Protein AF-0000000070056736 (afdb_homodimer)

Foldseek 3Di:
DPPPLDQDDDFPPLVVLLVVLVVQVVLQAQAFPDKDFSDRDPAAQPPDAQQRRSCLLNPAALVFEEEEDPVGDDDSVVVNSCVRHVHHYDHAQCPGQEYEEEQPDDLVRQVSHFQADPVGNSSAHEYEYEYQDFADAFWKWKDDGNYPGIDITGGNHHPSVVCCQAVVPPAPPTGYKYWYDYHRMIHTDGSRIHMHTD/DPPPLDQDDDFPPLVVLLVVLVVQVVLQAQAFPDKDFSDRDPAAQPPDFQQRRSCLLNPAALVFEEEEDPVGDDDSVVVNSCVRHVHHYDHAQCPGQEYEEEQPDDLVRQVSHFQADPVGNNSAHEYEYEYQFFADAFWKWKDDGNYPGIDITGGNHHPSVVCCQAVVPPAPPTGYKYWYDYHRMIHTDGSRIHMHTD

Structure (mmCIF, N/CA/C/O backbone):
data_AF-0000000070056736-model_v1
#
loop_
_entity.id
_entity.type
_entity.pdbx_description
1 polymer 'Phosphonate C-P lyase system protein PhnH'
#
loop_
_atom_site.group_PDB
_atom_site.id
_atom_site.type_symbol
_atom_site.label_atom_id
_atom_site.label_alt_id
_atom_site.label_comp_id
_atom_site.label_asym_id
_atom_site.label_entity_id
_atom_site.label_seq_id
_atom_site.pdbx_PDB_ins_code
_atom_site.Cartn_x
_atom_site.Cartn_y
_atom_site.Cartn_z
_atom_site.occupancy
_atom_site.B_iso_or_equiv
_atom_site.auth_seq_id
_atom_site.auth_comp_id
_atom_site.auth_asym_id
_atom_site.auth_atom_id
_atom_site.pdbx_PDB_model_num
ATOM 1 N N . MET A 1 1 ? -28.375 25.766 19.359 1 31.08 1 MET A N 1
ATOM 2 C CA . MET A 1 1 ? -28.766 24.891 18.266 1 31.08 1 MET A CA 1
ATOM 3 C C . MET A 1 1 ? -27.641 23.891 17.953 1 31.08 1 MET A C 1
ATOM 5 O O . MET A 1 1 ? -26.547 24.297 17.578 1 31.08 1 MET A O 1
ATOM 9 N N . THR A 1 2 ? -27.453 22.891 18.656 1 39.06 2 THR A N 1
ATOM 10 C CA . THR A 1 2 ? -26.391 21.906 18.5 1 39.06 2 THR A CA 1
ATOM 11 C C . THR A 1 2 ? -26.203 21.547 17.016 1 39.06 2 THR A C 1
ATOM 13 O O . THR A 1 2 ? -27.141 21.078 16.375 1 39.06 2 THR A O 1
ATOM 16 N N . ARG A 1 3 ? -25.562 22.375 16.312 1 41.62 3 ARG A N 1
ATOM 17 C CA . ARG A 1 3 ? -25.391 22.188 14.875 1 41.62 3 ARG A CA 1
ATOM 18 C C . ARG A 1 3 ? -25.219 20.703 14.531 1 41.62 3 ARG A C 1
ATOM 20 O O . ARG A 1 3 ? -24.328 20.047 15.078 1 41.62 3 ARG A O 1
ATOM 27 N N . SER A 1 4 ? -26.203 19.953 14.336 1 48.38 4 SER A N 1
ATOM 28 C CA . SER A 1 4 ? -26.266 18.562 13.938 1 48.38 4 SER A CA 1
ATOM 29 C C . SER A 1 4 ? -25.125 18.203 12.984 1 48.38 4 SER A C 1
ATOM 31 O O . SER A 1 4 ? -25.062 18.734 11.867 1 48.38 4 SER A O 1
ATOM 33 N N . THR A 1 5 ? -23.969 18.219 13.531 1 57.97 5 THR A N 1
ATOM 34 C CA . THR A 1 5 ? -22.812 17.969 12.688 1 57.97 5 THR A CA 1
ATOM 35 C C . THR A 1 5 ? -23.031 16.75 11.812 1 57.97 5 THR A C 1
ATOM 37 O O . THR A 1 5 ? -23.172 15.625 12.32 1 57.97 5 THR A O 1
ATOM 40 N N . ALA A 1 6 ? -23.719 16.984 10.695 1 65.19 6 ALA A N 1
ATOM 41 C CA . ALA A 1 6 ? -24.203 16 9.734 1 65.19 6 ALA A CA 1
ATOM 42 C C . ALA A 1 6 ? -23.094 15.055 9.305 1 65.19 6 ALA A C 1
ATOM 44 O O . ALA A 1 6 ? -21.984 15.492 8.984 1 65.19 6 ALA A O 1
ATOM 45 N N . LEU A 1 7 ? -23.203 13.805 9.781 1 75.69 7 LEU A N 1
ATOM 46 C CA . LEU A 1 7 ? -22.406 12.719 9.203 1 75.69 7 LEU A CA 1
ATOM 47 C C . LEU A 1 7 ? -22.391 12.812 7.684 1 75.69 7 LEU A C 1
ATOM 49 O O . LEU A 1 7 ? -23.422 13.078 7.055 1 75.69 7 LEU A O 1
ATOM 53 N N . GLN A 1 8 ? -21.219 13.062 7.203 1 80.81 8 GLN A N 1
ATOM 54 C CA . GLN A 1 8 ? -21.016 13.203 5.766 1 80.81 8 GLN A CA 1
ATOM 55 C C . GLN A 1 8 ? -20.891 11.836 5.094 1 80.81 8 GLN A C 1
ATOM 57 O O . GLN A 1 8 ? -20.656 10.828 5.766 1 80.81 8 GLN A O 1
ATOM 62 N N . THR A 1 9 ? -21.062 11.938 3.842 1 74.62 9 THR A N 1
ATOM 63 C CA . THR A 1 9 ? -21.062 10.703 3.059 1 74.62 9 THR A CA 1
ATOM 64 C C . THR A 1 9 ? -19.656 10.094 3.014 1 74.62 9 THR A C 1
ATOM 66 O O . THR A 1 9 ? -18.656 10.82 3.041 1 74.62 9 THR A O 1
ATOM 69 N N . ALA A 1 10 ? -19.516 8.828 3.113 1 83.69 10 ALA A N 1
ATOM 70 C CA . ALA A 1 10 ? -18.344 7.996 2.846 1 83.69 10 ALA A CA 1
ATOM 71 C C . ALA A 1 10 ? -18.391 7.426 1.431 1 83.69 10 ALA A C 1
ATOM 73 O O . ALA A 1 10 ? -19.031 7.996 0.545 1 83.69 10 ALA A O 1
ATOM 74 N N . PHE A 1 11 ? -17.578 6.445 1.138 1 88.62 11 PHE A N 1
ATOM 75 C CA . PHE A 1 11 ? -17.547 5.797 -0.169 1 88.62 11 PHE A CA 1
ATOM 76 C C . PHE A 1 11 ? -18.938 5.359 -0.588 1 88.62 11 PHE A C 1
ATOM 78 O O . PHE A 1 11 ? -19.719 4.852 0.23 1 88.62 11 PHE A O 1
ATOM 85 N N . ASN A 1 12 ? -19.297 5.625 -1.803 1 86.19 12 ASN A N 1
ATOM 86 C CA . ASN A 1 12 ? -20.578 5.184 -2.336 1 86.19 12 ASN A CA 1
ATOM 87 C C . ASN A 1 12 ? -20.641 3.666 -2.455 1 86.19 12 ASN A C 1
ATOM 89 O O . ASN A 1 12 ? -21.656 3.055 -2.107 1 86.19 12 ASN A O 1
ATOM 93 N N . LEU A 1 13 ? -19.641 3.15 -3.035 1 87.69 13 LEU A N 1
ATOM 94 C CA . LEU A 1 13 ? -19.422 1.708 -3.07 1 87.69 13 LEU A CA 1
ATOM 95 C C . LEU A 1 13 ? -18.25 1.315 -2.189 1 87.69 13 LEU A C 1
ATOM 97 O O . LEU A 1 13 ? -17.125 1.133 -2.682 1 87.69 13 LEU A O 1
ATOM 101 N N . PRO A 1 14 ? -18.469 1.137 -0.909 1 86.62 14 PRO A N 1
ATOM 102 C CA . PRO A 1 14 ? -17.406 1.126 0.1 1 86.62 14 PRO A CA 1
ATOM 103 C C . PRO A 1 14 ? -16.266 0.16 -0.244 1 86.62 14 PRO A C 1
ATOM 105 O O . PRO A 1 14 ? -15.094 0.535 -0.189 1 86.62 14 PRO A O 1
ATOM 108 N N . VAL A 1 15 ? -16.641 -1.077 -0.713 1 85.62 15 VAL A N 1
ATOM 109 C CA . VAL A 1 15 ? -15.617 -2.09 -0.976 1 85.62 15 VAL A CA 1
ATOM 110 C C . VAL A 1 15 ? -14.867 -1.745 -2.258 1 85.62 15 VAL A C 1
ATOM 112 O O . VAL A 1 15 ? -13.641 -1.646 -2.256 1 85.62 15 VAL A O 1
ATOM 115 N N . GLN A 1 16 ? -15.594 -1.423 -3.309 1 89.44 16 GLN A N 1
ATOM 116 C CA . GLN A 1 16 ? -14.992 -1.146 -4.609 1 89.44 16 GLN A CA 1
ATOM 117 C C . GLN A 1 16 ? -14.172 0.14 -4.57 1 89.44 16 GLN A C 1
ATOM 119 O O . GLN A 1 16 ? -13.055 0.187 -5.098 1 89.44 16 GLN A O 1
ATOM 124 N N . ASP A 1 17 ? -14.75 1.157 -3.969 1 91.88 17 ASP A N 1
ATOM 125 C CA . ASP A 1 17 ? -14.047 2.434 -3.881 1 91.88 17 ASP A CA 1
ATOM 126 C C . ASP A 1 17 ? -12.789 2.312 -3.027 1 91.88 17 ASP A C 1
ATOM 128 O O . ASP A 1 17 ? -11.758 2.91 -3.342 1 91.88 17 ASP A O 1
ATOM 132 N N . ALA A 1 18 ? -12.922 1.505 -2.018 1 91.06 18 ALA A N 1
ATOM 133 C CA . ALA A 1 18 ? -11.758 1.283 -1.167 1 91.06 18 ALA A CA 1
ATOM 134 C C . ALA A 1 18 ? -10.664 0.533 -1.922 1 91.06 18 ALA A C 1
ATOM 136 O O . ALA A 1 18 ? -9.477 0.861 -1.8 1 91.06 18 ALA A O 1
ATOM 137 N N . GLN A 1 19 ? -11.023 -0.452 -2.721 1 93.12 19 GLN A N 1
ATOM 138 C CA . GLN A 1 19 ? -10.062 -1.225 -3.496 1 93.12 19 GLN A CA 1
ATOM 139 C C . GLN A 1 19 ? -9.305 -0.333 -4.473 1 93.12 19 GLN A C 1
ATOM 141 O O . GLN A 1 19 ? -8.078 -0.44 -4.594 1 93.12 19 GLN A O 1
ATOM 146 N N . GLN A 1 20 ? -9.969 0.543 -5.09 1 93.88 20 GLN A N 1
ATOM 147 C CA . GLN A 1 20 ? -9.336 1.481 -6.008 1 93.88 20 GLN A CA 1
ATOM 148 C C . GLN A 1 20 ? -8.391 2.426 -5.266 1 93.88 20 GLN A C 1
ATOM 150 O O . GLN A 1 20 ? -7.266 2.664 -5.707 1 93.88 20 GLN A O 1
ATOM 155 N N . SER A 1 21 ? -8.891 2.932 -4.176 1 95.31 21 SER A N 1
ATOM 156 C CA . SER A 1 21 ? -8.078 3.83 -3.369 1 95.31 21 SER A CA 1
ATOM 157 C C . SER A 1 21 ? -6.816 3.131 -2.869 1 95.31 21 SER A C 1
ATOM 159 O O . SER A 1 21 ? -5.73 3.719 -2.871 1 95.31 21 SER A O 1
ATOM 161 N N . PHE A 1 22 ? -7.004 1.877 -2.502 1 95.06 22 PHE A N 1
ATOM 162 C CA . PHE A 1 22 ? -5.867 1.095 -2.033 1 95.06 22 PHE A CA 1
ATOM 163 C C . PHE A 1 22 ? -4.805 0.978 -3.119 1 95.06 22 PHE A C 1
ATOM 165 O O . PHE A 1 22 ? -3.621 1.199 -2.863 1 95.06 22 PHE A O 1
ATOM 172 N N . ARG A 1 23 ? -5.168 0.633 -4.258 1 94.31 23 ARG A N 1
ATOM 173 C CA . ARG A 1 23 ? -4.215 0.452 -5.348 1 94.31 23 ARG A CA 1
ATOM 174 C C . ARG A 1 23 ? -3.494 1.757 -5.672 1 94.31 23 ARG A C 1
ATOM 176 O O . ARG A 1 23 ? -2.287 1.762 -5.914 1 94.31 23 ARG A O 1
ATOM 183 N N . ARG A 1 24 ? -4.184 2.844 -5.645 1 95.31 24 ARG A N 1
ATOM 184 C CA . ARG A 1 24 ? -3.588 4.145 -5.938 1 95.31 24 ARG A CA 1
ATOM 185 C C . ARG A 1 24 ? -2.631 4.566 -4.828 1 95.31 24 ARG A C 1
ATOM 187 O O . ARG A 1 24 ? -1.573 5.141 -5.098 1 95.31 24 ARG A O 1
ATOM 194 N N . LEU A 1 25 ? -3.037 4.27 -3.605 1 96.62 25 LEU A N 1
ATOM 195 C CA . LEU A 1 25 ? -2.16 4.566 -2.479 1 96.62 25 LEU A CA 1
ATOM 196 C C . LEU A 1 25 ? -0.895 3.715 -2.537 1 96.62 25 LEU A C 1
ATOM 198 O O . LEU A 1 25 ? 0.205 4.215 -2.289 1 96.62 25 LEU A O 1
ATOM 202 N N . LEU A 1 26 ? -1.112 2.477 -2.838 1 94.94 26 LEU A N 1
ATOM 203 C CA . LEU A 1 26 ? 0.034 1.589 -2.996 1 94.94 26 LEU A CA 1
ATOM 204 C C . LEU A 1 26 ? 0.969 2.098 -4.09 1 94.94 26 LEU A C 1
ATOM 206 O O . LEU A 1 26 ? 2.191 2.078 -3.924 1 94.94 26 LEU A O 1
ATOM 210 N N . LYS A 1 27 ? 0.433 2.539 -5.195 1 93.31 27 LYS A N 1
ATOM 211 C CA . LYS A 1 27 ? 1.23 3.127 -6.27 1 93.31 27 LYS A CA 1
ATOM 212 C C . LYS A 1 27 ? 2.016 4.336 -5.77 1 93.31 27 LYS A C 1
ATOM 214 O O . LYS A 1 27 ? 3.215 4.453 -6.031 1 93.31 27 LYS A O 1
ATOM 219 N N . ALA A 1 28 ? 1.377 5.211 -5.129 1 96.25 28 ALA A N 1
ATOM 220 C CA . ALA A 1 28 ? 2.021 6.418 -4.621 1 96.25 28 ALA A CA 1
ATOM 221 C C . ALA A 1 28 ? 3.172 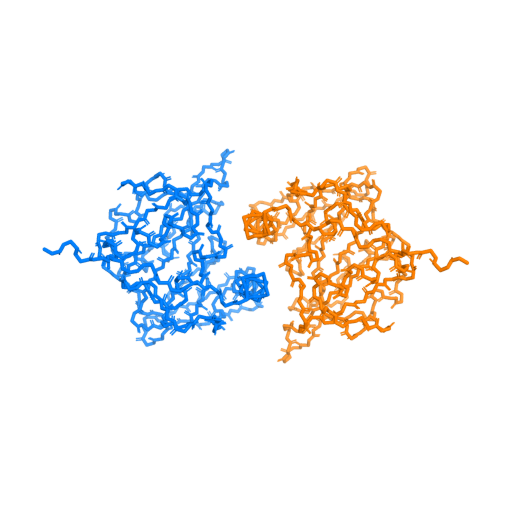6.07 -3.68 1 96.25 28 ALA A C 1
ATOM 223 O O . ALA A 1 28 ? 4.246 6.672 -3.758 1 96.25 28 ALA A O 1
ATOM 224 N N . MET A 1 29 ? 2.943 5.109 -2.85 1 94.75 29 MET A N 1
ATOM 225 C CA . MET A 1 29 ? 3.936 4.719 -1.853 1 94.75 29 MET A CA 1
ATOM 226 C C . MET A 1 29 ? 5.113 4.008 -2.508 1 94.75 29 MET A C 1
ATOM 228 O O . MET A 1 29 ? 6.25 4.117 -2.041 1 94.75 29 MET A O 1
ATOM 232 N N . ASN A 1 30 ? 4.84 3.307 -3.637 1 90.81 30 ASN A N 1
ATOM 233 C CA . ASN A 1 30 ? 5.875 2.529 -4.309 1 90.81 30 ASN A CA 1
ATOM 234 C C . ASN A 1 30 ? 6.586 3.352 -5.383 1 90.81 30 ASN A C 1
ATOM 236 O O . ASN A 1 30 ? 7.645 2.957 -5.867 1 90.81 30 ASN A O 1
ATOM 240 N N . GLU A 1 31 ? 6.004 4.426 -5.754 1 92.5 31 GLU A N 1
ATOM 241 C CA . GLU A 1 31 ? 6.582 5.363 -6.711 1 92.5 31 GLU A CA 1
ATOM 242 C C . GLU A 1 31 ? 6.602 6.781 -6.148 1 92.5 31 GLU A C 1
ATOM 244 O O . GLU A 1 31 ? 5.902 7.664 -6.652 1 92.5 31 GLU A O 1
ATOM 249 N N . PRO A 1 32 ? 7.516 7.02 -5.191 1 95.75 32 PRO A N 1
ATOM 250 C CA . PRO A 1 32 ? 7.535 8.305 -4.492 1 95.75 32 PRO A CA 1
ATOM 251 C C . PRO A 1 32 ? 7.582 9.492 -5.445 1 95.75 32 PRO A C 1
ATOM 253 O O . PRO A 1 32 ? 8.352 9.484 -6.414 1 95.75 32 PRO A O 1
ATOM 256 N N . GLY A 1 33 ? 6.723 10.438 -5.184 1 97.31 33 GLY A N 1
ATOM 257 C CA . GLY A 1 33 ? 6.699 11.648 -5.98 1 97.31 33 GLY A CA 1
ATOM 258 C C . GLY A 1 33 ? 5.688 11.602 -7.113 1 97.31 33 GLY A C 1
ATOM 259 O O . GLY A 1 33 ? 5.348 12.633 -7.691 1 97.31 33 GLY A O 1
ATOM 260 N N . VAL A 1 34 ? 5.262 10.453 -7.504 1 95.69 34 VAL A N 1
ATOM 261 C CA . VAL A 1 34 ? 4.227 10.344 -8.523 1 95.69 34 VAL A CA 1
ATOM 262 C C . VAL A 1 34 ? 2.877 10.75 -7.941 1 95.69 34 VAL A C 1
ATOM 264 O O . VAL A 1 34 ? 2.496 10.289 -6.863 1 95.69 34 VAL A O 1
ATOM 267 N N . MET A 1 35 ? 2.234 11.578 -8.688 1 97.31 35 MET A N 1
ATOM 268 C CA . MET A 1 35 ? 0.93 12.055 -8.234 1 97.31 35 MET A CA 1
ATOM 269 C C . MET A 1 35 ? -0.176 11.094 -8.648 1 97.31 35 MET A C 1
ATOM 271 O O . MET A 1 35 ? -0.216 10.633 -9.789 1 97.31 35 MET A O 1
ATOM 275 N N . VAL A 1 36 ? -1.057 10.773 -7.727 1 97.06 36 VAL A N 1
ATOM 276 C CA . VAL A 1 36 ? -2.229 9.953 -8.016 1 97.06 36 VAL A CA 1
ATOM 277 C C . VAL A 1 36 ? -3.498 10.719 -7.652 1 97.06 36 VAL A C 1
ATOM 279 O O . VAL A 1 36 ? -3.463 11.641 -6.836 1 97.06 36 VAL A O 1
ATOM 282 N N . GLY A 1 37 ? -4.578 10.391 -8.273 1 97.5 37 GLY A N 1
ATOM 283 C CA . GLY A 1 37 ? -5.879 10.945 -7.949 1 97.5 37 GLY A CA 1
ATOM 284 C C . GLY A 1 37 ? -6.77 9.984 -7.188 1 97.5 37 GLY A C 1
ATOM 285 O O . GLY A 1 37 ? -6.848 8.797 -7.527 1 97.5 37 GLY A O 1
ATOM 286 N N . LEU A 1 38 ? -7.367 10.422 -6.129 1 95.88 38 LEU A N 1
ATOM 287 C CA . LEU A 1 38 ? -8.383 9.68 -5.391 1 95.88 38 LEU A CA 1
ATOM 288 C C . LEU A 1 38 ? -9.773 10.273 -5.629 1 95.88 38 LEU A C 1
ATOM 290 O O . LEU A 1 38 ? -10.195 11.172 -4.906 1 95.88 38 LEU A O 1
ATOM 294 N N . HIS A 1 39 ? -10.539 9.734 -6.488 1 89.5 39 HIS A N 1
ATOM 295 C CA . HIS A 1 39 ? -11.719 10.359 -7.082 1 89.5 39 HIS A CA 1
ATOM 296 C C . HIS A 1 39 ? -13 9.703 -6.586 1 89.5 39 HIS A C 1
ATOM 298 O O . HIS A 1 39 ? -14.078 9.945 -7.137 1 89.5 39 HIS A O 1
ATOM 304 N N . GLN A 1 40 ? -12.969 9.023 -5.602 1 90 40 GLN A N 1
ATOM 305 C CA . GLN A 1 40 ? -14.109 8.164 -5.285 1 90 40 GLN A CA 1
ATOM 306 C C . GLN A 1 40 ? -15.109 8.898 -4.387 1 90 40 GLN A C 1
ATOM 308 O O . GLN A 1 40 ? -16.219 8.406 -4.164 1 90 40 GLN A O 1
ATOM 313 N N . LEU A 1 41 ? -14.68 10.039 -3.865 1 92.19 41 LEU A N 1
ATOM 314 C CA . LEU A 1 41 ? -15.547 10.812 -2.984 1 92.19 41 LEU A CA 1
ATOM 315 C C . LEU A 1 41 ? -16.031 12.086 -3.67 1 92.19 41 LEU A C 1
ATOM 317 O O . LEU A 1 41 ? -15.289 12.688 -4.449 1 92.19 41 LEU A O 1
ATOM 321 N N . ASN A 1 42 ? -17.234 12.461 -3.381 1 90.88 42 ASN A N 1
ATOM 322 C CA . ASN A 1 42 ? -17.766 13.719 -3.889 1 90.88 42 ASN A CA 1
ATOM 323 C C . ASN A 1 42 ? -17.391 14.891 -2.975 1 90.88 42 ASN A C 1
ATOM 325 O O . ASN A 1 42 ? -17.266 16.031 -3.434 1 90.88 42 ASN A O 1
ATOM 329 N N . HIS A 1 43 ? -17.281 14.586 -1.731 1 91.81 43 HIS A N 1
ATOM 330 C CA . HIS A 1 43 ? -16.938 15.609 -0.748 1 91.81 43 HIS A CA 1
ATOM 331 C C . HIS A 1 43 ? -16.031 15.047 0.343 1 91.81 43 HIS A C 1
ATOM 333 O O . HIS A 1 43 ? -16.141 13.883 0.713 1 91.81 43 HIS A O 1
ATOM 339 N N . GLY A 1 44 ? -15.188 15.914 0.837 1 94.12 44 GLY A N 1
ATOM 340 C CA . GLY A 1 44 ? -14.398 15.57 2.012 1 94.12 44 GLY A CA 1
ATOM 341 C C . GLY A 1 44 ? -15.07 15.961 3.314 1 94.12 44 GLY A C 1
ATOM 342 O O . GLY A 1 44 ? -16.094 16.641 3.309 1 94.12 44 GLY A O 1
ATOM 343 N N . TRP A 1 45 ? -14.531 15.406 4.383 1 95.31 45 TRP A N 1
ATOM 344 C CA . TRP A 1 45 ? -14.969 15.844 5.703 1 95.31 45 TRP A CA 1
ATOM 345 C C . TRP A 1 45 ? -14.359 17.188 6.059 1 95.31 45 TRP A C 1
ATOM 347 O O . TRP A 1 45 ? -13.32 17.25 6.715 1 95.31 45 TRP A O 1
ATOM 357 N N . GLN A 1 46 ? -15.008 18.25 5.73 1 93.69 46 GLN A N 1
ATOM 358 C CA . GLN A 1 46 ? -14.422 19.578 5.906 1 93.69 46 GLN A CA 1
ATOM 359 C C . GLN A 1 46 ? -13.883 19.75 7.324 1 93.69 46 GLN A C 1
ATOM 361 O O . GLN A 1 46 ? -14.539 19.359 8.297 1 93.69 46 GLN A O 1
ATOM 366 N N . PRO A 1 47 ? -12.641 20.328 7.402 1 96.62 47 PRO A N 1
ATOM 367 C CA . PRO A 1 47 ? -11.82 20.969 6.371 1 96.62 47 PRO A CA 1
ATOM 368 C C . PRO A 1 47 ? -10.914 19.984 5.648 1 96.62 47 PRO A C 1
ATOM 370 O O . PRO A 1 47 ? -10.039 20.391 4.879 1 96.62 47 PRO A O 1
ATOM 373 N N . LEU A 1 48 ? -11.07 18.688 5.906 1 97.44 48 LEU A N 1
ATOM 374 C CA . LEU A 1 48 ? -10.273 17.672 5.211 1 97.44 48 LEU A CA 1
ATOM 375 C C . LEU A 1 48 ? -10.68 17.578 3.746 1 97.44 48 LEU A C 1
ATOM 377 O O . LEU A 1 48 ? -11.867 17.5 3.43 1 97.44 48 LEU A O 1
ATOM 381 N N . ASN A 1 49 ? -9.727 17.688 2.889 1 97 49 ASN A N 1
ATOM 382 C CA . ASN A 1 49 ? -10.031 17.578 1.465 1 97 49 ASN A CA 1
ATOM 383 C C . ASN A 1 49 ? -10.344 16.141 1.061 1 97 49 ASN A C 1
ATOM 385 O O . ASN A 1 49 ? -10.328 15.242 1.898 1 97 49 ASN A O 1
ATOM 389 N N . LEU A 1 50 ? -10.68 15.961 -0.216 1 96.81 50 LEU A N 1
ATOM 390 C CA . LEU A 1 50 ? -11.117 14.688 -0.759 1 96.81 50 LEU A CA 1
ATOM 391 C C . LEU A 1 50 ? -10.031 13.625 -0.605 1 96.81 50 LEU A C 1
ATOM 393 O O . LEU A 1 50 ? -10.312 12.5 -0.187 1 96.81 50 LEU A O 1
ATOM 397 N N . ALA A 1 51 ? -8.828 13.945 -0.92 1 98.06 51 ALA A N 1
ATOM 398 C CA . ALA A 1 51 ? -7.73 12.977 -0.857 1 98.06 51 ALA A CA 1
ATOM 399 C C . ALA A 1 51 ? -7.473 12.539 0.581 1 98.06 51 ALA A C 1
ATOM 401 O O . ALA A 1 51 ? -7.348 11.344 0.855 1 98.06 51 ALA A O 1
ATOM 402 N N . THR A 1 52 ? -7.402 13.508 1.501 1 98.19 52 THR A N 1
ATOM 403 C CA . THR A 1 52 ? -7.184 13.203 2.91 1 98.19 52 THR A CA 1
ATOM 404 C C . THR A 1 52 ? -8.297 12.312 3.449 1 98.19 52 THR A C 1
ATOM 406 O O . THR A 1 52 ? -8.031 11.305 4.113 1 98.19 52 THR A O 1
ATOM 409 N N . THR A 1 53 ? -9.531 12.664 3.135 1 97.88 53 THR A N 1
ATOM 410 C CA . THR A 1 53 ? -10.672 11.875 3.572 1 97.88 53 THR A CA 1
ATOM 411 C C . THR A 1 53 ? -10.602 10.453 3.008 1 97.88 53 THR A C 1
ATOM 413 O O . THR A 1 53 ? -10.844 9.484 3.727 1 97.88 53 THR A O 1
ATOM 416 N N . SER A 1 54 ? -10.242 10.32 1.764 1 97.25 54 SER A N 1
ATOM 417 C CA . SER A 1 54 ? -10.102 9.023 1.114 1 97.25 54 SER A CA 1
ATOM 418 C C . SER A 1 54 ? -9.039 8.172 1.798 1 97.25 54 SER A C 1
ATOM 420 O O . SER A 1 54 ? -9.234 6.973 2.012 1 97.25 54 SER A O 1
ATOM 422 N N . VAL A 1 55 ? -7.922 8.797 2.117 1 97.75 55 VAL A N 1
ATOM 423 C CA . VAL A 1 55 ? -6.836 8.086 2.789 1 97.75 55 VAL A CA 1
ATOM 424 C C . VAL A 1 55 ? -7.324 7.551 4.133 1 97.75 55 VAL A C 1
ATOM 426 O O . VAL A 1 55 ? -7.098 6.383 4.461 1 97.75 55 VAL A O 1
ATOM 429 N N . LEU A 1 56 ? -7.988 8.375 4.887 1 97.44 56 LEU A N 1
ATOM 430 C CA . LEU A 1 56 ? -8.477 7.992 6.207 1 97.44 56 LEU A CA 1
ATOM 431 C C . LEU A 1 56 ? -9.477 6.848 6.105 1 97.44 56 LEU A C 1
ATOM 433 O O . LEU A 1 56 ? -9.375 5.867 6.844 1 97.44 56 LEU A O 1
ATOM 437 N N . LEU A 1 57 ? -10.367 6.918 5.148 1 96.19 57 LEU A N 1
ATOM 438 C CA . LEU A 1 57 ? -11.375 5.883 4.965 1 96.19 57 LEU A CA 1
ATOM 439 C C . LEU A 1 57 ? -10.734 4.562 4.562 1 96.19 57 LEU A C 1
ATOM 441 O O . LEU A 1 57 ? -11.266 3.49 4.859 1 96.19 57 LEU A O 1
ATOM 445 N N . THR A 1 58 ? -9.57 4.656 3.967 1 95.75 58 THR A N 1
ATOM 446 C CA . THR A 1 58 ? -8.945 3.482 3.371 1 95.75 58 THR A CA 1
ATOM 447 C C . THR A 1 58 ? -7.973 2.832 4.355 1 95.75 58 THR A C 1
ATOM 449 O O . THR A 1 58 ? -7.883 1.604 4.426 1 95.75 58 THR A O 1
ATOM 452 N N . LEU A 1 59 ? -7.309 3.615 5.156 1 96.19 59 LEU A N 1
ATOM 453 C CA . LEU A 1 59 ? -6.184 3.086 5.922 1 96.19 59 LEU A CA 1
ATOM 454 C C . LEU A 1 59 ? -6.516 3.027 7.41 1 96.19 59 LEU A C 1
ATOM 456 O O . LEU A 1 59 ? -5.871 2.299 8.164 1 96.19 59 LEU A O 1
ATOM 460 N N . VAL A 1 60 ? -7.406 3.795 7.848 1 96.19 60 VAL A N 1
ATOM 461 C CA . VAL A 1 60 ? -7.633 3.99 9.273 1 96.19 60 VAL A CA 1
ATOM 462 C C . VAL A 1 60 ? -8.797 3.115 9.742 1 96.19 60 VAL A C 1
ATOM 464 O O . VAL A 1 60 ? -9.805 2.992 9.047 1 96.19 60 VAL A O 1
ATOM 467 N N . ASP A 1 61 ? -8.656 2.529 10.875 1 94.12 61 ASP A N 1
ATOM 468 C CA . ASP A 1 61 ? -9.711 1.728 11.492 1 94.12 61 ASP A CA 1
ATOM 469 C C . ASP A 1 61 ? -9.688 1.863 13.008 1 94.12 61 ASP A C 1
ATOM 471 O O . ASP A 1 61 ? -9.117 2.816 13.547 1 94.12 61 ASP A O 1
ATOM 475 N N . GLY A 1 62 ? -10.336 0.988 13.703 1 95.5 62 GLY A N 1
ATOM 476 C CA . GLY A 1 62 ? -10.484 1.083 15.148 1 95.5 62 GLY A CA 1
ATOM 477 C C . GLY A 1 62 ? -9.195 0.835 15.906 1 95.5 62 GLY A C 1
ATOM 478 O O . GLY A 1 62 ? -9.094 1.147 17.094 1 95.5 62 GLY A O 1
ATOM 479 N N . ASP A 1 63 ? -8.188 0.329 15.25 1 93.19 63 ASP A N 1
ATOM 480 C CA . ASP A 1 63 ? -6.918 -0.003 15.891 1 93.19 63 ASP A CA 1
ATOM 481 C C . ASP A 1 63 ? -5.848 1.033 15.562 1 93.19 63 ASP A C 1
ATOM 483 O O . ASP A 1 63 ? -4.676 0.848 15.891 1 93.19 63 ASP A O 1
ATOM 487 N N . THR A 1 64 ? -6.266 2.111 14.93 1 95.88 64 THR A N 1
ATOM 488 C CA . THR A 1 64 ? -5.301 3.09 14.445 1 95.88 64 THR A CA 1
ATOM 489 C C . THR A 1 64 ? -5.551 4.457 15.078 1 95.88 64 THR A C 1
ATOM 491 O O . THR A 1 64 ? -6.348 5.246 14.562 1 95.88 64 THR A O 1
ATOM 494 N N . PRO A 1 65 ? -4.797 4.781 16.172 1 98 65 PRO A N 1
ATOM 495 C CA . PRO A 1 65 ? -4.949 6.129 16.734 1 98 65 PRO A CA 1
ATOM 496 C C . PRO A 1 65 ? -4.656 7.227 15.719 1 98 65 PRO A C 1
ATOM 498 O O . PRO A 1 65 ? -3.703 7.121 14.945 1 98 65 PRO A O 1
ATOM 501 N N . VAL A 1 66 ? -5.508 8.305 15.75 1 98.69 66 VAL A N 1
ATOM 502 C CA . VAL A 1 66 ? -5.367 9.414 14.805 1 98.69 66 VAL A CA 1
ATOM 503 C C . VAL A 1 66 ? -5.203 10.727 15.57 1 98.69 66 VAL A C 1
ATOM 505 O O . VAL A 1 66 ? -5.938 10.992 16.516 1 98.69 66 VAL A O 1
ATOM 508 N N . TRP A 1 67 ? -4.234 11.445 15.203 1 98.88 67 TRP A N 1
ATOM 509 C CA . TRP A 1 67 ? -4.059 12.805 15.688 1 98.88 67 TRP A CA 1
ATOM 510 C C . TRP A 1 67 ? -4.41 13.82 14.609 1 98.88 67 TRP A C 1
ATOM 512 O O . TRP A 1 67 ? -3.955 13.703 13.469 1 98.88 67 TRP A O 1
ATOM 522 N N . LEU A 1 68 ? -5.277 14.75 14.938 1 98.75 68 LEU A N 1
ATOM 523 C CA . LEU A 1 68 ? -5.586 15.898 14.094 1 98.75 68 LEU A CA 1
ATOM 524 C C . LEU A 1 68 ? -4.918 17.156 14.633 1 98.75 68 LEU A C 1
ATOM 526 O O . LEU A 1 68 ? -5.082 17.5 15.805 1 98.75 68 LEU A O 1
ATOM 530 N N . SER A 1 69 ? -4.145 17.766 13.781 1 98.75 69 SER A N 1
ATOM 531 C CA . SER A 1 69 ? -3.592 19.047 14.203 1 98.75 69 SER A CA 1
ATOM 532 C C . SER A 1 69 ? -4.695 20.062 14.477 1 98.75 69 SER A C 1
ATOM 534 O O . SER A 1 69 ? -5.801 19.938 13.945 1 98.75 69 SER A O 1
ATOM 536 N N 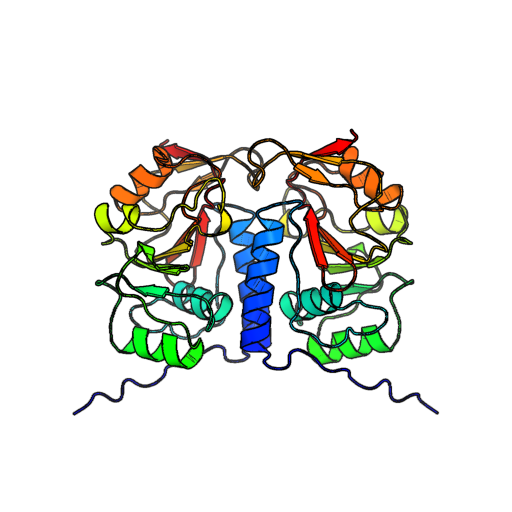. PRO A 1 70 ? -4.387 21.078 15.25 1 97.81 70 PRO A N 1
ATOM 537 C CA . PRO A 1 70 ? -5.41 22.047 15.625 1 97.81 70 PRO A CA 1
ATOM 538 C C . PRO A 1 70 ? -6.098 22.672 14.414 1 97.81 70 PRO A C 1
ATOM 540 O O . PRO A 1 70 ? -7.312 22.891 14.438 1 97.81 70 PRO A O 1
ATOM 543 N N . ALA A 1 71 ? -5.402 22.922 13.367 1 97.31 71 ALA A N 1
ATOM 544 C CA . ALA A 1 71 ? -5.918 23.641 12.203 1 97.31 71 ALA A CA 1
ATOM 545 C C . ALA A 1 71 ? -6.965 22.812 11.461 1 97.31 71 ALA A C 1
ATOM 547 O O . ALA A 1 71 ? -7.801 23.375 10.742 1 97.31 71 ALA A O 1
ATOM 548 N N . VAL A 1 72 ? -6.957 21.516 11.602 1 97.94 72 VAL A N 1
ATOM 549 C CA . VAL A 1 72 ? -7.883 20.688 10.844 1 97.94 72 VAL A CA 1
ATOM 550 C C . VAL A 1 72 ? -8.797 19.922 11.797 1 97.94 72 VAL A C 1
ATOM 552 O O . VAL A 1 72 ? -9.531 19.031 11.375 1 97.94 72 VAL A O 1
ATOM 555 N N . ASN A 1 73 ? -8.648 20.234 13.062 1 97.56 73 ASN A N 1
ATOM 556 C CA . ASN A 1 73 ? -9.391 19.547 14.117 1 97.56 73 ASN A CA 1
ATOM 557 C C . ASN A 1 73 ? -10.695 20.266 14.438 1 97.56 73 ASN A C 1
ATOM 559 O O . ASN A 1 73 ? -10.703 21.234 15.211 1 97.56 73 ASN A O 1
ATOM 563 N N . ASN A 1 74 ? -11.758 19.938 13.883 1 96.44 74 ASN A N 1
ATOM 564 C CA . ASN A 1 74 ? -13.062 20.484 14.211 1 96.44 74 ASN A CA 1
ATOM 565 C C . ASN A 1 74 ? -14.102 19.375 14.406 1 96.44 74 ASN A C 1
ATOM 567 O O . ASN A 1 74 ? -13.789 18.188 14.258 1 96.44 74 ASN A O 1
ATOM 571 N N . ASP A 1 75 ? -15.289 19.703 14.719 1 95.44 75 ASP A N 1
ATOM 572 C CA . ASP A 1 75 ? -16.312 18.75 15.094 1 95.44 75 ASP A CA 1
ATOM 573 C C . ASP A 1 75 ? -16.688 17.859 13.906 1 95.44 75 ASP A C 1
ATOM 575 O O . ASP A 1 75 ? -16.938 16.656 14.07 1 95.44 75 ASP A O 1
ATOM 579 N N . ILE A 1 76 ? -16.75 18.438 12.711 1 94.69 76 ILE A N 1
ATOM 580 C CA . ILE A 1 76 ? -17.109 17.672 11.523 1 94.69 76 ILE A CA 1
ATOM 581 C C . ILE A 1 76 ? -16.078 16.578 11.266 1 94.69 76 ILE A C 1
ATOM 583 O O . ILE A 1 76 ? -16.438 15.414 11.102 1 94.69 76 ILE A O 1
ATOM 587 N N . ALA A 1 77 ? -14.828 16.938 11.25 1 96.19 77 ALA A N 1
ATOM 588 C CA . ALA A 1 77 ? -13.75 15.969 11.031 1 96.19 77 ALA A CA 1
ATOM 589 C C . ALA A 1 77 ? -13.758 14.891 12.109 1 96.19 77 ALA A C 1
ATOM 591 O O . ALA A 1 77 ? -13.688 13.695 11.797 1 96.19 77 ALA A O 1
ATOM 592 N N . ARG A 1 78 ? -13.906 15.305 13.367 1 96.75 78 ARG A N 1
ATOM 593 C CA . ARG A 1 78 ? -13.867 14.367 14.484 1 96.75 78 ARG A CA 1
ATOM 594 C C . ARG A 1 78 ? -15.023 13.383 14.414 1 96.75 78 ARG A C 1
ATOM 596 O O . ARG A 1 78 ? -14.82 12.172 14.57 1 96.75 78 ARG A O 1
ATOM 603 N N . GLN A 1 79 ? -16.141 13.844 14.203 1 96.06 79 GLN A N 1
ATOM 604 C CA . GLN A 1 79 ? -17.328 13.008 14.219 1 96.06 79 GLN A CA 1
ATOM 605 C C . GLN A 1 79 ? -17.328 12.023 13.062 1 96.06 79 GLN A C 1
ATOM 607 O O . GLN A 1 79 ? -17.688 10.852 13.234 1 96.06 79 GLN A O 1
ATOM 612 N N . ASN A 1 80 ? -16.938 12.539 11.922 1 96.31 80 ASN A N 1
ATOM 613 C CA . ASN A 1 80 ? -16.906 11.648 10.766 1 96.31 80 ASN A CA 1
ATOM 614 C C . ASN A 1 80 ? -15.828 10.578 10.914 1 96.31 80 ASN A C 1
ATOM 616 O O . ASN A 1 80 ? -16.047 9.422 10.562 1 96.31 80 ASN A O 1
ATOM 620 N N . LEU A 1 81 ? -14.695 10.992 11.367 1 95.94 81 LEU A N 1
ATOM 621 C CA . LEU A 1 81 ? -13.617 10.031 11.594 1 95.94 81 LEU A CA 1
ATOM 622 C C . LEU A 1 81 ? -14.07 8.922 12.539 1 95.94 81 LEU A C 1
ATOM 624 O O . LEU A 1 81 ? -13.922 7.738 12.227 1 95.94 81 LEU A O 1
ATOM 628 N N . ARG A 1 82 ? -14.672 9.289 13.633 1 95.44 82 ARG A N 1
ATOM 629 C CA . ARG A 1 82 ? -15.133 8.32 14.625 1 95.44 82 ARG A CA 1
ATOM 630 C C . ARG A 1 82 ? -16.234 7.434 14.047 1 95.44 82 ARG A C 1
ATOM 632 O O . ARG A 1 82 ? -16.188 6.211 14.203 1 95.44 82 ARG A O 1
ATOM 639 N N . PHE A 1 83 ? -17.125 8.07 13.406 1 94.69 83 PHE A N 1
ATOM 640 C CA . PHE A 1 83 ? -18.297 7.355 12.898 1 94.69 83 PHE A CA 1
ATOM 641 C C . PHE A 1 83 ? -17.891 6.359 11.82 1 94.69 83 PHE A C 1
ATOM 643 O O . PHE A 1 83 ? -18.344 5.211 11.828 1 94.69 83 PHE A O 1
ATOM 650 N N . HIS A 1 84 ? -17.031 6.758 10.867 1 93.44 84 HIS A N 1
ATOM 651 C CA . HIS A 1 84 ? -16.797 5.953 9.672 1 93.44 84 HIS A CA 1
ATOM 652 C C . HIS A 1 84 ? -15.633 4.992 9.883 1 93.44 84 HIS A C 1
ATOM 654 O O . HIS A 1 84 ? -15.547 3.959 9.219 1 93.44 84 HIS A O 1
ATOM 660 N N . THR A 1 85 ? -14.742 5.27 10.82 1 94.25 85 THR A N 1
ATOM 661 C CA . THR A 1 85 ? -13.539 4.461 10.922 1 94.25 85 THR A CA 1
ATOM 662 C C . THR A 1 85 ? -13.406 3.852 12.312 1 94.25 85 THR A C 1
ATOM 664 O O . THR A 1 85 ? -12.586 2.957 12.531 1 94.25 85 THR A O 1
ATOM 667 N N . ASN A 1 86 ? -14.117 4.367 13.281 1 95.44 86 ASN A N 1
ATOM 668 C CA . ASN A 1 86 ? -14.023 3.959 14.68 1 95.44 86 ASN A CA 1
ATOM 669 C C . ASN A 1 86 ? -12.641 4.242 15.258 1 95.44 86 ASN A C 1
ATOM 671 O O . ASN A 1 86 ? -12.258 3.658 16.266 1 95.44 86 ASN A O 1
ATOM 675 N N . ALA A 1 87 ? -11.875 5.078 14.664 1 96.81 87 ALA A N 1
ATOM 676 C CA . ALA A 1 87 ? -10.508 5.348 15.102 1 96.81 87 ALA A CA 1
ATOM 677 C C . ALA A 1 87 ? -10.492 6.156 16.391 1 96.81 87 ALA A C 1
ATOM 679 O O . ALA A 1 87 ? -11.234 7.133 16.531 1 96.81 87 ALA A O 1
ATOM 680 N N . PRO A 1 88 ? -9.68 5.742 17.328 1 97.81 88 PRO A N 1
ATOM 681 C CA . PRO A 1 88 ? -9.484 6.613 18.5 1 97.81 88 PRO A CA 1
ATOM 682 C C . PRO A 1 88 ? -8.758 7.91 18.141 1 97.81 88 PRO A C 1
ATOM 684 O O . PRO A 1 88 ? -7.723 7.879 17.469 1 97.81 88 PRO A O 1
ATOM 687 N N . LEU A 1 89 ? -9.32 9 18.578 1 98.19 89 LEU A N 1
ATOM 688 C CA . LEU A 1 89 ? -8.648 10.289 18.438 1 98.19 89 LEU A CA 1
ATOM 689 C C . LEU A 1 89 ? -7.727 10.547 19.641 1 98.19 89 LEU A C 1
ATOM 691 O O . LEU A 1 89 ? -8.141 10.391 20.781 1 98.19 89 LEU A O 1
ATOM 695 N N . VAL A 1 90 ? -6.508 10.914 19.328 1 98.5 90 VAL A N 1
ATOM 696 C CA . VAL A 1 90 ? -5.535 11.148 20.391 1 98.5 90 VAL A CA 1
ATOM 697 C C . VAL A 1 90 ? -5.172 12.625 20.453 1 98.5 90 VAL A C 1
ATOM 699 O O . VAL A 1 90 ? -5.242 13.328 19.438 1 98.5 90 VAL A O 1
ATOM 702 N N . GLU A 1 91 ? -4.688 13.078 21.578 1 97.31 91 GLU A N 1
ATOM 703 C CA . GLU A 1 91 ? -4.418 14.5 21.797 1 97.31 91 GLU A CA 1
ATOM 704 C C . GLU A 1 91 ? -2.973 14.852 21.469 1 97.31 91 GLU A C 1
ATOM 706 O O . GLU A 1 91 ? -2.674 15.984 21.094 1 97.31 91 GLU A O 1
ATOM 711 N N . GLN A 1 92 ? -2.166 13.867 21.578 1 97.75 92 GLN A N 1
ATOM 712 C CA . GLN A 1 92 ? -0.743 14.109 21.375 1 97.75 92 GLN A CA 1
ATOM 713 C C . GLN A 1 92 ? -0.241 13.422 20.109 1 97.75 92 GLN A C 1
ATOM 715 O O . GLN A 1 92 ? -0.542 12.25 19.875 1 97.75 92 GLN A O 1
ATOM 720 N N . PRO A 1 93 ? 0.62 14.109 19.344 1 98.06 93 PRO A N 1
ATOM 721 C CA . PRO A 1 93 ? 1.127 13.531 18.094 1 98.06 93 PRO A CA 1
ATOM 722 C C . PRO A 1 93 ? 1.888 12.227 18.312 1 98.06 93 PRO A C 1
ATOM 724 O O . PRO A 1 93 ? 1.829 11.328 17.484 1 98.06 93 PRO A O 1
ATOM 727 N N . GLN A 1 94 ? 2.535 12.062 19.453 1 97 94 GLN A N 1
ATOM 728 C CA . GLN A 1 94 ? 3.387 10.914 19.719 1 97 94 GLN A CA 1
ATOM 729 C C . GLN A 1 94 ? 2.562 9.633 19.812 1 97 94 GLN A C 1
ATOM 731 O O . GLN A 1 94 ? 3.104 8.531 19.688 1 97 94 GLN A O 1
ATOM 736 N N . GLN A 1 95 ? 1.321 9.766 20.031 1 97.38 95 GLN A N 1
ATOM 737 C CA . GLN A 1 95 ? 0.441 8.617 20.219 1 97.38 95 GLN A CA 1
ATOM 738 C C . GLN A 1 95 ? -0.164 8.172 18.891 1 97.38 95 GLN A C 1
ATOM 740 O O . GLN A 1 95 ? -0.832 7.141 18.812 1 97.38 95 GLN A O 1
ATOM 745 N N . ALA A 1 96 ? 0.076 8.906 17.875 1 98.19 96 ALA A N 1
ATOM 746 C CA . ALA A 1 96 ? -0.656 8.719 16.625 1 98.19 96 ALA A CA 1
ATOM 747 C C . ALA A 1 96 ? 0.033 7.684 15.742 1 98.19 96 ALA A C 1
ATOM 749 O O . ALA A 1 96 ? 1.259 7.691 15.609 1 98.19 96 ALA A O 1
ATOM 750 N N . THR A 1 97 ? -0.739 6.781 15.195 1 97.44 97 THR A N 1
ATOM 751 C CA . THR A 1 97 ? -0.304 5.984 14.055 1 97.44 97 THR A CA 1
ATOM 752 C C . THR A 1 97 ? -0.444 6.773 12.758 1 97.44 97 THR A C 1
ATOM 754 O O . THR A 1 97 ? 0.409 6.68 11.867 1 97.44 97 THR A O 1
ATOM 757 N N . PHE A 1 98 ? -1.563 7.543 12.711 1 98.56 98 PHE A N 1
ATOM 758 C CA . PHE A 1 98 ? -1.806 8.484 11.617 1 98.56 98 PHE A CA 1
ATOM 759 C C . PHE A 1 98 ? -1.991 9.898 12.156 1 98.56 98 PHE A C 1
ATOM 761 O O . PHE A 1 98 ? -2.709 10.102 13.141 1 98.56 98 PHE A O 1
ATOM 768 N N . ALA A 1 99 ? -1.337 10.797 11.531 1 98.88 99 ALA A N 1
ATOM 769 C CA . ALA A 1 99 ? -1.497 12.211 11.859 1 98.88 99 ALA A CA 1
ATOM 770 C C . ALA A 1 99 ? -1.977 13 10.641 1 98.88 99 ALA A C 1
ATOM 772 O O . ALA A 1 99 ? -1.554 12.734 9.516 1 98.88 99 ALA A O 1
ATOM 773 N N . VAL A 1 100 ? -2.861 13.961 10.867 1 98.88 100 VAL A N 1
ATOM 774 C CA . VAL A 1 100 ? -3.383 14.812 9.805 1 98.88 100 VAL A CA 1
ATOM 775 C C . VAL A 1 100 ? -3.127 16.281 10.148 1 98.88 100 VAL A C 1
ATOM 777 O O . VAL A 1 100 ? -3.428 16.734 11.258 1 98.88 100 VAL A O 1
ATOM 780 N N . ALA A 1 101 ? -2.527 16.953 9.25 1 98.88 101 ALA A N 1
ATOM 781 C CA . ALA A 1 101 ? -2.25 18.375 9.43 1 98.88 101 ALA A CA 1
ATOM 782 C C . ALA A 1 101 ? -2.387 19.141 8.109 1 98.88 101 ALA A C 1
ATOM 784 O O . ALA A 1 101 ? -2.648 18.531 7.066 1 98.88 101 ALA A O 1
ATOM 785 N N . ASP A 1 102 ? -2.369 20.453 8.164 1 98.5 102 ASP A N 1
ATOM 786 C CA . ASP A 1 102 ? -2.15 21.281 6.984 1 98.5 102 ASP A CA 1
ATOM 787 C C . ASP A 1 102 ? -0.827 22.031 7.086 1 98.5 102 ASP A C 1
ATOM 789 O O . ASP A 1 102 ? 0.042 21.672 7.879 1 98.5 102 ASP A O 1
ATOM 793 N N . ALA A 1 103 ? -0.619 22.984 6.23 1 97.62 103 ALA A N 1
ATOM 794 C CA . ALA A 1 103 ? 0.67 23.656 6.082 1 97.62 103 ALA A CA 1
ATOM 795 C C . ALA A 1 103 ? 1.039 24.422 7.352 1 97.62 103 ALA A C 1
ATOM 797 O O . ALA A 1 103 ? 2.182 24.859 7.512 1 97.62 103 ALA A O 1
ATOM 798 N N . ARG A 1 104 ? 0.17 24.531 8.281 1 98.12 104 ARG A N 1
ATOM 799 C CA . ARG A 1 104 ? 0.417 25.297 9.5 1 98.12 104 ARG A CA 1
ATOM 800 C C . ARG A 1 104 ? 1.041 24.422 10.586 1 98.12 104 ARG A C 1
ATOM 802 O O . ARG A 1 104 ? 1.308 24.891 11.695 1 98.12 104 ARG A O 1
ATOM 809 N N . ILE A 1 105 ? 1.289 23.125 10.312 1 98.12 105 ILE A N 1
ATOM 810 C CA . ILE A 1 105 ? 1.935 22.266 11.289 1 98.12 105 ILE A CA 1
ATOM 811 C C . ILE A 1 105 ? 3.246 22.891 11.75 1 98.12 105 ILE A C 1
ATOM 813 O O . ILE A 1 105 ? 3.99 23.453 10.945 1 98.12 105 ILE A O 1
ATOM 817 N N . SER A 1 106 ? 3.525 22.812 13.055 1 97.69 106 SER A N 1
ATOM 818 C CA . SER A 1 106 ? 4.758 23.359 13.602 1 97.69 106 SER A CA 1
ATOM 819 C C . SER A 1 106 ? 5.867 22.312 13.648 1 97.69 106 SER A C 1
ATOM 821 O O . SER A 1 106 ? 5.594 21.109 13.609 1 97.69 106 SER A O 1
ATOM 823 N N . GLY A 1 107 ? 7.082 22.828 13.75 1 97.12 107 GLY A N 1
ATOM 824 C CA . GLY A 1 107 ? 8.211 21.922 13.938 1 97.12 107 GLY A CA 1
ATOM 825 C C . GLY A 1 107 ? 8.078 21.062 15.18 1 97.12 107 GLY A C 1
ATOM 826 O O . GLY A 1 107 ? 8.445 19.891 15.164 1 97.12 107 GLY A O 1
ATOM 827 N N . GLU A 1 108 ? 7.617 21.703 16.234 1 97.25 108 GLU A N 1
ATOM 828 C CA . GLU A 1 108 ? 7.43 20.969 17.484 1 97.25 108 GLU A CA 1
ATOM 829 C C . GLU A 1 108 ? 6.453 19.812 17.312 1 97.25 108 GLU A C 1
ATOM 831 O O . GLU A 1 108 ? 6.707 18.703 17.797 1 97.25 108 GLU A O 1
ATOM 836 N N . GLN A 1 109 ? 5.359 20.016 16.688 1 97.81 109 GLN A N 1
ATOM 837 C CA . GLN A 1 109 ? 4.363 18.984 16.422 1 97.81 109 GLN A CA 1
ATOM 838 C C . GLN A 1 109 ? 4.945 17.875 15.539 1 97.81 109 GLN A C 1
ATOM 840 O O . GLN A 1 109 ? 4.754 16.688 15.82 1 97.81 109 GLN A O 1
ATOM 845 N N . LEU A 1 110 ? 5.629 18.281 14.469 1 97.62 110 LEU A N 1
ATOM 846 C CA . LEU A 1 110 ? 6.258 17.328 13.555 1 97.62 110 LEU A CA 1
ATOM 847 C C . LEU A 1 110 ? 7.254 16.438 14.289 1 97.62 110 LEU A C 1
ATOM 849 O O . LEU A 1 110 ? 7.254 15.227 14.102 1 97.62 110 LEU A O 1
ATOM 853 N N . ASN A 1 111 ? 8.039 17.062 15.133 1 96.19 111 ASN A N 1
ATOM 854 C CA . ASN A 1 111 ? 9.094 16.344 15.852 1 96.19 111 ASN A CA 1
ATOM 855 C C . ASN A 1 111 ? 8.516 15.398 16.906 1 96.19 111 ASN A C 1
ATOM 857 O O . ASN A 1 111 ? 9.195 14.484 17.359 1 96.19 111 ASN A O 1
ATOM 861 N N . ALA A 1 112 ? 7.309 15.625 17.297 1 97.5 112 ALA A N 1
ATOM 862 C CA . ALA A 1 112 ? 6.668 14.82 18.328 1 97.5 112 ALA A CA 1
ATOM 863 C C . ALA A 1 112 ? 6.113 13.523 17.75 1 97.5 112 ALA A C 1
ATOM 865 O O . ALA A 1 112 ? 5.789 12.594 18.484 1 97.5 112 ALA A O 1
ATOM 866 N N . LEU A 1 113 ? 5.941 13.422 16.438 1 97.62 113 LEU A N 1
ATOM 867 C CA . LEU A 1 113 ? 5.434 12.203 15.797 1 97.62 113 LEU A CA 1
ATOM 868 C C . LEU A 1 113 ? 6.395 11.039 16 1 97.62 113 LEU A C 1
ATOM 870 O O . LEU A 1 113 ? 7.613 11.234 16.047 1 97.62 113 LEU A O 1
ATOM 874 N N . SER A 1 114 ? 5.859 9.898 16.094 1 96.62 114 SER A N 1
ATOM 875 C CA . SER A 1 114 ? 6.695 8.719 16.281 1 96.62 114 SER A CA 1
ATOM 876 C C . SER A 1 114 ? 7.508 8.422 15.016 1 96.62 114 SER A C 1
ATOM 878 O O . SER A 1 114 ? 6.941 8.203 13.945 1 96.62 114 SER A O 1
ATOM 880 N N . ALA A 1 115 ? 8.789 8.422 15.125 1 94.81 115 ALA A N 1
ATOM 881 C CA . ALA A 1 115 ? 9.68 8.062 14.023 1 94.81 115 ALA A CA 1
ATOM 882 C C . ALA A 1 115 ? 9.992 6.566 14.031 1 94.81 115 ALA A C 1
ATOM 884 O O . ALA A 1 115 ? 10.68 6.066 13.141 1 94.81 115 ALA A O 1
ATOM 885 N N . GLY A 1 116 ? 9.359 5.848 14.961 1 92.06 116 GLY A N 1
ATOM 886 C CA . GLY A 1 116 ? 9.75 4.461 15.172 1 92.06 116 GLY A CA 1
ATOM 887 C C . GLY A 1 116 ? 11.062 4.324 15.922 1 92.06 116 GLY A C 1
ATOM 888 O O . GLY A 1 116 ? 11.68 5.324 16.297 1 92.06 116 GLY A O 1
ATOM 889 N N . SER A 1 117 ? 11.305 3.164 16.312 1 88.5 117 SER A N 1
ATOM 890 C CA . SER A 1 117 ? 12.57 2.854 16.969 1 88.5 117 SER A CA 1
ATOM 891 C C . SER A 1 117 ? 13.289 1.711 16.266 1 88.5 117 SER A C 1
ATOM 893 O O . SER A 1 117 ? 12.703 1.025 15.414 1 88.5 117 SER A O 1
ATOM 895 N N . ALA A 1 118 ? 14.562 1.561 16.562 1 81 118 ALA A N 1
ATOM 896 C CA . ALA A 1 118 ? 15.359 0.504 15.93 1 81 118 ALA A CA 1
ATOM 897 C C . ALA A 1 118 ? 14.734 -0.867 16.188 1 81 118 ALA A C 1
ATOM 899 O O . ALA A 1 118 ? 14.773 -1.74 15.312 1 81 118 ALA A O 1
ATOM 900 N N . VAL A 1 119 ? 14.148 -0.988 17.359 1 82.25 119 VAL A N 1
ATOM 901 C CA . VAL A 1 119 ? 13.617 -2.287 17.75 1 82.25 119 VAL A CA 1
ATOM 902 C C . VAL A 1 119 ? 12.156 -2.402 17.312 1 82.25 119 VAL A C 1
ATOM 904 O O . VAL A 1 119 ? 11.609 -3.506 17.25 1 82.25 119 VAL A O 1
ATOM 907 N N . ALA A 1 120 ? 11.516 -1.277 16.922 1 86.5 120 ALA A N 1
ATOM 908 C CA . ALA A 1 120 ? 10.109 -1.253 16.516 1 86.5 120 ALA A CA 1
ATOM 909 C C . ALA A 1 120 ? 9.875 -0.214 15.43 1 86.5 120 ALA A C 1
ATOM 911 O O . ALA A 1 120 ? 9.102 0.728 15.617 1 86.5 120 ALA A O 1
ATOM 912 N N . PRO A 1 121 ? 10.586 -0.426 14.336 1 79.62 121 PRO A N 1
ATOM 913 C CA . PRO A 1 121 ? 10.461 0.56 13.258 1 79.62 121 PRO A CA 1
ATOM 914 C C . PRO A 1 121 ? 9.031 0.707 12.75 1 79.62 121 PRO A C 1
ATOM 916 O O . PRO A 1 121 ? 8.672 1.75 12.195 1 79.62 121 PRO A O 1
ATOM 919 N N . GLU A 1 122 ? 8.164 -0.27 12.992 1 81.19 122 GLU A N 1
ATOM 920 C CA . GLU A 1 122 ? 6.797 -0.28 12.477 1 81.19 122 GLU A CA 1
ATOM 921 C C . GLU A 1 122 ? 5.902 0.679 13.25 1 81.19 122 GLU A C 1
ATOM 923 O O . GLU A 1 122 ? 4.777 0.962 12.836 1 81.19 122 GLU A O 1
ATOM 928 N N . THR A 1 123 ? 6.457 1.246 14.305 1 89 123 THR A N 1
ATOM 929 C CA . THR A 1 123 ? 5.668 2.18 15.102 1 89 123 THR A CA 1
ATOM 930 C C . THR A 1 123 ? 5.758 3.59 14.523 1 89 123 THR A C 1
ATOM 932 O O . THR A 1 123 ? 5.18 4.531 15.07 1 89 123 THR A O 1
ATOM 935 N N . SER A 1 124 ? 6.441 3.738 13.422 1 94 124 SER A N 1
ATOM 936 C CA . SER A 1 124 ? 6.535 5.035 12.758 1 94 124 SER A CA 1
ATOM 937 C C . SER A 1 124 ? 5.16 5.543 12.344 1 94 124 SER A C 1
ATOM 939 O O . SER A 1 124 ? 4.32 4.766 11.883 1 94 124 SER A O 1
ATOM 941 N N . ALA A 1 125 ? 4.961 6.777 12.477 1 97 125 ALA A N 1
ATOM 942 C CA . ALA A 1 125 ? 3.688 7.391 12.109 1 97 125 ALA A CA 1
ATOM 943 C C . ALA A 1 125 ? 3.631 7.691 10.617 1 97 125 ALA A C 1
ATOM 945 O O . ALA A 1 125 ? 4.668 7.824 9.961 1 97 125 ALA A O 1
ATOM 946 N N . THR A 1 126 ? 2.439 7.691 10.109 1 97.31 126 THR A N 1
ATOM 947 C CA . THR A 1 126 ? 2.16 8.258 8.789 1 97.31 126 THR A CA 1
ATOM 948 C C . THR A 1 126 ? 1.528 9.641 8.922 1 97.31 126 THR A C 1
ATOM 950 O O . THR A 1 126 ? 0.515 9.805 9.602 1 97.31 126 THR A O 1
ATOM 953 N N . LEU A 1 127 ? 2.166 10.594 8.344 1 98.69 127 LEU A N 1
ATOM 954 C CA . LEU A 1 127 ? 1.668 11.969 8.383 1 98.69 127 LEU A CA 1
ATOM 955 C C . LEU A 1 127 ? 1.019 12.344 7.055 1 98.69 127 LEU A C 1
ATOM 957 O O . LEU A 1 127 ? 1.659 12.273 6.004 1 98.69 127 LEU A O 1
ATOM 961 N N . ILE A 1 128 ? -0.236 12.703 7.094 1 98.88 128 ILE A N 1
ATOM 962 C CA . ILE A 1 128 ? -0.978 13.258 5.969 1 98.88 128 ILE A CA 1
ATOM 963 C C . ILE A 1 128 ? -1.006 14.781 6.066 1 98.88 128 ILE A C 1
ATOM 965 O O . ILE A 1 128 ? -1.522 15.336 7.039 1 98.88 128 ILE A O 1
ATOM 969 N N . VAL A 1 129 ? -0.481 15.477 5.074 1 98.88 129 VAL A N 1
ATOM 970 C CA . VAL A 1 129 ? -0.427 16.938 5.105 1 98.88 129 VAL A CA 1
ATOM 971 C C . VAL A 1 129 ? -1.203 17.5 3.92 1 98.88 129 VAL A C 1
ATOM 973 O O . VAL A 1 129 ? -0.841 17.281 2.764 1 98.88 129 VAL A O 1
ATOM 976 N N . GLN A 1 130 ? -2.238 18.266 4.211 1 98.44 130 GLN A N 1
ATOM 977 C CA . GLN A 1 130 ? -2.988 18.984 3.184 1 98.44 130 GLN A CA 1
ATOM 978 C C . GLN A 1 130 ? -2.303 20.297 2.812 1 98.44 130 GLN A C 1
ATOM 980 O O . GLN A 1 130 ? -2.15 21.172 3.656 1 98.44 130 GLN A O 1
ATOM 985 N N . LEU A 1 131 ? -1.92 20.328 1.556 1 98.62 131 LEU A N 1
ATOM 986 C CA . LEU A 1 131 ? -1.216 21.516 1.083 1 98.62 131 LEU A CA 1
ATOM 987 C C . LEU A 1 131 ? -2.096 22.344 0.141 1 98.62 131 LEU A C 1
ATOM 989 O O . LEU A 1 131 ? -3.104 21.828 -0.365 1 98.62 131 LEU A O 1
ATOM 993 N N . PHE A 1 132 ? -1.718 23.562 -0.04 1 97.44 132 PHE A N 1
ATOM 994 C CA . PHE A 1 132 ? -2.393 24.422 -1.002 1 97.44 132 PHE A CA 1
ATOM 995 C C . PHE A 1 132 ? -2.127 23.953 -2.428 1 97.44 132 PHE A C 1
ATOM 997 O O . PHE A 1 132 ? -2.994 24.078 -3.297 1 97.44 132 PHE A O 1
ATOM 1004 N N . ALA A 1 133 ? -0.892 23.484 -2.639 1 98.31 133 ALA A N 1
ATOM 1005 C CA . ALA A 1 133 ? -0.506 23.016 -3.971 1 98.31 133 ALA A CA 1
ATOM 1006 C C . ALA A 1 133 ? 0.617 22 -3.893 1 98.31 133 ALA A C 1
ATOM 1008 O O . ALA A 1 133 ? 1.504 22.094 -3.041 1 98.31 133 ALA A O 1
ATOM 1009 N N . LEU A 1 134 ? 0.635 21.078 -4.84 1 98.25 134 LEU A N 1
ATOM 1010 C CA . LEU A 1 134 ? 1.684 20.078 -4.934 1 98.25 134 LEU A CA 1
ATOM 1011 C C . LEU A 1 134 ? 2.748 20.484 -5.941 1 98.25 134 LEU A C 1
ATOM 1013 O O . LEU A 1 134 ? 3.639 19.703 -6.27 1 98.25 134 LEU A O 1
ATOM 1017 N N . SER A 1 135 ? 2.592 21.656 -6.383 1 97.5 135 SER A N 1
ATOM 1018 C CA . SER A 1 135 ? 3.551 22.266 -7.301 1 97.5 135 SER A CA 1
ATOM 1019 C C . SER A 1 135 ? 3.791 23.734 -6.953 1 97.5 135 SER A C 1
ATOM 1021 O O . SER A 1 135 ? 3.104 24.281 -6.094 1 97.5 135 SER A O 1
ATOM 1023 N N . GLY A 1 136 ? 4.91 24.312 -7.598 1 97.06 136 GLY A N 1
ATOM 1024 C CA . GLY A 1 136 ? 5.168 25.734 -7.438 1 97.06 136 GLY A CA 1
ATOM 1025 C C . GLY A 1 136 ? 5.996 26.062 -6.207 1 97.06 136 GLY A C 1
ATOM 1026 O O . GLY A 1 136 ? 6.184 27.234 -5.863 1 97.06 136 GLY A O 1
ATOM 1027 N N . GLY A 1 137 ? 6.402 25.078 -5.449 1 97.44 137 GLY A N 1
ATOM 1028 C CA . GLY A 1 137 ? 7.27 25.281 -4.301 1 97.44 137 GLY A CA 1
ATOM 1029 C C . GLY A 1 137 ? 8.734 25.062 -4.613 1 97.44 137 GLY A C 1
ATOM 1030 O O . GLY A 1 137 ? 9.148 25.156 -5.77 1 97.44 137 GLY A O 1
ATOM 1031 N N . ARG A 1 138 ? 9.484 24.906 -3.51 1 97 138 ARG A N 1
ATOM 1032 C CA . ARG A 1 138 ? 10.898 24.594 -3.67 1 97 138 ARG A CA 1
ATOM 1033 C C . ARG A 1 138 ? 11.102 23.281 -4.402 1 97 138 ARG A C 1
ATOM 1035 O O . ARG A 1 138 ? 10.477 22.266 -4.059 1 97 138 ARG A O 1
ATOM 1042 N N . MET A 1 139 ? 11.961 23.281 -5.387 1 98 139 MET A N 1
ATOM 1043 C CA . MET A 1 139 ? 12.234 22.078 -6.16 1 98 139 MET A CA 1
ATOM 1044 C C . MET A 1 139 ? 13.031 21.078 -5.336 1 98 139 MET A C 1
ATOM 1046 O O . MET A 1 139 ? 14.055 21.422 -4.75 1 98 139 MET A O 1
ATOM 1050 N N . LEU A 1 140 ? 12.531 19.859 -5.309 1 98.25 140 LEU A N 1
ATOM 1051 C CA . LEU A 1 140 ? 13.156 18.766 -4.578 1 98.25 140 LEU A CA 1
ATOM 1052 C C . LEU A 1 140 ? 13.516 17.609 -5.52 1 98.25 140 LEU A C 1
ATOM 1054 O O . LEU A 1 140 ? 12.742 17.297 -6.426 1 98.25 140 LEU A O 1
ATOM 1058 N N . ARG A 1 141 ? 14.609 17.078 -5.324 1 98.19 141 ARG A N 1
ATOM 1059 C CA . ARG A 1 141 ? 15.047 15.883 -6.035 1 98.19 141 ARG A CA 1
ATOM 1060 C C . ARG A 1 141 ? 14.898 14.641 -5.164 1 98.19 141 ARG A C 1
ATOM 1062 O O . ARG A 1 141 ? 15.43 14.586 -4.055 1 98.19 141 ARG A O 1
ATOM 1069 N N . LEU A 1 142 ? 14.156 13.703 -5.668 1 97.19 142 LEU A N 1
ATOM 1070 C CA . LEU A 1 142 ? 13.945 12.438 -4.973 1 97.19 142 LEU A CA 1
ATOM 1071 C C . LEU A 1 142 ? 14.789 11.336 -5.602 1 97.19 142 LEU A C 1
ATOM 1073 O O . LEU A 1 142 ? 14.867 11.227 -6.824 1 97.19 142 LEU A O 1
ATOM 1077 N N . THR A 1 143 ? 15.406 10.555 -4.789 1 93.62 143 THR A N 1
ATOM 1078 C CA . THR A 1 143 ? 16.078 9.336 -5.211 1 93.62 143 THR A CA 1
ATOM 1079 C C . THR A 1 143 ? 15.805 8.195 -4.234 1 93.62 143 THR A C 1
ATOM 1081 O O . THR A 1 143 ? 15.359 8.438 -3.107 1 93.62 143 THR A O 1
ATOM 1084 N N . GLY A 1 144 ? 16.031 6.977 -4.77 1 87.38 144 GLY A N 1
ATOM 1085 C CA . GLY A 1 144 ? 15.789 5.805 -3.943 1 87.38 144 GLY A CA 1
ATOM 1086 C C . GLY A 1 144 ? 14.867 4.793 -4.594 1 87.38 144 GLY A C 1
ATOM 1087 O O . GLY A 1 144 ? 14.633 4.844 -5.805 1 87.38 144 GLY A O 1
ATOM 1088 N N . ALA A 1 145 ? 14.328 3.949 -3.836 1 81.12 145 ALA A N 1
ATOM 1089 C CA . ALA A 1 145 ? 13.469 2.887 -4.355 1 81.12 145 ALA A CA 1
ATOM 1090 C C . ALA A 1 145 ? 12.219 3.459 -5.016 1 81.12 145 ALA A C 1
ATOM 1092 O O . ALA A 1 145 ? 11.633 4.422 -4.516 1 81.12 145 ALA A O 1
ATOM 1093 N N . GLY A 1 146 ? 11.852 2.789 -6.082 1 86 146 GLY A N 1
ATOM 1094 C CA . GLY A 1 146 ? 10.656 3.207 -6.789 1 86 146 GLY A CA 1
ATOM 1095 C C . GLY A 1 146 ? 10.898 4.359 -7.75 1 86 146 GLY A C 1
ATOM 1096 O O . GLY A 1 146 ? 9.977 4.797 -8.445 1 86 146 GLY A O 1
ATOM 1097 N N . ILE A 1 147 ? 12.148 4.785 -7.637 1 88.69 147 ILE A N 1
ATOM 1098 C CA . ILE A 1 147 ? 12.555 5.875 -8.516 1 88.69 147 ILE A CA 1
ATOM 1099 C C . ILE A 1 147 ? 13.695 5.414 -9.422 1 88.69 147 ILE A C 1
ATOM 1101 O O . ILE A 1 147 ? 14.758 5.023 -8.938 1 88.69 147 ILE A O 1
ATOM 1105 N N . ALA A 1 148 ? 13.562 5.328 -10.703 1 82.81 148 ALA A N 1
ATOM 1106 C CA . ALA A 1 148 ? 14.562 4.812 -11.633 1 82.81 148 ALA A CA 1
ATOM 1107 C C . ALA A 1 148 ? 15.875 5.578 -11.516 1 82.81 148 ALA A C 1
ATOM 1109 O O . ALA A 1 148 ? 16.938 4.98 -11.297 1 82.81 148 ALA A O 1
ATOM 1110 N N . GLU A 1 149 ? 15.891 6.867 -11.734 1 88.12 149 GLU A N 1
ATOM 1111 C CA . GLU A 1 149 ? 17.078 7.695 -11.578 1 88.12 149 GLU A CA 1
ATOM 1112 C C . GLU A 1 149 ? 16.859 8.797 -10.547 1 88.12 149 GLU A C 1
ATOM 1114 O O . GLU A 1 149 ? 17.391 8.734 -9.438 1 88.12 149 GLU A O 1
ATOM 1119 N N . GLU A 1 150 ? 16.047 9.609 -10.867 1 94.88 150 GLU A N 1
ATOM 1120 C CA . GLU A 1 150 ? 15.633 10.695 -9.984 1 94.88 150 GLU A CA 1
ATOM 1121 C C . GLU A 1 150 ? 14.258 11.227 -10.375 1 94.88 150 GLU A C 1
ATOM 1123 O O . GLU A 1 150 ? 13.797 11.016 -11.5 1 94.88 150 GLU A O 1
ATOM 1128 N N . ARG A 1 151 ? 13.594 11.891 -9.508 1 96.31 151 ARG A N 1
ATOM 1129 C CA . ARG A 1 151 ? 12.312 12.539 -9.758 1 96.31 151 ARG A CA 1
ATOM 1130 C C . ARG A 1 151 ? 12.242 13.906 -9.102 1 96.31 151 ARG A C 1
ATOM 1132 O O . ARG A 1 151 ? 12.664 14.07 -7.949 1 96.31 151 ARG A O 1
ATOM 1139 N N . MET A 1 152 ? 11.766 14.852 -9.852 1 97.81 152 MET A N 1
ATOM 1140 C CA . MET A 1 152 ? 11.641 16.219 -9.344 1 97.81 152 MET A CA 1
ATOM 1141 C C . MET A 1 152 ? 10.203 16.516 -8.938 1 97.81 152 MET A C 1
ATOM 1143 O O . MET A 1 152 ? 9.266 16.234 -9.688 1 97.81 152 MET A O 1
ATOM 1147 N N . ILE A 1 153 ? 10.094 17.047 -7.742 1 98.19 153 ILE A N 1
ATOM 1148 C CA . ILE A 1 153 ? 8.797 17.531 -7.293 1 98.19 153 ILE A CA 1
ATOM 1149 C C . ILE A 1 153 ? 8.953 18.906 -6.652 1 98.19 153 ILE A C 1
ATOM 1151 O O . ILE A 1 153 ? 10.055 19.297 -6.285 1 98.19 153 ILE A O 1
ATOM 1155 N N . ALA A 1 154 ? 7.836 19.656 -6.559 1 98.5 154 ALA A N 1
ATOM 1156 C CA . ALA A 1 154 ? 7.93 21 -5.988 1 98.5 154 ALA A CA 1
ATOM 1157 C C . ALA A 1 154 ? 6.676 21.344 -5.191 1 98.5 154 ALA A C 1
ATOM 1159 O O . ALA A 1 154 ? 6.055 22.391 -5.418 1 98.5 154 ALA A O 1
ATOM 1160 N N . PRO A 1 155 ? 6.371 20.484 -4.211 1 98.31 155 PRO A N 1
ATOM 1161 C CA . PRO A 1 155 ? 5.23 20.844 -3.365 1 98.31 155 PRO A CA 1
ATOM 1162 C C . PRO A 1 155 ? 5.484 22.078 -2.521 1 98.31 155 PRO A C 1
ATOM 1164 O O . PRO A 1 155 ? 6.637 22.391 -2.195 1 98.31 155 PRO A O 1
ATOM 1167 N N . GLN A 1 156 ? 4.395 22.812 -2.205 1 98.19 156 GLN A N 1
ATOM 1168 C CA . GLN A 1 156 ? 4.516 23.984 -1.329 1 98.19 156 GLN A CA 1
ATOM 1169 C C . GLN A 1 156 ? 4.543 23.562 0.138 1 98.19 156 GLN A C 1
ATOM 1171 O O . GLN A 1 156 ? 3.514 23.578 0.815 1 98.19 156 GLN A O 1
ATOM 1176 N N . LEU A 1 157 ? 5.691 23.312 0.613 1 98.25 157 LEU A N 1
ATOM 1177 C CA . LEU A 1 157 ? 5.891 22.797 1.96 1 98.25 157 LEU A CA 1
ATOM 1178 C C . LEU A 1 157 ? 6.215 23.922 2.936 1 98.25 157 LEU A C 1
ATOM 1180 O O . LEU A 1 157 ? 6.93 24.859 2.59 1 98.25 157 LEU A O 1
ATOM 1184 N N . PRO A 1 158 ? 5.66 23.844 4.137 1 97.38 158 PRO A N 1
ATOM 1185 C CA . PRO A 1 158 ? 6.219 24.719 5.172 1 97.38 158 PRO A CA 1
ATOM 1186 C C . PRO A 1 158 ? 7.684 24.406 5.477 1 97.38 158 PRO A C 1
ATOM 1188 O O . PRO A 1 158 ? 8.164 23.312 5.188 1 97.38 158 PRO A O 1
ATOM 1191 N N . ASP A 1 159 ? 8.359 25.297 6.125 1 96.81 159 ASP A N 1
ATOM 1192 C CA . ASP A 1 159 ? 9.797 25.219 6.352 1 96.81 159 ASP A CA 1
ATOM 1193 C C . ASP A 1 159 ? 10.156 24 7.195 1 96.81 159 ASP A C 1
ATOM 1195 O O . ASP A 1 159 ? 11.172 23.344 6.945 1 96.81 159 ASP A O 1
ATOM 1199 N N . CYS A 1 160 ? 9.406 23.719 8.133 1 97.06 160 CYS A N 1
ATOM 1200 C CA . CYS A 1 160 ? 9.75 22.625 9.031 1 97.06 160 CYS A CA 1
ATOM 1201 C C . CYS A 1 160 ? 9.688 21.281 8.312 1 97.06 160 CYS A C 1
ATOM 1203 O O . CYS A 1 160 ? 10.492 20.391 8.586 1 97.06 160 CYS A O 1
ATOM 1205 N N . LEU A 1 161 ? 8.734 21.094 7.391 1 97.12 161 LEU A N 1
ATOM 1206 C CA . LEU A 1 161 ? 8.648 19.859 6.621 1 97.12 161 LEU A CA 1
ATOM 1207 C C . LEU A 1 161 ? 9.789 19.766 5.609 1 97.12 161 LEU A C 1
ATOM 1209 O O . LEU A 1 161 ? 10.336 18.672 5.379 1 97.12 161 LEU A O 1
ATOM 1213 N N . LEU A 1 162 ? 10.031 20.906 5.031 1 96.88 162 LEU A N 1
ATOM 1214 C CA . LEU A 1 162 ? 11.18 20.938 4.129 1 96.88 162 LEU A CA 1
ATOM 1215 C C . LEU A 1 162 ? 12.453 20.5 4.852 1 96.88 162 LEU A C 1
ATOM 1217 O O . LEU A 1 162 ? 13.219 19.688 4.336 1 96.88 162 LEU A O 1
ATOM 1221 N N . HIS A 1 163 ? 12.664 21.047 5.961 1 95.31 163 HIS A N 1
ATOM 1222 C CA . HIS A 1 163 ? 13.828 20.703 6.77 1 95.31 163 HIS A CA 1
ATOM 1223 C C . HIS A 1 163 ? 13.828 19.219 7.137 1 95.31 163 HIS A C 1
ATOM 1225 O O . HIS A 1 163 ? 14.859 18.547 7.039 1 95.31 163 HIS A O 1
ATOM 1231 N N . GLU A 1 164 ? 12.688 18.703 7.543 1 94.62 164 GLU A N 1
ATOM 1232 C CA . GLU A 1 164 ? 12.539 17.297 7.902 1 94.62 164 GLU A CA 1
ATOM 1233 C C . GLU A 1 164 ? 12.922 16.375 6.742 1 94.62 164 GLU A C 1
ATOM 1235 O O . GLU A 1 164 ? 13.625 15.391 6.93 1 94.62 164 GLU A O 1
ATOM 1240 N N . LEU A 1 165 ? 12.508 16.719 5.59 1 94.69 165 LEU A N 1
ATOM 1241 C CA . LEU A 1 165 ? 12.703 15.883 4.406 1 94.69 165 LEU A CA 1
ATOM 1242 C C . LEU A 1 165 ? 14.148 15.938 3.938 1 94.69 165 LEU A C 1
ATOM 1244 O O . LEU A 1 165 ? 14.688 14.938 3.453 1 94.69 165 LEU A O 1
ATOM 1248 N N . THR A 1 166 ? 14.797 17.078 4.094 1 94.69 166 THR A N 1
ATOM 1249 C CA . THR A 1 166 ? 16.109 17.25 3.496 1 94.69 166 THR A CA 1
ATOM 1250 C C . THR A 1 166 ? 17.219 16.922 4.5 1 94.69 166 THR A C 1
ATOM 1252 O O . THR A 1 166 ? 18.266 16.375 4.129 1 94.69 166 THR A O 1
ATOM 1255 N N . GLU A 1 167 ? 17 17.234 5.742 1 92.31 167 GLU A N 1
ATOM 1256 C CA . GLU A 1 167 ? 18.016 17 6.762 1 92.31 167 GLU A CA 1
ATOM 1257 C C . GLU A 1 167 ? 17.859 15.617 7.387 1 92.31 167 GLU A C 1
ATOM 1259 O O . GLU A 1 167 ? 18.828 15.031 7.883 1 92.31 167 GLU A O 1
ATOM 1264 N N . ARG A 1 168 ? 16.656 15.117 7.371 1 88.31 168 ARG A N 1
ATOM 1265 C CA . ARG A 1 168 ? 16.328 13.797 7.887 1 88.31 168 ARG A CA 1
ATOM 1266 C C . ARG A 1 168 ? 16.938 13.57 9.266 1 88.31 168 ARG A C 1
ATOM 1268 O O . ARG A 1 168 ? 17.781 12.695 9.438 1 88.31 168 ARG A O 1
ATOM 1275 N N . PRO A 1 169 ? 16.453 14.234 10.211 1 86.88 169 PRO A N 1
ATOM 1276 C CA . PRO A 1 169 ? 17.016 14.094 11.555 1 86.88 169 PRO A CA 1
ATOM 1277 C C . PRO A 1 169 ? 16.953 12.656 12.07 1 86.88 169 PRO A C 1
ATOM 1279 O O . PRO A 1 169 ? 17.75 12.273 12.938 1 86.88 169 PRO A O 1
ATOM 1282 N N . HIS A 1 170 ? 16.078 11.828 11.586 1 87.31 170 HIS A N 1
ATOM 1283 C CA . HIS A 1 170 ? 15.961 10.406 11.883 1 87.31 170 HIS A CA 1
ATOM 1284 C C . HIS A 1 170 ? 16.281 9.555 10.656 1 87.31 170 HIS A C 1
ATOM 1286 O O . HIS A 1 170 ? 15.375 9.211 9.883 1 87.31 170 HIS A O 1
ATOM 1292 N N . PRO A 1 171 ? 17.469 9.148 10.586 1 82.75 171 PRO A N 1
ATOM 1293 C CA . PRO A 1 171 ? 17.828 8.398 9.383 1 82.75 171 PRO A CA 1
ATOM 1294 C C . PRO A 1 171 ? 17.094 7.062 9.281 1 82.75 171 PRO A C 1
ATOM 1296 O O . PRO A 1 171 ? 16.703 6.492 10.305 1 82.75 171 PRO A O 1
ATOM 1299 N N . PHE A 1 172 ? 17.062 6.547 8.148 1 84.25 172 PHE A N 1
ATOM 1300 C CA . PHE A 1 172 ? 16.422 5.262 7.887 1 84.25 172 PHE A CA 1
ATOM 1301 C C . PHE A 1 172 ? 17.094 4.16 8.703 1 84.25 172 PHE A C 1
ATOM 1303 O O . PHE A 1 172 ? 18.312 4.133 8.852 1 84.25 172 PHE A O 1
ATOM 1310 N N . PRO A 1 173 ? 16.234 3.301 9.266 1 87.69 173 PRO A N 1
ATOM 1311 C CA . PRO A 1 173 ? 14.828 3.029 8.969 1 87.69 173 PRO A CA 1
ATOM 1312 C C . PRO A 1 173 ? 13.875 3.889 9.797 1 87.69 173 PRO A C 1
ATOM 1314 O O . PRO A 1 173 ? 12.656 3.762 9.664 1 87.69 173 PRO A O 1
ATOM 1317 N N . LEU A 1 174 ? 14.422 4.715 10.57 1 91.75 174 LEU A N 1
ATOM 1318 C CA . LEU A 1 174 ? 13.539 5.574 11.359 1 91.75 174 LEU A CA 1
ATOM 1319 C C . LEU A 1 174 ? 12.969 6.699 10.5 1 91.75 174 LEU A C 1
ATOM 1321 O O . LEU A 1 174 ? 13.445 6.934 9.383 1 91.75 174 LEU A O 1
ATOM 1325 N N . GLY A 1 175 ? 11.898 7.371 11.016 1 92.62 175 GLY A N 1
ATOM 1326 C CA . GLY A 1 175 ? 11.289 8.492 10.32 1 92.62 175 GLY A CA 1
ATOM 1327 C C . GLY A 1 175 ? 9.797 8.328 10.125 1 92.62 175 GLY A C 1
ATOM 1328 O O . GLY A 1 175 ? 9.219 7.305 10.508 1 92.62 175 GLY A O 1
ATOM 1329 N N . VAL A 1 176 ? 9.234 9.312 9.5 1 95.12 176 VAL A N 1
ATOM 1330 C CA . VAL A 1 176 ? 7.793 9.359 9.297 1 95.12 176 VAL A CA 1
ATOM 1331 C C . VAL A 1 176 ? 7.48 9.25 7.805 1 95.12 176 VAL A C 1
ATOM 1333 O O . VAL A 1 176 ? 8.188 9.82 6.969 1 95.12 176 VAL A O 1
ATOM 1336 N N . ASP A 1 177 ? 6.469 8.469 7.473 1 95.88 177 ASP A N 1
ATOM 1337 C CA . ASP A 1 177 ? 5.973 8.453 6.098 1 95.88 177 ASP A CA 1
ATOM 1338 C C . ASP A 1 177 ? 5.062 9.656 5.832 1 95.88 177 ASP A C 1
ATOM 1340 O O . ASP A 1 177 ? 4.219 10 6.66 1 95.88 177 ASP A O 1
ATOM 1344 N N . LEU A 1 178 ? 5.277 10.234 4.648 1 97.88 178 LEU A N 1
ATOM 1345 C CA . LEU A 1 178 ? 4.543 11.453 4.348 1 97.88 178 LEU A CA 1
ATOM 1346 C C . LEU A 1 178 ? 3.604 11.25 3.166 1 97.88 178 LEU A C 1
ATOM 1348 O O . LEU A 1 178 ? 4.016 10.734 2.121 1 97.88 178 LEU A O 1
ATOM 1352 N N . LEU A 1 179 ? 2.363 11.562 3.354 1 98.75 179 LEU A N 1
ATOM 1353 C CA . LEU A 1 179 ? 1.374 11.703 2.289 1 98.75 179 LEU A CA 1
ATOM 1354 C C . LEU A 1 179 ? 0.972 13.164 2.117 1 98.75 179 LEU A C 1
ATOM 1356 O O . LEU A 1 179 ? 0.394 13.766 3.025 1 98.75 179 LEU A O 1
ATOM 1360 N N . LEU A 1 180 ? 1.308 13.75 0.988 1 98.88 180 LEU A N 1
ATOM 1361 C CA . LEU A 1 180 ? 0.94 15.125 0.685 1 98.88 180 LEU A CA 1
ATOM 1362 C C . LEU A 1 180 ? -0.311 15.18 -0.186 1 98.88 180 LEU A C 1
ATOM 1364 O O . LEU A 1 180 ? -0.354 14.562 -1.255 1 98.88 180 LEU A O 1
ATOM 1368 N N . THR A 1 181 ? -1.279 15.906 0.271 1 98.81 181 THR A N 1
ATOM 1369 C CA . THR A 1 181 ? -2.549 15.93 -0.447 1 98.81 181 THR A CA 1
ATOM 1370 C C . THR A 1 181 ? -2.914 17.344 -0.861 1 98.81 181 THR A C 1
ATOM 1372 O O . THR A 1 181 ? -2.52 18.312 -0.203 1 98.81 181 THR A O 1
ATOM 1375 N N . CYS A 1 182 ? -3.635 17.516 -1.94 1 98.56 182 CYS A N 1
ATOM 1376 C CA . CYS A 1 182 ? -4.262 18.719 -2.445 1 98.56 182 CYS A CA 1
ATOM 1377 C C . CYS A 1 182 ? -5.512 18.406 -3.256 1 98.56 182 CYS A C 1
ATOM 1379 O O . CYS A 1 182 ? -5.418 17.844 -4.355 1 98.56 182 CYS A O 1
ATOM 1381 N N . GLY A 1 183 ? -6.664 18.828 -2.756 1 97.56 183 GLY A N 1
ATOM 1382 C CA . GLY A 1 183 ? -7.898 18.406 -3.395 1 97.56 183 GLY A CA 1
ATOM 1383 C C . GLY A 1 183 ? -8.062 16.891 -3.434 1 97.56 183 GLY A C 1
ATOM 1384 O O . GLY A 1 183 ? -8.062 16.234 -2.391 1 97.56 183 GLY A O 1
ATOM 1385 N N . GLU A 1 184 ? -8.078 16.375 -4.629 1 97.88 184 GLU A N 1
ATOM 1386 C CA . GLU A 1 184 ? -8.242 14.93 -4.801 1 97.88 184 GLU A CA 1
ATOM 1387 C C . GLU A 1 184 ? -6.91 14.258 -5.125 1 97.88 184 GLU A C 1
ATOM 1389 O O . GLU A 1 184 ? -6.867 13.055 -5.379 1 97.88 184 GLU A O 1
ATOM 1394 N N . ARG A 1 185 ? -5.867 15.023 -5.098 1 98.19 185 ARG A N 1
ATOM 1395 C CA . ARG A 1 185 ? -4.566 14.516 -5.523 1 98.19 185 ARG A CA 1
ATOM 1396 C C . ARG A 1 185 ? -3.67 14.234 -4.32 1 98.19 185 ARG A C 1
ATOM 1398 O O . ARG A 1 185 ? -3.82 14.859 -3.27 1 98.19 185 ARG A O 1
ATOM 1405 N N . LEU A 1 186 ? -2.77 13.289 -4.535 1 98.5 186 LEU A N 1
ATOM 1406 C CA . LEU A 1 186 ? -1.864 12.859 -3.475 1 98.5 186 LEU A CA 1
ATOM 1407 C C . LEU A 1 186 ? -0.528 12.406 -4.051 1 98.5 186 LEU A C 1
ATOM 1409 O O . LEU A 1 186 ? -0.485 11.797 -5.125 1 98.5 186 LEU A O 1
ATOM 1413 N N . LEU A 1 187 ? 0.562 12.758 -3.461 1 98.5 187 LEU A N 1
ATOM 1414 C CA . LEU A 1 187 ? 1.831 12.062 -3.656 1 98.5 187 LEU A CA 1
ATOM 1415 C C . LEU A 1 187 ? 2.443 11.664 -2.318 1 98.5 187 LEU A C 1
ATOM 1417 O O . LEU A 1 187 ? 2.105 12.242 -1.28 1 98.5 187 LEU A O 1
ATOM 1421 N N . ALA A 1 188 ? 3.24 10.656 -2.342 1 98.25 188 ALA A N 1
ATOM 1422 C CA . ALA A 1 188 ? 3.826 10.125 -1.111 1 98.25 188 ALA A CA 1
ATOM 1423 C C . ALA A 1 188 ? 5.344 10.273 -1.119 1 98.25 188 ALA A C 1
ATOM 1425 O O . ALA A 1 188 ? 5.973 10.25 -2.18 1 98.25 188 ALA A O 1
ATOM 1426 N N . ILE A 1 189 ? 5.895 10.5 -0.013 1 97.25 189 ILE A N 1
ATOM 1427 C CA . ILE A 1 189 ? 7.324 10.445 0.257 1 97.25 189 ILE A CA 1
ATOM 1428 C C . ILE A 1 189 ? 7.594 9.523 1.447 1 97.25 189 ILE A C 1
ATOM 1430 O O . ILE A 1 189 ? 7.68 9.984 2.588 1 97.25 189 ILE A O 1
ATOM 1434 N N . PRO A 1 190 ? 7.715 8.234 1.172 1 94.62 190 PRO A N 1
ATOM 1435 C CA . PRO A 1 190 ? 8.039 7.305 2.258 1 94.62 190 PRO A CA 1
ATOM 1436 C C . PRO A 1 190 ? 9.367 7.637 2.934 1 94.62 190 PRO A C 1
ATOM 1438 O O . PRO A 1 190 ? 10.234 8.281 2.328 1 94.62 190 PRO A O 1
ATOM 1441 N N . ARG A 1 191 ? 9.57 7.172 4.105 1 91.75 191 ARG A N 1
ATOM 1442 C CA . ARG A 1 191 ? 10.75 7.492 4.906 1 91.75 191 ARG A CA 1
ATOM 1443 C C . ARG A 1 191 ? 12.008 6.895 4.289 1 91.75 191 ARG A C 1
ATOM 1445 O O . ARG A 1 191 ? 13.125 7.227 4.695 1 91.75 191 ARG A O 1
ATOM 1452 N N . THR A 1 192 ? 11.812 6.062 3.264 1 89.25 192 THR A N 1
ATOM 1453 C CA . THR A 1 192 ? 12.945 5.449 2.582 1 89.25 192 THR A CA 1
ATOM 1454 C C . THR A 1 192 ? 13.445 6.348 1.454 1 89.25 192 THR A C 1
ATOM 1456 O O . THR A 1 192 ? 14.523 6.113 0.901 1 89.25 192 THR A O 1
ATOM 1459 N N . THR A 1 193 ? 12.719 7.328 1.087 1 93.62 193 THR A N 1
ATOM 1460 C CA . THR A 1 193 ? 13.047 8.195 -0.041 1 93.62 193 THR A CA 1
ATOM 1461 C C . THR A 1 193 ? 14.109 9.219 0.353 1 93.62 193 THR A C 1
ATOM 1463 O O . THR A 1 193 ? 14.023 9.836 1.415 1 93.62 193 THR A O 1
ATOM 1466 N N . HIS A 1 194 ? 15.125 9.359 -0.426 1 94.19 194 HIS A N 1
ATOM 1467 C CA . HIS A 1 194 ? 16.125 10.414 -0.241 1 94.19 194 HIS A CA 1
ATOM 1468 C C . HIS A 1 194 ? 15.68 11.703 -0.919 1 94.19 194 HIS A C 1
ATOM 1470 O O . HIS A 1 194 ? 15.281 11.695 -2.086 1 94.19 194 HIS A O 1
ATOM 1476 N N . VAL A 1 195 ? 15.789 12.805 -0.185 1 96.62 195 VAL A N 1
ATOM 1477 C CA . VAL A 1 195 ? 15.297 14.094 -0.673 1 96.62 195 VAL A CA 1
ATOM 1478 C C . VAL A 1 195 ? 16.406 15.141 -0.579 1 96.62 195 VAL A C 1
ATOM 1480 O O . VAL A 1 195 ? 17.047 15.281 0.465 1 96.62 195 VAL A O 1
ATOM 1483 N N . GLU A 1 196 ? 16.594 15.812 -1.653 1 96.69 196 GLU A N 1
ATOM 1484 C CA . GLU A 1 196 ? 17.547 16.922 -1.693 1 96.69 196 GLU A CA 1
ATOM 1485 C C . GLU A 1 196 ? 16.922 18.156 -2.334 1 96.69 196 GLU A C 1
ATOM 1487 O O . GLU A 1 196 ? 16.078 18.047 -3.219 1 96.69 196 GLU A O 1
ATOM 1492 N N . VAL A 1 197 ? 17.391 19.266 -1.864 1 94.5 197 VAL A N 1
ATOM 1493 C CA . VAL A 1 197 ? 17 20.5 -2.516 1 94.5 197 VAL A CA 1
ATOM 1494 C C . VAL A 1 197 ? 17.828 20.719 -3.779 1 94.5 197 VAL A C 1
ATOM 1496 O O . VAL A 1 197 ? 19.031 20.469 -3.783 1 94.5 197 VAL A O 1
ATOM 1499 N N . CYS A 1 198 ? 17.125 21.172 -4.773 1 88.56 198 CYS A N 1
ATOM 1500 C CA . CYS A 1 198 ? 17.844 21.5 -6.012 1 88.56 198 CYS A CA 1
ATOM 1501 C C . CYS A 1 198 ? 18.141 23 -6.094 1 88.56 198 CYS A C 1
ATOM 1503 O O . CYS A 1 198 ? 17.375 23.812 -5.574 1 88.56 198 CYS A O 1
ATOM 1505 N N . MET B 1 1 ? -25.469 -33.219 -11.391 1 30.59 1 MET B N 1
ATOM 1506 C CA . MET B 1 1 ? -25.703 -32.438 -10.18 1 30.59 1 MET B CA 1
ATOM 1507 C C . MET B 1 1 ? -24.844 -31.172 -10.164 1 30.59 1 MET B C 1
ATOM 1509 O O . MET B 1 1 ? -23.609 -31.25 -10.164 1 30.59 1 MET B O 1
ATOM 1513 N N . THR B 1 2 ? -25.125 -30.172 -10.836 1 38.81 2 THR B N 1
ATOM 1514 C CA . THR B 1 2 ? -24.359 -28.938 -10.961 1 38.81 2 THR B CA 1
ATOM 1515 C C . THR B 1 2 ? -23.828 -28.484 -9.602 1 38.81 2 THR B C 1
ATOM 1517 O O . THR B 1 2 ? -24.609 -28.234 -8.68 1 38.81 2 THR B O 1
ATOM 1520 N N . ARG B 1 3 ? -22.828 -29.078 -9.164 1 41.38 3 ARG B N 1
ATOM 1521 C CA . ARG B 1 3 ? -22.281 -28.812 -7.836 1 41.38 3 ARG B CA 1
ATOM 1522 C C . ARG B 1 3 ? -22.375 -27.328 -7.492 1 41.38 3 ARG B C 1
ATOM 1524 O O . ARG B 1 3 ? -21.891 -26.484 -8.234 1 41.38 3 ARG B O 1
ATOM 1531 N N . SER B 1 4 ? -23.422 -26.844 -6.984 1 48.28 4 SER B N 1
ATOM 1532 C CA . SER B 1 4 ? -23.703 -25.484 -6.512 1 48.28 4 SER B CA 1
ATOM 1533 C C . SER B 1 4 ? -22.469 -24.828 -5.914 1 48.28 4 SER B C 1
ATOM 1535 O O . SER B 1 4 ? -21.953 -25.281 -4.891 1 48.28 4 SER B O 1
ATOM 1537 N N . THR B 1 5 ? -21.562 -24.578 -6.77 1 57.59 5 THR B N 1
ATOM 1538 C CA . THR B 1 5 ? -20.312 -24.031 -6.289 1 57.59 5 THR B CA 1
ATOM 1539 C C . THR B 1 5 ? -20.547 -22.859 -5.34 1 57.59 5 THR B C 1
ATOM 1541 O O . THR B 1 5 ? -21.109 -21.844 -5.738 1 57.59 5 THR B O 1
ATOM 1544 N N . ALA B 1 6 ? -20.797 -23.234 -4.082 1 65.19 6 ALA B N 1
ATOM 1545 C CA . ALA B 1 6 ? -21.219 -22.359 -2.982 1 65.19 6 ALA B CA 1
ATOM 1546 C C . ALA B 1 6 ? -20.297 -21.156 -2.865 1 65.19 6 ALA B C 1
ATOM 1548 O O . ALA B 1 6 ? -19.078 -21.281 -2.904 1 65.19 6 ALA B O 1
ATOM 1549 N N . LEU B 1 7 ? -20.844 -19.984 -3.246 1 75.19 7 LEU B N 1
ATOM 1550 C CA . LEU B 1 7 ? -20.219 -18.719 -2.889 1 75.19 7 LEU B CA 1
ATOM 1551 C C . LEU B 1 7 ? -19.719 -18.734 -1.449 1 75.19 7 LEU B C 1
ATOM 1553 O O . LEU B 1 7 ? -20.406 -19.234 -0.556 1 75.19 7 LEU B O 1
ATOM 1557 N N . GLN B 1 8 ? -18.438 -18.672 -1.356 1 80.75 8 GLN B N 1
ATOM 1558 C CA . GLN B 1 8 ? -17.781 -18.703 -0.049 1 80.75 8 GLN B CA 1
ATOM 1559 C C . GLN B 1 8 ? -17.828 -17.328 0.609 1 80.75 8 GLN B C 1
ATOM 1561 O O . GLN B 1 8 ? -18.062 -16.312 -0.06 1 80.75 8 GLN B O 1
ATOM 1566 N N . THR B 1 9 ? -17.578 -17.406 1.853 1 74.25 9 THR B N 1
ATOM 1567 C CA . THR B 1 9 ? -17.656 -16.188 2.645 1 74.25 9 THR B CA 1
ATOM 1568 C C . THR B 1 9 ? -16.5 -15.25 2.301 1 74.25 9 THR B C 1
ATOM 1570 O O . THR B 1 9 ? -15.406 -15.703 1.946 1 74.25 9 THR B O 1
ATOM 1573 N N . ALA B 1 10 ? -16.703 -13.992 2.219 1 83.69 10 ALA B N 1
ATOM 1574 C CA . ALA B 1 10 ? -15.75 -12.883 2.15 1 83.69 10 ALA B CA 1
ATOM 1575 C C . ALA B 1 10 ? -15.508 -12.289 3.535 1 83.69 10 ALA B C 1
ATOM 1577 O O . ALA B 1 10 ? -15.703 -12.953 4.551 1 83.69 10 ALA B O 1
ATOM 1578 N N . PHE B 1 11 ? -14.898 -11.133 3.605 1 89.06 11 PHE B N 1
ATOM 1579 C CA . PHE B 1 11 ? -14.633 -10.453 4.867 1 89.06 11 PHE B CA 1
ATOM 1580 C C . PHE B 1 11 ? -15.898 -10.352 5.707 1 89.06 11 PHE B C 1
ATOM 1582 O O . PHE B 1 11 ? -16.984 -10.086 5.184 1 89.06 11 PHE B O 1
ATOM 1589 N N . ASN B 1 12 ? -15.781 -10.648 6.949 1 86.69 12 ASN B N 1
ATOM 1590 C CA . ASN B 1 12 ? -16.906 -10.516 7.867 1 86.69 12 ASN B CA 1
ATOM 1591 C C . ASN B 1 12 ? -17.297 -9.047 8.055 1 86.69 12 ASN B C 1
ATOM 1593 O O . ASN B 1 12 ? -18.484 -8.719 8.055 1 86.69 12 ASN B O 1
ATOM 1597 N N . LEU B 1 13 ? -16.344 -8.281 8.32 1 88.06 13 LEU B N 1
ATOM 1598 C CA . LEU B 1 13 ? -16.484 -6.828 8.336 1 88.06 13 LEU B CA 1
ATOM 1599 C C . LEU B 1 13 ? -15.758 -6.195 7.148 1 88.06 13 LEU B C 1
ATOM 1601 O O . LEU B 1 13 ? -14.633 -5.719 7.285 1 88.06 13 LEU B O 1
ATOM 1605 N N . PRO B 1 14 ? -16.391 -6.137 6 1 87.12 14 PRO B N 1
ATOM 1606 C CA . PRO B 1 14 ? -15.727 -5.906 4.719 1 87.12 14 PRO B CA 1
ATOM 1607 C C . PRO B 1 14 ? -14.812 -4.68 4.734 1 87.12 14 PRO B C 1
ATOM 1609 O O . PRO B 1 14 ? -13.656 -4.758 4.316 1 87.12 14 PRO B O 1
ATOM 1612 N N . VAL B 1 15 ? -15.32 -3.549 5.332 1 85.81 15 VAL B N 1
ATOM 1613 C CA . VAL B 1 15 ? -14.547 -2.309 5.305 1 85.81 15 VAL B CA 1
ATOM 1614 C C . VAL B 1 15 ? -13.383 -2.404 6.285 1 85.81 15 VAL B C 1
ATOM 1616 O O . VAL B 1 15 ? -12.227 -2.203 5.906 1 85.81 15 VAL B O 1
ATOM 1619 N N . GLN B 1 16 ? -13.641 -2.84 7.496 1 89.69 16 GLN B N 1
ATOM 1620 C CA . GLN B 1 16 ? -12.625 -2.904 8.539 1 89.69 16 GLN B CA 1
ATOM 1621 C C . GLN B 1 16 ? -11.562 -3.953 8.211 1 89.69 16 GLN B C 1
ATOM 1623 O O . GLN B 1 16 ? -10.367 -3.703 8.375 1 89.69 16 GLN B O 1
ATOM 1628 N N . ASP B 1 17 ? -12.039 -5.105 7.777 1 92.31 17 ASP B N 1
ATOM 1629 C CA . ASP B 1 17 ? -11.109 -6.176 7.441 1 92.31 17 ASP B CA 1
ATOM 1630 C C . ASP B 1 17 ? -10.234 -5.789 6.25 1 92.31 17 ASP B C 1
ATOM 1632 O O . ASP B 1 17 ? -9.047 -6.105 6.219 1 92.31 17 ASP B O 1
ATOM 1636 N N . ALA B 1 18 ? -10.852 -5.098 5.348 1 91.5 18 ALA B N 1
ATOM 1637 C CA . ALA B 1 18 ? -10.086 -4.637 4.195 1 91.5 18 ALA B CA 1
ATOM 1638 C C . ALA B 1 18 ? -9.039 -3.607 4.609 1 91.5 18 ALA B C 1
ATOM 1640 O O . ALA B 1 18 ? -7.902 -3.641 4.129 1 91.5 18 ALA B O 1
ATOM 1641 N N . GLN B 1 19 ? -9.391 -2.701 5.508 1 93.31 19 GLN B N 1
ATOM 1642 C CA . GLN B 1 19 ? -8.453 -1.684 5.984 1 93.31 19 GLN B CA 1
ATOM 1643 C C . GLN B 1 19 ? -7.242 -2.32 6.656 1 93.31 19 GLN B C 1
ATOM 1645 O O . GLN B 1 19 ? -6.105 -1.925 6.398 1 93.31 19 GLN B O 1
ATOM 1650 N N . GLN B 1 20 ? -7.469 -3.303 7.434 1 94 20 GLN B N 1
ATOM 1651 C CA . GLN B 1 20 ? -6.379 -4.012 8.094 1 94 20 GLN B CA 1
ATOM 1652 C C . GLN B 1 20 ? -5.504 -4.746 7.082 1 94 20 GLN B C 1
ATOM 1654 O O . GLN B 1 20 ? -4.273 -4.688 7.16 1 94 20 GLN B O 1
ATOM 1659 N N . SER B 1 21 ? -6.172 -5.414 6.176 1 95.44 21 SER B N 1
ATOM 1660 C CA . SER B 1 21 ? -5.438 -6.141 5.145 1 95.44 21 SER B CA 1
ATOM 1661 C C . SER B 1 21 ? -4.574 -5.195 4.312 1 95.44 21 SER B C 1
ATOM 1663 O O . SER B 1 21 ? -3.43 -5.516 3.99 1 95.44 21 SER B O 1
ATOM 1665 N N . PHE B 1 22 ? -5.184 -4.066 4.047 1 94.88 22 PHE B N 1
ATOM 1666 C CA . PHE B 1 22 ? -4.434 -3.096 3.26 1 94.88 22 PHE B CA 1
ATOM 1667 C C . PHE B 1 22 ? -3.182 -2.646 4.004 1 94.88 22 PHE B C 1
ATOM 1669 O O . PHE B 1 22 ? -2.094 -2.586 3.426 1 94.88 22 PHE B O 1
ATOM 1676 N N . ARG B 1 23 ? -3.268 -2.27 5.191 1 94.31 23 ARG B N 1
ATOM 1677 C CA . ARG B 1 23 ? -2.117 -1.803 5.961 1 94.31 23 ARG B CA 1
ATOM 1678 C C . ARG B 1 23 ? -1.029 -2.869 6.02 1 94.31 23 ARG B C 1
ATOM 1680 O O . ARG B 1 23 ? 0.158 -2.561 5.902 1 94.31 23 ARG B O 1
ATOM 1687 N N . ARG B 1 24 ? -1.399 -4.094 6.164 1 95.31 24 ARG B N 1
ATOM 1688 C CA . ARG B 1 24 ? -0.438 -5.188 6.223 1 95.31 24 ARG B CA 1
ATOM 1689 C C . ARG B 1 24 ? 0.22 -5.41 4.863 1 95.31 24 ARG B C 1
ATOM 1691 O O . ARG B 1 24 ? 1.418 -5.688 4.785 1 95.31 24 ARG B O 1
ATOM 1698 N N . LEU B 1 25 ? -0.589 -5.285 3.826 1 96.62 25 LEU B N 1
ATOM 1699 C CA . LEU B 1 25 ? -0.045 -5.395 2.477 1 96.62 25 LEU B CA 1
ATOM 1700 C C . LEU B 1 25 ? 0.933 -4.262 2.189 1 96.62 25 LEU B C 1
ATOM 1702 O O . LEU B 1 25 ? 1.999 -4.488 1.612 1 96.62 25 LEU B O 1
ATOM 1706 N N . LEU B 1 26 ? 0.516 -3.102 2.588 1 94.75 26 LEU B N 1
ATOM 1707 C CA . LEU B 1 26 ? 1.398 -1.951 2.43 1 94.75 26 LEU B CA 1
ATOM 1708 C C . LEU B 1 26 ? 2.711 -2.166 3.176 1 94.75 26 LEU B C 1
ATOM 1710 O O . LEU B 1 26 ? 3.783 -1.849 2.656 1 94.75 26 LEU B O 1
ATOM 1714 N N . LYS B 1 27 ? 2.652 -2.676 4.379 1 93.12 27 LYS B N 1
ATOM 1715 C CA . LYS B 1 27 ? 3.852 -3.004 5.145 1 93.12 27 LYS B CA 1
ATOM 1716 C C . LYS B 1 27 ? 4.73 -3.998 4.391 1 93.12 27 LYS B C 1
ATOM 1718 O O . LYS B 1 27 ? 5.941 -3.805 4.273 1 93.12 27 LYS B O 1
ATOM 1723 N N . ALA B 1 28 ? 4.164 -5.027 3.934 1 96.19 28 ALA B N 1
ATOM 1724 C CA . ALA B 1 28 ? 4.91 -6.055 3.209 1 96.19 28 ALA B CA 1
ATOM 1725 C C . ALA B 1 28 ? 5.598 -5.469 1.98 1 96.19 28 ALA B C 1
ATOM 1727 O O . ALA B 1 28 ? 6.762 -5.777 1.708 1 96.19 28 ALA B O 1
ATOM 1728 N N . MET B 1 29 ? 4.902 -4.625 1.294 1 94.69 29 MET B N 1
ATOM 1729 C CA . MET B 1 29 ? 5.418 -4.035 0.063 1 94.69 29 MET B CA 1
ATOM 1730 C C . MET B 1 29 ? 6.523 -3.029 0.364 1 94.69 29 MET B C 1
ATOM 1732 O O . MET B 1 29 ? 7.457 -2.871 -0.425 1 94.69 29 MET B O 1
ATOM 1736 N N . ASN B 1 30 ? 6.43 -2.369 1.546 1 90.69 30 ASN B N 1
ATOM 1737 C CA . ASN B 1 30 ? 7.387 -1.334 1.914 1 90.69 30 ASN B CA 1
ATOM 1738 C C . ASN B 1 30 ? 8.57 -1.914 2.686 1 90.69 30 ASN B C 1
ATOM 1740 O O . ASN B 1 30 ? 9.594 -1.251 2.852 1 90.69 30 ASN B O 1
ATOM 1744 N N . GLU B 1 31 ? 8.422 -3.08 3.17 1 92.38 31 GLU B N 1
ATOM 1745 C CA . GLU B 1 31 ? 9.477 -3.812 3.867 1 92.38 31 GLU B CA 1
ATOM 1746 C C . GLU B 1 31 ? 9.68 -5.199 3.266 1 92.38 31 GLU B C 1
ATOM 1748 O O . GLU B 1 31 ? 9.398 -6.211 3.916 1 92.38 31 GLU B O 1
ATOM 1753 N N . PRO B 1 32 ? 10.289 -5.238 2.072 1 95.69 32 PRO B N 1
ATOM 1754 C CA . PRO B 1 32 ? 10.414 -6.504 1.345 1 95.69 32 PRO B CA 1
ATOM 1755 C C . PRO B 1 32 ? 11.039 -7.609 2.189 1 95.69 32 PRO B C 1
ATOM 1757 O O . PRO B 1 32 ? 12.031 -7.375 2.883 1 95.69 32 PRO B O 1
ATOM 1760 N N . GLY B 1 33 ? 10.406 -8.742 2.16 1 97.31 33 GLY B N 1
ATOM 1761 C CA . GLY B 1 33 ? 10.922 -9.898 2.877 1 97.31 33 GLY B CA 1
ATOM 1762 C C . GLY B 1 33 ? 10.32 -10.062 4.258 1 97.31 33 GLY B C 1
ATOM 1763 O O . GLY B 1 33 ? 10.438 -11.125 4.871 1 97.31 33 GLY B O 1
ATOM 1764 N N . VAL B 1 34 ? 9.766 -9.047 4.805 1 95.62 34 VAL B N 1
ATOM 1765 C CA . VAL B 1 34 ? 9.086 -9.156 6.094 1 95.62 34 VAL B CA 1
ATOM 1766 C C . VAL B 1 34 ? 7.77 -9.906 5.926 1 95.62 34 VAL B C 1
ATOM 1768 O O . VAL B 1 34 ? 6.98 -9.594 5.031 1 95.62 34 VAL B O 1
ATOM 1771 N N . MET B 1 35 ? 7.594 -10.844 6.797 1 97.31 35 MET B N 1
ATOM 1772 C CA . MET B 1 35 ? 6.375 -11.648 6.742 1 97.31 35 MET B CA 1
ATOM 1773 C C . MET B 1 35 ? 5.242 -10.969 7.504 1 97.31 35 MET B C 1
ATOM 1775 O O . MET B 1 35 ? 5.438 -10.5 8.625 1 97.31 35 MET B O 1
ATOM 1779 N N . VAL B 1 36 ? 4.082 -10.914 6.902 1 97.12 36 VAL B N 1
ATOM 1780 C CA . VAL B 1 36 ? 2.889 -10.398 7.562 1 97.12 36 VAL B CA 1
ATOM 1781 C C . VAL B 1 36 ? 1.798 -11.469 7.566 1 97.12 36 VAL B C 1
ATOM 1783 O O . VAL B 1 36 ? 1.818 -12.391 6.742 1 97.12 36 VAL B O 1
ATOM 1786 N N . GLY B 1 37 ? 0.907 -11.383 8.492 1 97.56 37 GLY B N 1
ATOM 1787 C CA . GLY B 1 37 ? -0.253 -12.258 8.555 1 97.56 37 GLY B CA 1
ATOM 1788 C C . GLY B 1 37 ? -1.541 -11.57 8.141 1 97.56 37 GLY B C 1
ATOM 1789 O O . GLY B 1 37 ? -1.801 -10.438 8.539 1 97.56 37 GLY B O 1
ATOM 1790 N N . LEU B 1 38 ? -2.301 -12.18 7.293 1 95.94 38 LEU B N 1
ATOM 1791 C CA . LEU B 1 38 ? -3.643 -11.742 6.926 1 95.94 38 LEU B CA 1
ATOM 1792 C C . LEU B 1 38 ? -4.699 -12.648 7.547 1 95.94 38 LEU B C 1
ATOM 1794 O O . LEU B 1 38 ? -5.086 -13.656 6.953 1 95.94 38 LEU B O 1
ATOM 1798 N N . HIS B 1 39 ? -5.305 -12.281 8.602 1 89.62 39 HIS B N 1
ATOM 1799 C CA . HIS B 1 39 ? -6.055 -13.156 9.5 1 89.62 39 HIS B CA 1
ATOM 1800 C C . HIS B 1 39 ? -7.551 -12.859 9.43 1 89.62 39 HIS B C 1
ATOM 1802 O O . HIS B 1 39 ? -8.32 -13.336 10.273 1 89.62 39 HIS B O 1
ATOM 1808 N N . GLN B 1 40 ? -7.973 -12.234 8.508 1 89.81 40 GLN B N 1
ATOM 1809 C CA . GLN B 1 40 ? -9.336 -11.703 8.578 1 89.81 40 GLN B CA 1
ATOM 1810 C C . GLN B 1 40 ? -10.336 -12.695 7.992 1 89.81 40 GLN B C 1
ATOM 1812 O O . GLN B 1 40 ? -11.547 -12.5 8.117 1 89.81 40 GLN B O 1
ATOM 1817 N N . LEU B 1 41 ? -9.812 -13.727 7.332 1 92.31 41 LEU B N 1
ATOM 1818 C CA . LEU B 1 41 ? -10.688 -14.727 6.719 1 92.31 41 LEU B CA 1
ATOM 1819 C C . LEU B 1 41 ? -10.594 -16.047 7.461 1 92.31 41 LEU B C 1
ATOM 1821 O O . LEU B 1 41 ? -9.531 -16.422 7.965 1 92.31 41 LEU B O 1
ATOM 1825 N N . ASN B 1 42 ? -11.703 -16.719 7.535 1 90.94 42 ASN B N 1
ATOM 1826 C CA . ASN B 1 42 ? -11.719 -18.047 8.117 1 90.94 42 ASN B CA 1
ATOM 1827 C C . ASN B 1 42 ? -11.375 -19.125 7.09 1 90.94 42 ASN B C 1
ATOM 1829 O O . ASN B 1 42 ? -10.844 -20.188 7.438 1 90.94 42 ASN B O 1
ATOM 1833 N N . HIS B 1 43 ? -11.711 -18.844 5.887 1 91.81 43 HIS B N 1
ATOM 1834 C CA . HIS B 1 43 ? -11.453 -19.781 4.805 1 91.81 43 HIS B CA 1
ATOM 1835 C C . HIS B 1 43 ? -11.086 -19.047 3.516 1 91.81 43 HIS B C 1
ATOM 1837 O O . HIS B 1 43 ? -11.586 -17.953 3.252 1 91.81 43 HIS B O 1
ATOM 1843 N N . GLY B 1 44 ? -10.242 -19.703 2.752 1 94.19 44 GLY B N 1
ATOM 1844 C CA . GLY B 1 44 ? -9.961 -19.219 1.409 1 94.19 44 GLY B CA 1
ATOM 1845 C C . GLY B 1 44 ? -10.875 -19.812 0.354 1 94.19 44 GLY B C 1
ATOM 1846 O O . GLY B 1 44 ? -11.648 -20.719 0.639 1 94.19 44 GLY B O 1
ATOM 1847 N N . TRP B 1 45 ? -10.836 -19.156 -0.8 1 95.38 45 TRP B N 1
ATOM 1848 C CA . TRP B 1 45 ? -11.531 -19.75 -1.944 1 95.38 45 TRP B CA 1
ATOM 1849 C C . TRP B 1 45 ? -10.742 -20.906 -2.525 1 95.38 45 TRP B C 1
ATOM 1851 O O . TRP B 1 45 ? -9.969 -20.734 -3.469 1 95.38 45 TRP B O 1
ATOM 1861 N N . GLN B 1 46 ? -10.977 -22.094 -2.059 1 93.88 46 GLN B N 1
ATOM 1862 C CA . GLN B 1 46 ? -10.156 -23.234 -2.457 1 93.88 46 GLN B CA 1
ATOM 1863 C C . GLN B 1 46 ? -10.047 -23.328 -3.977 1 93.88 46 GLN B C 1
ATOM 1865 O O . GLN B 1 46 ? -11.039 -23.156 -4.688 1 93.88 46 GLN B O 1
ATOM 1870 N N . PRO B 1 47 ? -8.781 -23.578 -4.453 1 96.75 47 PRO B N 1
ATOM 1871 C CA . PRO B 1 47 ? -7.559 -23.953 -3.736 1 96.75 47 PRO B CA 1
ATOM 1872 C C . PRO B 1 47 ? -6.754 -22.734 -3.275 1 96.75 47 PRO B C 1
ATOM 1874 O O . PRO B 1 47 ? -5.613 -22.891 -2.82 1 96.75 47 PRO B O 1
ATOM 1877 N N . LEU B 1 48 ? -7.285 -21.531 -3.422 1 97.5 48 LEU B N 1
ATOM 1878 C CA . LEU B 1 48 ? -6.598 -20.344 -2.959 1 97.5 48 LEU B CA 1
ATOM 1879 C C . LEU B 1 48 ? -6.551 -20.297 -1.435 1 97.5 48 LEU B C 1
ATOM 1881 O O . LEU B 1 48 ? -7.566 -20.5 -0.772 1 97.5 48 LEU B O 1
ATOM 1885 N N . ASN B 1 49 ? -5.391 -20.125 -0.905 1 97 49 ASN B N 1
ATOM 1886 C CA . ASN B 1 49 ? -5.266 -20.047 0.547 1 97 49 ASN B CA 1
ATOM 1887 C C . ASN B 1 49 ? -5.793 -18.719 1.088 1 97 49 ASN B C 1
ATOM 1889 O O . ASN B 1 49 ? -6.258 -17.875 0.323 1 97 49 ASN B O 1
ATOM 1893 N N . LEU B 1 50 ? -5.762 -18.578 2.416 1 96.88 50 LEU B N 1
ATOM 1894 C CA . LEU B 1 50 ? -6.324 -17.438 3.119 1 96.88 50 LEU B CA 1
ATOM 1895 C C . LEU B 1 50 ? -5.637 -16.141 2.689 1 96.88 50 LEU B C 1
ATOM 1897 O O . LEU B 1 50 ? -6.301 -15.141 2.424 1 96.88 50 LEU B O 1
ATOM 1901 N N . ALA B 1 51 ? -4.352 -16.141 2.613 1 98.06 51 ALA B N 1
ATOM 1902 C CA . ALA B 1 51 ? -3.6 -14.938 2.264 1 98.06 51 ALA B CA 1
ATOM 1903 C C . ALA B 1 51 ? -3.906 -14.492 0.835 1 98.06 51 ALA B C 1
ATOM 1905 O O . ALA B 1 51 ? -4.176 -13.312 0.587 1 98.06 51 ALA B O 1
ATOM 1906 N N . THR B 1 52 ? -3.877 -15.445 -0.102 1 98.19 52 THR B N 1
ATOM 1907 C CA . THR B 1 52 ? -4.18 -15.148 -1.497 1 98.19 52 THR B CA 1
ATOM 1908 C C . THR B 1 52 ? -5.59 -14.586 -1.637 1 98.19 52 THR B C 1
ATOM 1910 O O . THR B 1 52 ? -5.797 -13.57 -2.307 1 98.19 52 THR B O 1
ATOM 1913 N N . THR B 1 53 ? -6.539 -15.219 -0.991 1 97.94 53 THR B N 1
ATOM 1914 C CA . THR B 1 53 ? -7.922 -14.758 -1.032 1 97.94 53 THR B CA 1
ATOM 1915 C C . THR B 1 53 ? -8.039 -13.344 -0.455 1 97.94 53 THR B C 1
ATOM 1917 O O . THR B 1 53 ? -8.719 -12.492 -1.023 1 97.94 53 THR B O 1
ATOM 1920 N N . SER B 1 54 ? -7.367 -13.078 0.63 1 97.31 54 SER B N 1
ATOM 1921 C CA . SER B 1 54 ? -7.371 -11.766 1.264 1 97.31 54 SER B CA 1
ATOM 1922 C C . SER B 1 54 ? -6.812 -10.695 0.329 1 97.31 54 SER B C 1
ATOM 1924 O O . SER B 1 54 ? -7.359 -9.594 0.235 1 97.31 54 SER B O 1
ATOM 1926 N N . VAL B 1 55 ? -5.727 -11.031 -0.341 1 97.75 55 VAL B N 1
ATOM 1927 C CA . VAL B 1 55 ? -5.109 -10.094 -1.277 1 97.75 55 VAL B CA 1
ATOM 1928 C C . VAL B 1 55 ? -6.094 -9.742 -2.389 1 97.75 55 VAL B C 1
ATOM 1930 O O . VAL B 1 55 ? -6.281 -8.57 -2.715 1 97.75 55 VAL B O 1
ATOM 1933 N N . LEU B 1 56 ? -6.723 -10.742 -2.938 1 97.5 56 LEU B N 1
ATOM 1934 C CA . LEU B 1 56 ? -7.664 -10.539 -4.035 1 97.5 56 LEU B CA 1
ATOM 1935 C C . LEU B 1 56 ? -8.844 -9.688 -3.588 1 97.5 56 LEU B C 1
ATOM 1937 O O . LEU B 1 56 ? -9.227 -8.734 -4.277 1 97.5 56 LEU B O 1
ATOM 1941 N N . LEU B 1 57 ? -9.367 -9.945 -2.412 1 96.38 57 LEU B N 1
ATOM 1942 C CA . LEU B 1 57 ? -10.5 -9.195 -1.888 1 96.38 57 LEU B CA 1
ATOM 1943 C C . LEU B 1 57 ? -10.125 -7.738 -1.641 1 96.38 57 LEU B C 1
ATOM 1945 O O . LEU B 1 57 ? -10.977 -6.852 -1.716 1 96.38 57 LEU B O 1
ATOM 1949 N N . THR B 1 58 ? -8.859 -7.504 -1.425 1 96 58 THR B N 1
ATOM 1950 C CA . THR B 1 58 ? -8.398 -6.188 -0.995 1 96 58 THR B CA 1
ATOM 1951 C C . THR B 1 58 ? -7.969 -5.348 -2.193 1 96 58 THR B C 1
ATOM 1953 O O . THR B 1 58 ? -8.242 -4.145 -2.24 1 96 58 THR B O 1
ATOM 1956 N N . LEU B 1 59 ? -7.402 -5.969 -3.201 1 96.31 59 LEU B N 1
ATOM 1957 C CA . LEU B 1 59 ? -6.73 -5.195 -4.238 1 96.31 59 LEU B CA 1
ATOM 1958 C C . LEU B 1 59 ? -7.484 -5.289 -5.559 1 96.31 59 LEU B C 1
ATOM 1960 O O . LEU B 1 59 ? -7.293 -4.453 -6.449 1 96.31 59 LEU B O 1
ATOM 1964 N N . VAL B 1 60 ? -8.227 -6.273 -5.738 1 96.38 60 VAL B N 1
ATOM 1965 C CA . VAL B 1 60 ? -8.812 -6.57 -7.043 1 96.38 60 VAL B CA 1
ATOM 1966 C C . VAL B 1 60 ? -10.242 -6.035 -7.105 1 96.38 60 VAL B C 1
ATOM 1968 O O . VAL B 1 60 ? -10.992 -6.148 -6.137 1 96.38 60 VAL B O 1
ATOM 1971 N N . ASP B 1 61 ? -10.594 -5.477 -8.211 1 94.25 61 ASP B N 1
ATOM 1972 C CA . ASP B 1 61 ? -11.953 -4.988 -8.445 1 94.25 61 ASP B CA 1
ATOM 1973 C C . ASP B 1 61 ? -12.359 -5.184 -9.906 1 94.25 61 ASP B C 1
ATOM 1975 O O . ASP B 1 61 ? -11.758 -5.988 -10.617 1 94.25 61 ASP B O 1
ATOM 1979 N N . GLY B 1 62 ? -13.383 -4.523 -10.336 1 95.5 62 GLY B N 1
ATOM 1980 C CA . GLY B 1 62 ? -13.93 -4.715 -11.672 1 95.5 62 GLY B CA 1
ATOM 1981 C C . GLY B 1 62 ? -13.031 -4.18 -12.766 1 95.5 62 GLY B C 1
ATOM 1982 O O . GLY B 1 62 ? -13.219 -4.504 -13.945 1 95.5 62 GLY B O 1
ATOM 1983 N N . ASP B 1 63 ? -12.039 -3.422 -12.43 1 93.19 63 ASP B N 1
ATOM 1984 C CA . ASP B 1 63 ? -11.148 -2.809 -13.414 1 93.19 63 ASP B CA 1
ATOM 1985 C C . ASP B 1 63 ? -9.797 -3.525 -13.461 1 93.19 63 ASP B C 1
ATOM 1987 O O . ASP B 1 63 ? -8.867 -3.061 -14.117 1 93.19 63 ASP B O 1
ATOM 1991 N N . THR B 1 64 ? -9.727 -4.641 -12.773 1 95.88 64 THR B N 1
ATOM 1992 C CA . THR B 1 64 ? -8.445 -5.324 -12.641 1 95.88 64 THR B CA 1
ATOM 1993 C C . THR B 1 64 ? -8.523 -6.734 -13.227 1 95.88 64 THR B C 1
ATOM 1995 O O . THR B 1 64 ? -8.906 -7.676 -12.531 1 95.88 64 THR B O 1
ATOM 1998 N N . PRO B 1 65 ? -8.07 -6.902 -14.516 1 98 65 PRO B N 1
ATOM 1999 C CA . PRO B 1 65 ? -8.039 -8.258 -15.055 1 98 65 PRO B CA 1
ATOM 2000 C C . PRO B 1 65 ? -7.191 -9.211 -14.219 1 98 65 PRO B C 1
ATOM 2002 O O . PRO B 1 65 ? -6.109 -8.836 -13.758 1 98 65 PRO B O 1
ATOM 2005 N N . VAL B 1 66 ? -7.723 -10.477 -14.031 1 98.69 66 VAL B N 1
ATOM 2006 C CA . VAL B 1 66 ? -7.031 -11.469 -13.227 1 98.69 66 VAL B CA 1
ATOM 2007 C C . VAL B 1 66 ? -6.785 -12.727 -14.055 1 98.69 66 VAL B C 1
ATOM 2009 O O . VAL B 1 66 ? -7.684 -13.203 -14.75 1 98.69 66 VAL B O 1
ATOM 2012 N N . TRP B 1 67 ? -5.605 -13.164 -14.023 1 98.88 67 TRP B N 1
ATOM 2013 C CA . TRP B 1 67 ? -5.25 -14.461 -14.594 1 98.88 67 TRP B CA 1
ATOM 2014 C C . TRP B 1 67 ? -5 -15.492 -13.5 1 98.88 67 TRP B C 1
ATOM 2016 O O . TRP B 1 67 ? -4.273 -15.219 -12.539 1 98.88 67 TRP B O 1
ATOM 2026 N N . LEU B 1 68 ? -5.664 -16.625 -13.594 1 98.75 68 LEU B N 1
ATOM 2027 C CA . LEU B 1 68 ? -5.41 -17.781 -12.742 1 98.75 68 LEU B CA 1
ATOM 2028 C C . LEU B 1 68 ? -4.645 -18.859 -13.508 1 98.75 68 LEU B C 1
ATOM 2030 O O . LEU B 1 68 ? -5.062 -19.266 -14.594 1 98.75 68 LEU B O 1
ATOM 2034 N N . SER B 1 69 ? -3.52 -19.219 -12.961 1 98.75 69 SER B N 1
ATOM 2035 C CA . SER B 1 69 ? -2.818 -20.328 -13.586 1 98.75 69 SER B CA 1
ATOM 2036 C C . SER B 1 69 ? -3.662 -21.594 -13.562 1 98.75 69 SER B C 1
ATOM 2038 O O . SER B 1 69 ? -4.555 -21.75 -12.719 1 98.75 69 SER B O 1
ATOM 2040 N N . PRO B 1 70 ? -3.357 -22.531 -14.438 1 97.81 70 PRO B N 1
ATOM 2041 C CA . PRO B 1 70 ? -4.172 -23.75 -14.531 1 97.81 70 PRO B CA 1
ATOM 2042 C C . PRO B 1 70 ? -4.289 -24.484 -13.203 1 97.81 70 PRO B C 1
ATOM 2044 O O . PRO B 1 70 ? -5.359 -25 -12.867 1 97.81 70 PRO B O 1
ATOM 2047 N N . ALA B 1 71 ? -3.285 -24.5 -12.406 1 97.38 71 ALA B N 1
ATOM 2048 C CA . ALA B 1 71 ? -3.23 -25.297 -11.18 1 97.38 71 ALA B CA 1
ATOM 2049 C C . ALA B 1 71 ? -4.18 -24.734 -10.125 1 97.38 71 ALA B C 1
ATOM 2051 O O . ALA B 1 71 ? -4.594 -25.453 -9.211 1 97.38 71 ALA B O 1
ATOM 2052 N N . VAL B 1 72 ? -4.531 -23.469 -10.188 1 98 72 VAL B N 1
ATOM 2053 C CA . VAL B 1 72 ? -5.363 -22.859 -9.148 1 98 72 VAL B CA 1
ATOM 2054 C C . VAL B 1 72 ? -6.68 -22.391 -9.758 1 98 72 VAL B C 1
ATOM 2056 O O . VAL B 1 72 ? -7.461 -21.703 -9.094 1 98 72 VAL B O 1
ATOM 2059 N N . ASN B 1 73 ? -6.84 -22.688 -11.031 1 97.62 73 ASN B N 1
ATOM 2060 C CA . ASN B 1 73 ? -8.016 -22.266 -11.781 1 97.62 73 ASN B CA 1
ATOM 2061 C C . ASN B 1 73 ? -9.133 -23.297 -11.727 1 97.62 73 ASN B C 1
ATOM 2063 O O . ASN B 1 73 ? -9.133 -24.25 -12.508 1 97.62 73 ASN B O 1
ATOM 2067 N N . ASN B 1 74 ? -10.023 -23.219 -10.859 1 96.5 74 ASN B N 1
ATOM 2068 C CA . ASN B 1 74 ? -11.195 -24.078 -10.805 1 96.5 74 ASN B CA 1
ATOM 2069 C C . ASN B 1 74 ? -12.484 -23.281 -10.633 1 96.5 74 ASN B C 1
ATOM 2071 O O . ASN B 1 74 ? -12.445 -22.047 -10.547 1 96.5 74 ASN B O 1
ATOM 2075 N N . ASP B 1 75 ? -13.586 -23.906 -10.586 1 95.44 75 ASP B N 1
ATOM 2076 C CA . ASP B 1 75 ? -14.891 -23.25 -10.586 1 95.44 75 ASP B CA 1
ATOM 2077 C C . ASP B 1 75 ? -15.094 -22.438 -9.305 1 95.44 75 ASP B C 1
ATOM 2079 O O . ASP B 1 75 ? -15.656 -21.344 -9.344 1 95.44 75 ASP B O 1
ATOM 2083 N N . ILE B 1 76 ? -14.648 -22.969 -8.188 1 94.75 76 ILE B N 1
ATOM 2084 C CA . ILE B 1 76 ? -14.812 -22.281 -6.906 1 94.75 76 ILE B CA 1
ATOM 2085 C C . ILE B 1 76 ? -14.055 -20.953 -6.93 1 94.75 76 ILE B C 1
ATOM 2087 O O . ILE B 1 76 ? -14.625 -19.906 -6.621 1 94.75 76 ILE B O 1
ATOM 2091 N N . ALA B 1 77 ? -12.805 -20.984 -7.305 1 96.25 77 ALA B N 1
ATOM 2092 C CA . ALA B 1 77 ? -11.984 -19.781 -7.383 1 96.25 77 ALA B CA 1
ATOM 2093 C C . ALA B 1 77 ? -12.586 -18.766 -8.367 1 96.25 77 ALA B C 1
ATOM 2095 O O . ALA B 1 77 ? -12.719 -17.594 -8.047 1 96.25 77 ALA B O 1
ATOM 2096 N N . ARG B 1 78 ? -13 -19.25 -9.531 1 96.75 78 ARG B N 1
ATOM 2097 C CA . ARG B 1 78 ? -13.531 -18.391 -10.57 1 96.75 78 ARG B CA 1
ATOM 2098 C C . ARG B 1 78 ? -14.828 -17.719 -10.117 1 96.75 78 ARG B C 1
ATOM 2100 O O . ARG B 1 78 ? -14.992 -16.5 -10.273 1 96.75 78 ARG B O 1
ATOM 2107 N N . GLN B 1 79 ? -15.672 -18.422 -9.602 1 96.06 79 GLN B N 1
ATOM 2108 C CA . GLN B 1 79 ? -16.984 -17.922 -9.219 1 96.06 79 GLN B CA 1
ATOM 2109 C C . GLN B 1 79 ? -16.875 -16.922 -8.078 1 96.06 79 GLN B C 1
ATOM 2111 O O . GLN B 1 79 ? -17.547 -15.883 -8.086 1 96.06 79 GLN B O 1
ATOM 2116 N N . ASN B 1 80 ? -16.047 -17.281 -7.121 1 96.31 80 ASN B N 1
ATOM 2117 C CA . ASN B 1 80 ? -15.891 -16.359 -5.996 1 96.31 80 ASN B CA 1
ATOM 2118 C C . ASN B 1 80 ? -15.203 -15.07 -6.414 1 96.31 80 ASN B C 1
ATOM 2120 O O . ASN B 1 80 ? -15.586 -13.984 -5.965 1 96.31 80 ASN B O 1
ATOM 2124 N N . LEU B 1 81 ? -14.195 -15.211 -7.219 1 95.88 81 LEU B N 1
ATOM 2125 C CA . LEU B 1 81 ? -13.516 -14.016 -7.715 1 95.88 81 LEU B CA 1
ATOM 2126 C C . LEU B 1 81 ? -14.492 -13.094 -8.438 1 95.88 81 LEU B C 1
ATOM 2128 O O . LEU B 1 81 ? -14.555 -11.898 -8.141 1 95.88 81 LEU B O 1
ATOM 2132 N N . ARG B 1 82 ? -15.289 -13.633 -9.312 1 95.38 82 ARG B N 1
ATOM 2133 C CA . ARG B 1 82 ? -16.25 -12.852 -10.07 1 95.38 82 ARG B CA 1
ATOM 2134 C C . ARG B 1 82 ? -17.312 -12.242 -9.156 1 95.38 82 ARG B C 1
ATOM 2136 O O . ARG B 1 82 ? -17.625 -11.055 -9.266 1 95.38 82 ARG B O 1
ATOM 2143 N N . PHE B 1 83 ? -17.781 -13.055 -8.312 1 94.62 83 PHE B N 1
ATOM 2144 C CA . PHE B 1 83 ? -18.875 -12.641 -7.449 1 94.62 83 PHE B CA 1
ATOM 2145 C C . PHE B 1 83 ? -18.438 -11.539 -6.496 1 94.62 83 PHE B C 1
ATOM 2147 O O . PHE B 1 83 ? -19.141 -10.539 -6.316 1 94.62 83 PHE B O 1
ATOM 2154 N N . HIS B 1 84 ? -17.266 -11.68 -5.859 1 93.5 84 HIS B N 1
ATOM 2155 C CA . HIS B 1 84 ? -16.875 -10.797 -4.766 1 93.5 84 HIS B CA 1
ATOM 2156 C C . HIS B 1 84 ? -16.109 -9.578 -5.281 1 93.5 84 HIS B C 1
ATOM 2158 O O . HIS B 1 84 ? -16.078 -8.539 -4.625 1 93.5 84 HIS B O 1
ATOM 2164 N N . THR B 1 85 ? -15.5 -9.664 -6.445 1 94.31 85 THR B N 1
ATOM 2165 C CA . THR B 1 85 ? -14.617 -8.586 -6.875 1 94.31 85 THR B CA 1
ATOM 2166 C C . THR B 1 85 ? -15.07 -8.016 -8.219 1 94.31 85 THR B C 1
ATOM 2168 O O . THR B 1 85 ? -14.609 -6.949 -8.633 1 94.31 85 THR B O 1
ATOM 2171 N N . ASN B 1 86 ? -15.891 -8.719 -8.938 1 95.5 86 ASN B N 1
ATOM 2172 C CA . ASN B 1 86 ? -16.328 -8.359 -10.281 1 95.5 86 ASN B CA 1
ATOM 2173 C C . ASN B 1 86 ? -15.156 -8.305 -11.258 1 95.5 86 ASN B C 1
ATOM 2175 O O . ASN B 1 86 ? -15.25 -7.676 -12.312 1 95.5 86 ASN B O 1
ATOM 2179 N N . ALA B 1 87 ? -14.062 -8.906 -10.961 1 96.81 87 ALA B N 1
ATOM 2180 C CA . ALA B 1 87 ? -12.859 -8.836 -11.789 1 96.81 87 ALA B CA 1
ATOM 2181 C C . ALA B 1 87 ? -13.039 -9.664 -13.062 1 96.81 87 ALA B C 1
ATOM 2183 O O . ALA B 1 87 ? -13.523 -10.797 -13.016 1 96.81 87 ALA B O 1
ATOM 2184 N N . PRO B 1 88 ? -12.68 -9.094 -14.18 1 97.75 88 PRO B N 1
ATOM 2185 C CA . PRO B 1 88 ? -12.633 -9.93 -15.383 1 97.75 88 PRO B CA 1
ATOM 2186 C C . PRO B 1 88 ? -11.539 -10.992 -15.32 1 97.75 88 PRO B C 1
ATOM 2188 O O . PRO B 1 88 ? -10.383 -10.68 -15 1 97.75 88 PRO B O 1
ATOM 2191 N N . LEU B 1 89 ? -11.922 -12.219 -15.609 1 98.19 89 LEU B N 1
ATOM 2192 C CA . LEU B 1 89 ? -10.938 -13.289 -15.734 1 98.19 89 LEU B CA 1
ATOM 2193 C C . LEU B 1 89 ? -10.383 -13.352 -17.156 1 98.19 89 LEU B C 1
ATOM 2195 O O . LEU B 1 89 ? -11.148 -13.352 -18.125 1 98.19 89 LEU B O 1
ATOM 2199 N N . VAL B 1 90 ? -9.07 -13.375 -17.25 1 98.5 90 VAL B N 1
ATOM 2200 C CA . VAL B 1 90 ? -8.438 -13.398 -18.562 1 98.5 90 VAL B CA 1
ATOM 2201 C C . VAL B 1 90 ? -7.754 -14.75 -18.781 1 98.5 90 VAL B C 1
ATOM 2203 O O . VAL B 1 90 ? -7.344 -15.414 -17.828 1 98.5 90 VAL B O 1
ATOM 2206 N N . GLU B 1 91 ? -7.531 -15.102 -20.031 1 97.25 91 GLU B N 1
ATOM 2207 C CA . GLU B 1 91 ? -7.004 -16.422 -20.375 1 97.25 91 GLU B CA 1
ATOM 2208 C C . GLU B 1 91 ? -5.484 -16.391 -20.5 1 97.25 91 GLU B C 1
ATOM 2210 O O . GLU B 1 91 ? -4.816 -17.406 -20.297 1 97.25 91 GLU B O 1
ATOM 2215 N N . GLN B 1 92 ? -5.02 -15.242 -20.812 1 97.75 92 GLN B N 1
ATOM 2216 C CA . GLN B 1 92 ? -3.584 -15.117 -21.047 1 97.75 92 GLN B CA 1
ATOM 2217 C C . GLN B 1 92 ? -2.912 -14.281 -19.969 1 97.75 92 GLN B C 1
ATOM 2219 O O . GLN B 1 92 ? -3.41 -13.211 -19.609 1 97.75 92 GLN B O 1
ATOM 2224 N N . PRO B 1 93 ? -1.716 -14.711 -19.531 1 98.06 93 PRO B N 1
ATOM 2225 C CA . PRO B 1 93 ? -1.017 -13.977 -18.469 1 98.06 93 PRO B CA 1
ATOM 2226 C C . PRO B 1 93 ? -0.706 -12.531 -18.859 1 98.06 93 PRO B C 1
ATOM 2228 O O . PRO B 1 93 ? -0.732 -11.641 -18 1 98.06 93 PRO B O 1
ATOM 2231 N N . GLN B 1 94 ? -0.484 -12.258 -20.125 1 97.06 94 GLN B N 1
ATOM 2232 C CA . GLN B 1 94 ? -0.065 -10.938 -20.594 1 97.06 94 GLN B CA 1
ATOM 2233 C C . GLN B 1 94 ? -1.168 -9.906 -20.375 1 97.06 94 GLN B C 1
ATOM 2235 O O . GLN B 1 94 ? -0.906 -8.695 -20.375 1 97.06 94 GLN B O 1
ATOM 2240 N N . GLN B 1 95 ? -2.354 -10.352 -20.219 1 97.38 95 GLN B N 1
ATOM 2241 C CA . GLN B 1 95 ? -3.504 -9.469 -20.078 1 97.38 95 GLN B CA 1
ATOM 2242 C C . GLN B 1 95 ? -3.77 -9.133 -18.609 1 97.38 95 GLN B C 1
ATOM 2244 O O . GLN B 1 95 ? -4.621 -8.297 -18.297 1 97.38 95 GLN B O 1
ATOM 2249 N N . ALA B 1 96 ? -3.062 -9.742 -17.75 1 98.19 96 ALA B N 1
ATOM 2250 C CA . ALA B 1 96 ? -3.412 -9.695 -16.344 1 98.19 96 ALA B CA 1
ATOM 2251 C C . ALA B 1 96 ? -2.77 -8.492 -15.648 1 98.19 96 ALA B C 1
ATOM 2253 O O . ALA B 1 96 ? -1.597 -8.188 -15.891 1 98.19 96 ALA B O 1
ATOM 2254 N N . THR B 1 97 ? -3.543 -7.793 -14.867 1 97.5 97 THR B N 1
ATOM 2255 C CA . THR B 1 97 ? -2.998 -6.871 -13.875 1 97.5 97 THR B CA 1
ATOM 2256 C C . THR B 1 97 ? -2.543 -7.625 -12.625 1 97.5 97 THR B C 1
ATOM 2258 O O . THR B 1 97 ? -1.516 -7.289 -12.031 1 97.5 97 THR B O 1
ATOM 2261 N N . PHE B 1 98 ? -3.361 -8.641 -12.273 1 98.56 98 PHE B N 1
ATOM 2262 C CA . PHE B 1 98 ? -3.025 -9.578 -11.211 1 98.56 98 PHE B CA 1
ATOM 2263 C C . PHE B 1 98 ? -3.008 -11.008 -11.727 1 98.56 98 PHE B C 1
ATOM 2265 O O . PHE B 1 98 ? -3.914 -11.422 -12.453 1 98.56 98 PHE B O 1
ATOM 2272 N N . ALA B 1 99 ? -1.995 -11.688 -11.375 1 98.88 99 ALA B N 1
ATOM 2273 C CA . ALA B 1 99 ? -1.889 -13.109 -11.688 1 98.88 99 ALA B CA 1
ATOM 2274 C C . ALA B 1 99 ? -1.77 -13.945 -10.422 1 98.88 99 ALA B C 1
ATOM 2276 O O . ALA B 1 99 ? -1.105 -13.539 -9.461 1 98.88 99 ALA B O 1
ATOM 2277 N N . VAL B 1 100 ? -2.412 -15.109 -10.414 1 98.88 100 VAL B N 1
ATOM 2278 C CA . VAL B 1 100 ? -2.363 -16.031 -9.273 1 98.88 100 VAL B CA 1
ATOM 2279 C C . VAL B 1 100 ? -1.867 -17.391 -9.742 1 98.88 100 VAL B C 1
ATOM 2281 O O . VAL B 1 100 ? -2.369 -17.938 -10.727 1 98.88 100 VAL B O 1
ATOM 2284 N N . ALA B 1 101 ? -0.882 -17.875 -9.094 1 98.88 101 ALA B N 1
ATOM 2285 C CA . ALA B 1 101 ? -0.327 -19.188 -9.406 1 98.88 101 ALA B CA 1
ATOM 2286 C C . ALA B 1 101 ? 0.133 -19.906 -8.133 1 98.88 101 ALA B C 1
ATOM 2288 O O . ALA B 1 101 ? 0.053 -19.344 -7.039 1 98.88 101 ALA B O 1
ATOM 2289 N N . ASP B 1 102 ? 0.464 -21.172 -8.25 1 98.5 102 ASP B N 1
ATOM 2290 C CA . ASP B 1 102 ? 1.228 -21.875 -7.223 1 98.5 102 ASP B CA 1
ATOM 2291 C C . ASP B 1 102 ? 2.604 -22.281 -7.746 1 98.5 102 ASP B C 1
ATOM 2293 O O . ASP B 1 102 ? 3.072 -21.75 -8.758 1 98.5 102 ASP B O 1
ATOM 2297 N N . ALA B 1 103 ? 3.291 -23.109 -7.035 1 97.69 103 ALA B N 1
ATOM 2298 C CA . ALA B 1 103 ? 4.688 -23.438 -7.309 1 97.69 103 ALA B CA 1
ATOM 2299 C C . ALA B 1 103 ? 4.836 -24.141 -8.656 1 97.69 103 ALA B C 1
ATOM 2301 O O . ALA B 1 103 ? 5.949 -24.281 -9.172 1 97.69 103 ALA B O 1
ATOM 2302 N N . ARG B 1 104 ? 3.785 -24.484 -9.297 1 98.12 104 ARG B N 1
ATOM 2303 C CA . ARG B 1 104 ? 3.836 -25.219 -10.555 1 98.12 104 ARG B CA 1
ATOM 2304 C C . ARG B 1 104 ? 3.867 -24.25 -11.742 1 98.12 104 ARG B C 1
ATOM 2306 O O . ARG B 1 104 ? 3.898 -24.688 -12.898 1 98.12 104 ARG B O 1
ATOM 2313 N N . ILE B 1 105 ? 3.857 -22.922 -11.5 1 98.19 105 ILE B N 1
ATOM 2314 C CA . ILE B 1 105 ? 3.939 -21.953 -12.594 1 98.19 105 ILE B CA 1
ATOM 2315 C C . ILE B 1 105 ? 5.164 -22.25 -13.453 1 98.19 105 ILE B C 1
ATOM 2317 O O . ILE B 1 105 ? 6.23 -22.594 -12.93 1 98.19 105 ILE B O 1
ATOM 2321 N N . SER B 1 106 ? 5.004 -22.156 -14.773 1 97.75 106 SER B N 1
ATOM 2322 C CA . SER B 1 106 ? 6.113 -22.406 -15.688 1 97.75 106 SER B CA 1
ATOM 2323 C C . SER B 1 106 ? 6.859 -21.125 -16.016 1 97.75 106 SER B C 1
ATOM 2325 O O . SER B 1 106 ? 6.32 -20.016 -15.852 1 97.75 106 SER B O 1
ATOM 2327 N N . GLY B 1 107 ? 8.07 -21.328 -16.5 1 97.19 107 GLY B N 1
ATOM 2328 C CA . GLY B 1 107 ? 8.828 -20.188 -16.984 1 97.19 107 GLY B CA 1
ATOM 2329 C C . GLY B 1 107 ? 8.125 -19.422 -18.094 1 97.19 107 GLY B C 1
ATOM 2330 O O . GLY B 1 107 ? 8.172 -18.188 -18.141 1 97.19 107 GLY B O 1
ATOM 2331 N N . GLU B 1 108 ? 7.539 -20.188 -19 1 97.31 108 GLU B N 1
ATOM 2332 C CA . GLU B 1 108 ? 6.805 -19.578 -20.094 1 97.31 108 GLU B CA 1
ATOM 2333 C C . GLU B 1 108 ? 5.676 -18.688 -19.594 1 97.31 108 GLU B C 1
ATOM 2335 O O . GLU B 1 108 ? 5.488 -17.578 -20.078 1 97.31 108 GLU B O 1
ATOM 2340 N N . GLN B 1 109 ? 4.906 -19.141 -18.672 1 97.81 109 GLN B N 1
ATOM 2341 C CA . GLN B 1 109 ? 3.814 -18.375 -18.078 1 97.81 109 GLN B CA 1
ATOM 2342 C C . GLN B 1 109 ? 4.336 -17.141 -17.359 1 97.81 109 GLN B C 1
ATOM 2344 O O . GLN B 1 109 ? 3.781 -16.047 -17.516 1 97.81 109 GLN B O 1
ATOM 2349 N N . LEU B 1 110 ? 5.391 -17.312 -16.562 1 97.69 110 LEU B N 1
ATOM 2350 C CA . LEU B 1 110 ? 6.016 -16.203 -15.836 1 97.69 110 LEU B CA 1
ATOM 2351 C C . LEU B 1 110 ? 6.488 -15.125 -16.797 1 97.69 110 LEU B C 1
ATOM 2353 O O . LEU B 1 110 ? 6.238 -13.938 -16.578 1 97.69 110 LEU B O 1
ATOM 2357 N N . ASN B 1 111 ? 7.109 -15.547 -17.875 1 96.25 111 ASN B N 1
ATOM 2358 C CA . ASN B 1 111 ? 7.684 -14.625 -18.844 1 96.25 111 ASN B CA 1
ATOM 2359 C C . ASN B 1 111 ? 6.602 -13.891 -19.625 1 96.25 111 ASN B C 1
ATOM 2361 O O . ASN B 1 111 ? 6.867 -12.852 -20.234 1 96.25 111 ASN B O 1
ATOM 2365 N N . ALA B 1 112 ? 5.43 -14.43 -19.656 1 97.56 112 ALA B N 1
ATOM 2366 C CA . ALA B 1 112 ? 4.328 -13.844 -20.422 1 97.56 112 ALA B CA 1
ATOM 2367 C C . ALA B 1 112 ? 3.672 -12.703 -19.641 1 97.56 112 ALA B C 1
ATOM 2369 O O . ALA B 1 112 ? 2.918 -11.914 -20.219 1 97.56 112 ALA B O 1
ATOM 2370 N N . LEU B 1 113 ? 3.889 -12.602 -18.328 1 97.69 113 LEU B N 1
ATOM 2371 C CA . LEU B 1 113 ? 3.312 -11.531 -17.531 1 97.69 113 LEU B CA 1
ATOM 2372 C C . LEU B 1 113 ? 3.846 -10.172 -17.969 1 97.69 113 LEU B C 1
ATOM 2374 O O . LEU B 1 113 ? 5 -10.062 -18.391 1 97.69 113 LEU B O 1
ATOM 2378 N N . SER B 1 114 ? 3.033 -9.203 -17.844 1 96.69 114 SER B N 1
ATOM 2379 C CA . SER B 1 114 ? 3.455 -7.855 -18.203 1 96.69 114 SER B CA 1
ATOM 2380 C C . SER B 1 114 ? 4.512 -7.32 -17.25 1 96.69 114 SER B C 1
ATOM 2382 O O . SER B 1 114 ? 4.266 -7.215 -16.047 1 96.69 114 SER B O 1
ATOM 2384 N N . ALA B 1 115 ? 5.66 -7.008 -17.734 1 94.94 115 ALA B N 1
ATOM 2385 C CA . ALA B 1 115 ? 6.727 -6.402 -16.938 1 94.94 115 ALA B CA 1
ATOM 2386 C C . ALA B 1 115 ? 6.645 -4.879 -16.984 1 94.94 115 ALA B C 1
ATOM 2388 O O . ALA B 1 115 ? 7.426 -4.188 -16.328 1 94.94 115 ALA B O 1
ATOM 2389 N N . GLY B 1 116 ? 5.598 -4.371 -17.641 1 92.31 116 GLY B N 1
ATOM 2390 C CA . GLY B 1 116 ? 5.559 -2.941 -17.906 1 92.31 116 GLY B CA 1
ATOM 2391 C C . GLY B 1 116 ? 6.5 -2.518 -19.016 1 92.31 116 GLY B C 1
ATOM 2392 O O . GLY B 1 116 ? 7.199 -3.352 -19.594 1 92.31 116 GLY B O 1
ATOM 2393 N N . SER B 1 117 ? 6.324 -1.346 -19.422 1 88.94 117 SER B N 1
ATOM 2394 C CA . SER B 1 117 ? 7.211 -0.764 -20.422 1 88.94 117 SER B CA 1
ATOM 2395 C C . SER B 1 117 ? 7.816 0.544 -19.922 1 88.94 117 SER B C 1
ATOM 2397 O O . SER B 1 117 ? 7.371 1.102 -18.922 1 88.94 117 SER B O 1
ATOM 2399 N N . ALA B 1 118 ? 8.859 0.983 -20.594 1 81.44 118 ALA B N 1
ATOM 2400 C CA . ALA B 1 118 ? 9.523 2.223 -20.203 1 81.44 118 ALA B CA 1
ATOM 2401 C C . ALA B 1 118 ? 8.547 3.393 -20.188 1 81.44 118 ALA B C 1
ATOM 2403 O O . ALA B 1 118 ? 8.641 4.281 -19.344 1 81.44 118 ALA B O 1
ATOM 2404 N N . VAL B 1 119 ? 7.605 3.332 -21.125 1 82.81 119 VAL B N 1
ATOM 2405 C CA . VAL B 1 119 ? 6.676 4.449 -21.266 1 82.81 119 VAL B CA 1
ATOM 2406 C C . VAL B 1 119 ? 5.445 4.219 -20.391 1 82.81 119 VAL B C 1
ATOM 2408 O O . VAL B 1 119 ? 4.691 5.156 -20.125 1 82.81 119 VAL B O 1
ATOM 2411 N N . ALA B 1 120 ? 5.25 2.982 -19.875 1 86.88 120 ALA B N 1
ATOM 2412 C CA . ALA B 1 120 ? 4.09 2.633 -19.062 1 86.88 120 ALA B CA 1
ATOM 2413 C C . ALA B 1 120 ? 4.461 1.603 -18 1 86.88 120 ALA B C 1
ATOM 2415 O O . ALA B 1 120 ? 3.92 0.496 -17.984 1 86.88 120 ALA B O 1
ATOM 2416 N N . PRO B 1 121 ? 5.406 2.023 -17.172 1 80.5 121 PRO B N 1
ATOM 2417 C CA . PRO B 1 121 ? 5.867 1.073 -16.156 1 80.5 121 PRO B CA 1
ATOM 2418 C C . PRO B 1 121 ? 4.742 0.6 -15.234 1 80.5 121 PRO B C 1
ATOM 2420 O O . PRO B 1 121 ? 4.84 -0.477 -14.641 1 80.5 121 PRO B O 1
ATOM 2423 N N . GLU B 1 122 ? 3.633 1.326 -15.156 1 81.56 122 GLU B N 1
ATOM 2424 C CA . GLU B 1 122 ? 2.539 1.021 -14.234 1 81.56 122 GLU B CA 1
ATOM 2425 C C . GLU B 1 122 ? 1.706 -0.153 -14.742 1 81.56 122 GLU B C 1
ATOM 2427 O O . GLU B 1 122 ? 0.868 -0.686 -14.016 1 81.56 122 GLU B O 1
ATOM 2432 N N . THR B 1 123 ? 2.018 -0.602 -15.938 1 89.44 123 THR B N 1
ATOM 2433 C CA . THR B 1 123 ? 1.269 -1.727 -16.484 1 89.44 123 THR B CA 1
ATOM 2434 C C . THR B 1 123 ? 1.863 -3.053 -16.016 1 89.44 123 THR B C 1
ATOM 2436 O O . THR B 1 123 ? 1.389 -4.121 -16.406 1 89.44 123 THR B O 1
ATOM 2439 N N . SER B 1 124 ? 2.867 -2.99 -15.195 1 94.06 124 SER B N 1
ATOM 2440 C CA . SER B 1 124 ? 3.473 -4.203 -14.648 1 94.06 124 SER B CA 1
ATOM 2441 C C . SER B 1 124 ? 2.455 -5.023 -13.867 1 94.06 124 SER B C 1
ATOM 2443 O O . SER B 1 124 ? 1.63 -4.469 -13.133 1 94.06 124 SER B O 1
ATOM 2445 N N . ALA B 1 125 ? 2.529 -6.277 -14 1 97.06 125 ALA B N 1
ATOM 2446 C CA . ALA B 1 125 ? 1.623 -7.18 -13.289 1 97.06 125 ALA B CA 1
ATOM 2447 C C . ALA B 1 125 ? 2.096 -7.422 -11.859 1 97.06 125 ALA B C 1
ATOM 2449 O O . ALA B 1 125 ? 3.281 -7.266 -11.555 1 97.06 125 ALA B O 1
ATOM 2450 N N . THR B 1 126 ? 1.153 -7.703 -11.008 1 97.38 126 THR B N 1
ATOM 2451 C CA . THR B 1 126 ? 1.432 -8.266 -9.695 1 97.38 126 THR B CA 1
ATOM 2452 C C . THR B 1 126 ? 1.154 -9.773 -9.688 1 97.38 126 THR B C 1
ATOM 2454 O O . THR B 1 126 ? 0.055 -10.203 -10.031 1 97.38 126 THR B O 1
ATOM 2457 N N . LEU B 1 127 ? 2.158 -10.508 -9.367 1 98.69 127 LEU B N 1
ATOM 2458 C CA . LEU B 1 127 ? 2.029 -11.961 -9.312 1 98.69 127 LEU B CA 1
ATOM 2459 C C . LEU B 1 127 ? 1.921 -12.438 -7.863 1 98.69 127 LEU B C 1
ATOM 2461 O O . LEU B 1 127 ? 2.807 -12.172 -7.051 1 98.69 127 LEU B O 1
ATOM 2465 N N . ILE B 1 128 ? 0.837 -13.109 -7.547 1 98.88 128 ILE B N 1
ATOM 2466 C CA . ILE B 1 128 ? 0.63 -13.789 -6.273 1 98.88 128 ILE B CA 1
ATOM 2467 C C . ILE B 1 128 ? 0.95 -15.273 -6.422 1 98.88 128 ILE B C 1
ATOM 2469 O O . ILE B 1 128 ? 0.316 -15.977 -7.215 1 98.88 128 ILE B O 1
ATOM 2473 N N . VAL B 1 129 ? 1.9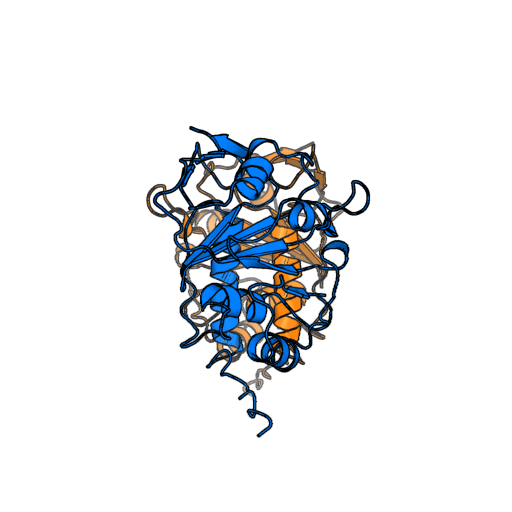09 -15.773 -5.664 1 98.88 129 VAL B N 1
ATOM 2474 C CA . VAL B 1 129 ? 2.311 -17.172 -5.773 1 98.88 129 VAL B CA 1
ATOM 2475 C C . VAL B 1 129 ? 2.096 -17.875 -4.434 1 98.88 129 VAL B C 1
ATOM 2477 O O . VAL B 1 129 ? 2.727 -17.531 -3.434 1 98.88 129 VAL B O 1
ATOM 2480 N N . GLN B 1 130 ? 1.24 -18.875 -4.43 1 98.44 130 GLN B N 1
ATOM 2481 C CA . GLN B 1 130 ? 1.04 -19.719 -3.258 1 98.44 130 GLN B CA 1
ATOM 2482 C C . GLN B 1 130 ? 2.111 -20.797 -3.17 1 98.44 130 GLN B C 1
ATOM 2484 O O . GLN B 1 130 ? 2.217 -21.656 -4.059 1 98.44 130 GLN B O 1
ATOM 2489 N N . LEU B 1 131 ? 2.855 -20.703 -2.09 1 98.62 131 LEU B N 1
ATOM 2490 C CA . LEU B 1 131 ? 3.941 -21.656 -1.904 1 98.62 131 LEU B CA 1
ATOM 2491 C C . LEU B 1 131 ? 3.619 -22.641 -0.78 1 98.62 131 LEU B C 1
ATOM 2493 O O . LEU B 1 131 ? 2.723 -22.391 0.028 1 98.62 131 LEU B O 1
ATOM 2497 N N . PHE B 1 132 ? 4.332 -23.719 -0.777 1 97.5 132 PHE B N 1
ATOM 2498 C CA . PHE B 1 132 ? 4.215 -24.688 0.303 1 97.5 132 PHE B CA 1
ATOM 2499 C C . PHE B 1 132 ? 4.773 -24.125 1.604 1 97.5 132 PHE B C 1
ATOM 2501 O O . PHE B 1 132 ? 4.262 -24.422 2.686 1 97.5 132 PHE B O 1
ATOM 2508 N N . ALA B 1 133 ? 5.848 -23.344 1.458 1 98.38 133 ALA B N 1
ATOM 2509 C CA . ALA B 1 133 ? 6.488 -22.75 2.633 1 98.38 133 ALA B CA 1
ATOM 2510 C C . ALA B 1 133 ? 7.242 -21.484 2.27 1 98.38 133 ALA B C 1
ATOM 2512 O O . ALA B 1 133 ? 7.832 -21.391 1.191 1 98.38 133 ALA B O 1
ATOM 2513 N N . LEU B 1 134 ? 7.316 -20.562 3.203 1 98.31 134 LEU B N 1
ATOM 2514 C CA . LEU B 1 134 ? 8.055 -19.328 3.021 1 98.31 134 LEU B CA 1
ATOM 2515 C C . LEU B 1 134 ? 9.445 -19.422 3.65 1 98.31 134 LEU B C 1
ATOM 2517 O O . LEU B 1 134 ? 10.164 -18.422 3.73 1 98.31 134 LEU B O 1
ATOM 2521 N N . SER B 1 135 ? 9.719 -20.562 4.07 1 97.5 135 SER B N 1
ATOM 2522 C CA . SER B 1 135 ? 11.031 -20.875 4.629 1 97.5 135 SER B CA 1
ATOM 2523 C C . SER B 1 135 ? 11.508 -22.25 4.168 1 97.5 135 SER B C 1
ATOM 2525 O O . SER B 1 135 ? 10.758 -23 3.539 1 97.5 135 SER B O 1
ATOM 2527 N N . GLY B 1 136 ? 12.883 -22.516 4.426 1 97.06 136 GLY B N 1
ATOM 2528 C CA . GLY B 1 136 ? 13.422 -23.844 4.137 1 97.06 136 GLY B CA 1
ATOM 2529 C C . GLY B 1 136 ? 13.898 -23.984 2.705 1 97.06 136 GLY B C 1
ATOM 2530 O O . GLY B 1 136 ? 14.273 -25.078 2.281 1 97.06 136 GLY B O 1
ATOM 2531 N N . GLY B 1 137 ? 13.789 -22.969 1.897 1 97.44 137 GLY B N 1
ATOM 2532 C CA . GLY B 1 137 ? 14.297 -23 0.534 1 97.44 137 GLY B CA 1
ATOM 2533 C C . GLY B 1 137 ? 15.688 -22.406 0.401 1 97.44 137 GLY B C 1
ATOM 2534 O O . GLY B 1 137 ? 16.438 -22.359 1.374 1 97.44 137 GLY B O 1
ATOM 2535 N N . ARG B 1 138 ? 16.016 -22.109 -0.87 1 97 138 ARG B N 1
ATOM 2536 C CA . ARG B 1 138 ? 17.297 -21.453 -1.133 1 97 138 ARG B CA 1
ATOM 2537 C C . ARG B 1 138 ? 17.375 -20.094 -0.439 1 97 138 ARG B C 1
ATOM 2539 O O . ARG B 1 138 ? 16.438 -19.297 -0.535 1 97 138 ARG B O 1
ATOM 2546 N N . MET B 1 139 ? 18.469 -19.875 0.24 1 98 139 MET B N 1
ATOM 2547 C CA . MET B 1 139 ? 18.656 -18.609 0.947 1 98 139 MET B CA 1
ATOM 2548 C C . MET B 1 139 ? 18.891 -17.453 -0.035 1 98 139 MET B C 1
ATOM 2550 O O . MET B 1 139 ? 19.734 -17.562 -0.919 1 98 139 MET B O 1
ATOM 2554 N N . LEU B 1 140 ? 18.109 -16.406 0.13 1 98.25 140 LEU B N 1
ATOM 2555 C CA . LEU B 1 140 ? 18.203 -15.211 -0.708 1 98.25 140 LEU B CA 1
ATOM 2556 C C . LEU B 1 140 ? 18.531 -13.977 0.131 1 98.25 140 LEU B C 1
ATOM 2558 O O . LEU B 1 140 ? 18.016 -13.82 1.239 1 98.25 140 LEU B O 1
ATOM 2562 N N . ARG B 1 141 ? 19.344 -13.188 -0.36 1 98.19 141 ARG B N 1
ATOM 2563 C CA . ARG B 1 141 ? 19.672 -11.898 0.236 1 98.19 141 ARG B CA 1
ATOM 2564 C C . ARG B 1 141 ? 18.969 -10.766 -0.494 1 98.19 141 ARG B C 1
ATOM 2566 O O . ARG B 1 141 ? 19.109 -10.617 -1.711 1 98.19 141 ARG B O 1
ATOM 2573 N N . LEU B 1 142 ? 18.203 -10.023 0.245 1 97.12 142 LEU B N 1
ATOM 2574 C CA . LEU B 1 142 ? 17.484 -8.875 -0.3 1 97.12 142 LEU B CA 1
ATOM 2575 C C . LEU B 1 142 ? 18.172 -7.574 0.09 1 97.12 142 LEU B C 1
ATOM 2577 O O . LEU B 1 142 ? 18.594 -7.406 1.237 1 97.12 142 LEU B O 1
ATOM 2581 N N . THR B 1 143 ? 18.297 -6.695 -0.831 1 93.62 143 THR B N 1
ATOM 2582 C CA . THR B 1 143 ? 18.75 -5.328 -0.583 1 93.62 143 THR B CA 1
ATOM 2583 C C . THR B 1 143 ? 17.906 -4.336 -1.382 1 93.62 143 THR B C 1
ATOM 2585 O O . THR B 1 143 ? 17.219 -4.715 -2.332 1 93.62 143 THR B O 1
ATOM 2588 N N . GLY B 1 144 ? 17.969 -3.084 -0.892 1 87.38 144 GLY B N 1
ATOM 2589 C CA . GLY B 1 144 ? 17.219 -2.041 -1.562 1 87.38 144 GLY B CA 1
ATOM 2590 C C . GLY B 1 144 ? 16.312 -1.264 -0.625 1 87.38 144 GLY B C 1
ATOM 2591 O O . GLY B 1 144 ? 16.469 -1.325 0.596 1 87.38 144 GLY B O 1
ATOM 2592 N N . ALA B 1 145 ? 15.367 -0.606 -1.153 1 81.06 145 ALA B N 1
ATOM 2593 C CA . ALA B 1 145 ? 14.469 0.229 -0.359 1 81.06 145 ALA B CA 1
ATOM 2594 C C . ALA B 1 145 ? 13.664 -0.614 0.623 1 81.06 145 ALA B C 1
ATOM 2596 O O . ALA B 1 145 ? 13.211 -1.714 0.286 1 81.06 145 ALA B O 1
ATOM 2597 N N . GLY B 1 146 ? 13.477 -0.015 1.778 1 85.81 146 GLY B N 1
ATOM 2598 C CA . GLY B 1 146 ? 12.695 -0.692 2.797 1 85.81 146 GLY B CA 1
ATOM 2599 C C . GLY B 1 146 ? 13.492 -1.706 3.592 1 85.81 146 GLY B C 1
ATOM 2600 O O . GLY B 1 146 ? 12.969 -2.336 4.512 1 85.81 146 GLY B O 1
ATOM 2601 N N . ILE B 1 147 ? 14.719 -1.809 3.096 1 88.62 147 ILE B N 1
ATOM 2602 C CA . ILE B 1 147 ? 15.625 -2.732 3.766 1 88.62 147 ILE B CA 1
ATOM 2603 C C . ILE B 1 147 ? 16.828 -1.969 4.305 1 88.62 147 ILE B C 1
ATOM 2605 O O . ILE B 1 147 ? 17.578 -1.35 3.537 1 88.62 147 ILE B O 1
ATOM 2609 N N . ALA B 1 148 ? 17.078 -1.87 5.566 1 82.62 148 ALA B N 1
ATOM 2610 C CA . ALA B 1 148 ? 18.141 -1.086 6.176 1 82.62 148 ALA B CA 1
ATOM 2611 C C . ALA B 1 148 ? 19.516 -1.51 5.633 1 82.62 148 ALA B C 1
ATOM 2613 O O . ALA B 1 148 ? 20.266 -0.679 5.133 1 82.62 148 ALA B O 1
ATOM 2614 N N . GLU B 1 149 ? 19.906 -2.746 5.793 1 87.88 149 GLU B N 1
ATOM 2615 C CA . GLU B 1 149 ? 21.156 -3.26 5.246 1 87.88 149 GLU B CA 1
ATOM 2616 C C . GLU B 1 149 ? 20.906 -4.422 4.289 1 87.88 149 GLU B C 1
ATOM 2618 O O . GLU B 1 149 ? 21.031 -4.27 3.072 1 87.88 149 GLU B O 1
ATOM 2623 N N . GLU B 1 150 ? 20.484 -5.406 4.812 1 94.88 150 GLU B N 1
ATOM 2624 C CA . GLU B 1 150 ? 20.109 -6.59 4.051 1 94.88 150 GLU B CA 1
ATOM 2625 C C . GLU B 1 150 ? 19.094 -7.434 4.816 1 94.88 150 GLU B C 1
ATOM 2627 O O . GLU B 1 150 ? 18.953 -7.297 6.031 1 94.88 150 GLU B O 1
ATOM 2632 N N . ARG B 1 151 ? 18.391 -8.266 4.152 1 96.31 151 ARG B N 1
ATOM 2633 C CA . ARG B 1 151 ? 17.438 -9.203 4.75 1 96.31 151 ARG B CA 1
ATOM 2634 C C . ARG B 1 151 ? 17.516 -10.57 4.082 1 96.31 151 ARG B C 1
ATOM 2636 O O . ARG B 1 151 ? 17.609 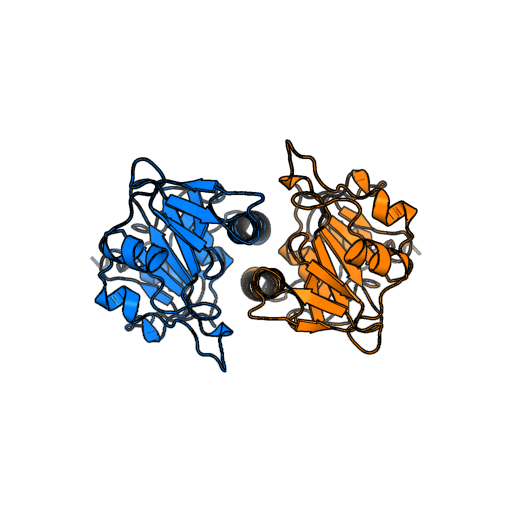-10.664 2.855 1 96.31 151 ARG B O 1
ATOM 2643 N N . MET B 1 152 ? 17.531 -11.57 4.906 1 97.81 152 MET B N 1
ATOM 2644 C CA . MET B 1 152 ? 17.609 -12.938 4.398 1 97.81 152 MET B CA 1
ATOM 2645 C C . MET B 1 152 ? 16.234 -13.602 4.43 1 97.81 152 MET B C 1
ATOM 2647 O O . MET B 1 152 ? 15.531 -13.531 5.438 1 97.81 152 MET B O 1
ATOM 2651 N N . ILE B 1 153 ? 15.898 -14.188 3.307 1 98.19 153 ILE B N 1
ATOM 2652 C CA . ILE B 1 153 ? 14.688 -15 3.246 1 98.19 153 ILE B CA 1
ATOM 2653 C C . ILE B 1 153 ? 14.984 -16.312 2.535 1 98.19 153 ILE B C 1
ATOM 2655 O O . ILE B 1 153 ? 15.992 -16.438 1.839 1 98.19 153 ILE B O 1
ATOM 2659 N N . ALA B 1 154 ? 14.125 -17.344 2.744 1 98.5 154 ALA B N 1
ATOM 2660 C CA . ALA B 1 154 ? 14.375 -18.625 2.117 1 98.5 154 ALA B CA 1
ATOM 2661 C C . ALA B 1 154 ? 13.062 -19.312 1.718 1 98.5 154 ALA B C 1
ATOM 2663 O O . ALA B 1 154 ? 12.82 -20.469 2.076 1 98.5 154 ALA B O 1
ATOM 2664 N N . PRO B 1 155 ? 12.266 -18.578 0.916 1 98.31 155 PRO B N 1
ATOM 2665 C CA . PRO B 1 155 ? 11.047 -19.234 0.44 1 98.31 155 PRO B CA 1
ATOM 2666 C C . PRO B 1 155 ? 11.344 -20.406 -0.494 1 98.31 155 PRO B C 1
ATOM 2668 O O . PRO B 1 155 ? 12.375 -20.438 -1.166 1 98.31 155 PRO B O 1
ATOM 2671 N N . GLN B 1 156 ? 10.414 -21.406 -0.503 1 98.19 156 GLN B N 1
ATOM 2672 C CA . GLN B 1 156 ? 10.555 -22.531 -1.425 1 98.19 156 GLN B CA 1
ATOM 2673 C C . GLN B 1 156 ? 10.031 -22.156 -2.812 1 98.19 156 GLN B C 1
ATOM 2675 O O . GLN B 1 156 ? 8.883 -22.453 -3.146 1 98.19 156 GLN B O 1
ATOM 2680 N N . LEU B 1 157 ? 10.891 -21.672 -3.598 1 98.25 157 LEU B N 1
ATOM 2681 C CA . LEU B 1 157 ? 10.539 -21.156 -4.918 1 98.25 157 LEU B CA 1
ATOM 2682 C C . LEU B 1 157 ? 10.82 -22.203 -5.992 1 98.25 157 LEU B C 1
ATOM 2684 O O . LEU B 1 157 ? 11.812 -22.938 -5.918 1 98.25 157 LEU B O 1
ATOM 2688 N N . PRO B 1 158 ? 9.914 -22.297 -6.969 1 97.44 158 PRO B N 1
ATOM 2689 C CA . PRO B 1 158 ? 10.328 -23.047 -8.164 1 97.44 158 PRO B CA 1
ATOM 2690 C C . PRO B 1 158 ? 11.516 -22.406 -8.883 1 97.44 158 PRO B C 1
ATOM 2692 O O . PRO B 1 158 ? 11.773 -21.219 -8.703 1 97.44 158 PRO B O 1
ATOM 2695 N N . ASP B 1 159 ? 12.156 -23.125 -9.742 1 96.88 159 ASP B N 1
ATOM 2696 C CA . ASP B 1 159 ? 13.398 -22.688 -10.383 1 96.88 159 ASP B CA 1
ATOM 2697 C C . ASP B 1 159 ? 13.172 -21.453 -11.242 1 96.88 159 ASP B C 1
ATOM 2699 O O . ASP B 1 159 ? 14.016 -20.562 -11.281 1 96.88 159 ASP B O 1
ATOM 2703 N N . CYS B 1 160 ? 12.125 -21.406 -11.906 1 97.12 160 CYS B N 1
ATOM 2704 C CA . CYS B 1 160 ? 11.906 -20.297 -12.82 1 97.12 160 CYS B CA 1
ATOM 2705 C C . CYS B 1 160 ? 11.734 -18.984 -12.055 1 97.12 160 CYS B C 1
ATOM 2707 O O . CYS B 1 160 ? 12.172 -17.938 -12.516 1 97.12 160 CYS B O 1
ATOM 2709 N N . LEU B 1 161 ? 11.078 -19 -10.883 1 97.19 161 LEU B N 1
ATOM 2710 C CA . LEU B 1 161 ? 10.922 -17.797 -10.07 1 97.19 161 LEU B CA 1
ATOM 2711 C C . LEU B 1 161 ? 12.258 -17.391 -9.445 1 97.19 161 LEU B C 1
ATOM 2713 O O . LEU B 1 161 ? 12.562 -16.203 -9.352 1 97.19 161 LEU B O 1
ATOM 2717 N N . LEU B 1 162 ? 12.945 -18.422 -9.016 1 96.94 162 LEU B N 1
ATOM 2718 C CA . LEU B 1 162 ? 14.281 -18.141 -8.5 1 96.94 162 LEU B CA 1
ATOM 2719 C C . LEU B 1 162 ? 15.125 -17.422 -9.555 1 96.94 162 LEU B C 1
ATOM 2721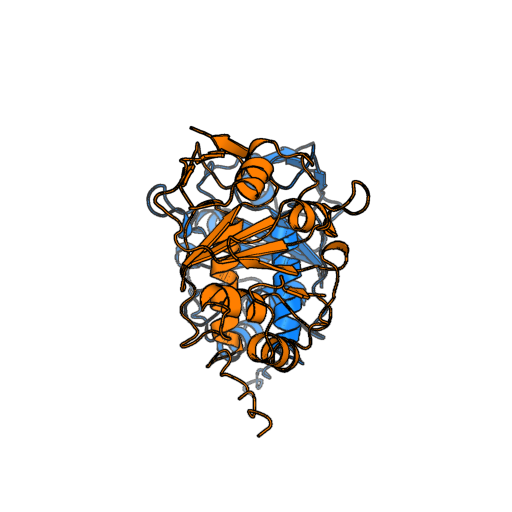 O O . LEU B 1 162 ? 15.789 -16.422 -9.258 1 96.94 162 LEU B O 1
ATOM 2725 N N . HIS B 1 163 ? 15.109 -17.938 -10.703 1 95.38 163 HIS B N 1
ATOM 2726 C CA . HIS B 1 163 ? 15.859 -17.344 -11.805 1 95.38 163 HIS B CA 1
ATOM 2727 C C . HIS B 1 163 ? 15.383 -15.922 -12.094 1 95.38 163 HIS B C 1
ATOM 2729 O O . HIS B 1 163 ? 16.203 -15.016 -12.289 1 95.38 163 HIS B O 1
ATOM 2735 N N . GLU B 1 164 ? 14.078 -15.719 -12.109 1 94.69 164 GLU B N 1
ATOM 2736 C CA . GLU B 1 164 ? 13.492 -14.406 -12.352 1 94.69 164 GLU B CA 1
ATOM 2737 C C . GLU B 1 164 ? 13.969 -13.391 -11.32 1 94.69 164 GLU B C 1
ATOM 2739 O O . GLU B 1 164 ? 14.312 -12.258 -11.672 1 94.69 164 GLU B O 1
ATOM 2744 N N . LEU B 1 165 ? 14.016 -13.766 -10.109 1 94.75 165 LEU B N 1
ATOM 2745 C CA . LEU B 1 165 ? 14.352 -12.875 -9.008 1 94.75 165 LEU B CA 1
ATOM 2746 C C . LEU B 1 165 ? 15.836 -12.547 -8.992 1 94.75 165 LEU B C 1
ATOM 2748 O O . LEU B 1 165 ? 16.234 -11.43 -8.648 1 94.75 165 LEU B O 1
ATOM 2752 N N . THR B 1 166 ? 16.672 -13.5 -9.398 1 94.75 166 THR B N 1
ATOM 2753 C CA . THR B 1 1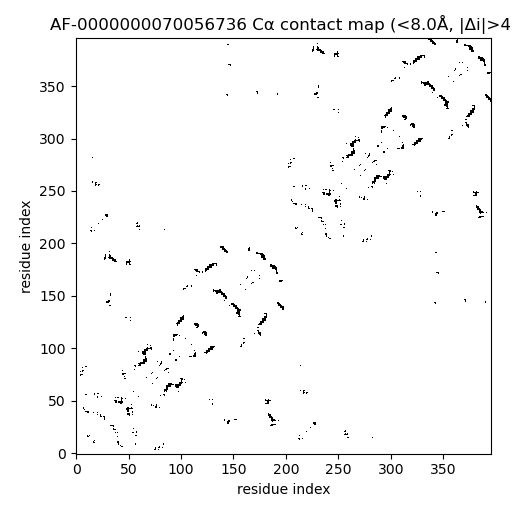66 ? 18.109 -13.32 -9.227 1 94.75 166 THR B CA 1
ATOM 2754 C C . THR B 1 166 ? 18.734 -12.758 -10.5 1 94.75 166 THR B C 1
ATOM 2756 O O . THR B 1 166 ? 19.672 -11.969 -10.438 1 94.75 166 THR B O 1
ATOM 2759 N N . GLU B 1 167 ? 18.234 -13.156 -11.641 1 92.44 167 GLU B N 1
ATOM 2760 C CA . GLU B 1 167 ? 18.797 -12.703 -12.906 1 92.44 167 GLU B CA 1
ATOM 2761 C C . GLU B 1 167 ? 18.125 -11.43 -13.391 1 92.44 167 GLU B C 1
ATOM 2763 O O . GLU B 1 167 ? 18.719 -10.641 -14.133 1 92.44 167 GLU B O 1
ATOM 2768 N N . ARG B 1 168 ? 16.906 -11.242 -13 1 88.38 168 ARG B N 1
ATOM 2769 C CA . ARG B 1 168 ? 16.125 -10.062 -13.336 1 88.38 168 ARG B CA 1
ATOM 2770 C C . ARG B 1 168 ? 16.234 -9.742 -14.828 1 88.38 168 ARG B C 1
ATOM 2772 O O . ARG B 1 168 ? 16.734 -8.68 -15.203 1 88.38 168 ARG B O 1
ATOM 2779 N N . PRO B 1 169 ? 15.648 -10.539 -15.609 1 86.94 169 PRO B N 1
ATOM 2780 C CA . PRO B 1 169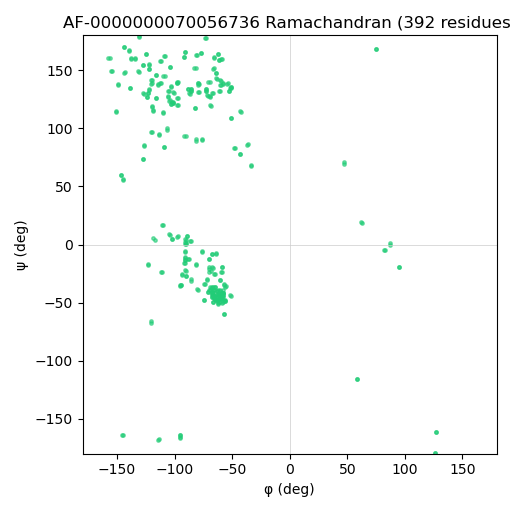 ? 15.727 -10.305 -17.047 1 86.94 169 PRO B CA 1
ATOM 2781 C C . PRO B 1 169 ? 15.164 -8.953 -17.469 1 86.94 169 PRO B C 1
ATOM 2783 O O . PRO B 1 169 ? 15.531 -8.414 -18.516 1 86.94 169 PRO B O 1
ATOM 2786 N N . HIS B 1 170 ? 14.289 -8.359 -16.703 1 87.62 170 HIS B N 1
ATOM 2787 C CA . HIS B 1 170 ? 13.734 -7.023 -16.891 1 87.62 170 HIS B CA 1
ATOM 2788 C C . HIS B 1 170 ? 14.18 -6.082 -15.781 1 87.62 170 HIS B C 1
ATOM 2790 O O . HIS B 1 170 ? 13.492 -5.953 -14.766 1 87.62 170 HIS B O 1
ATOM 2796 N N . PRO B 1 171 ? 15.211 -5.383 -16.047 1 83.12 171 PRO B N 1
ATOM 2797 C CA . PRO B 1 171 ? 15.711 -4.52 -14.977 1 83.12 171 PRO B CA 1
ATOM 2798 C C . PRO B 1 171 ? 14.734 -3.406 -14.609 1 83.12 171 PRO B C 1
ATOM 2800 O O . PRO B 1 171 ? 13.922 -2.99 -15.445 1 83.12 171 PRO B O 1
ATOM 2803 N N . PHE B 1 172 ? 14.906 -2.879 -13.484 1 84.62 172 PHE B N 1
ATOM 2804 C CA . PHE B 1 172 ? 14.078 -1.783 -13 1 84.62 172 PHE B CA 1
ATOM 2805 C C . PHE B 1 172 ? 14.164 -0.58 -13.93 1 84.62 172 PHE B C 1
ATOM 2807 O O . PHE B 1 172 ? 15.25 -0.253 -14.422 1 84.62 172 PHE B O 1
ATOM 2814 N N . PRO B 1 173 ? 13.008 0.022 -14.172 1 87.94 173 PRO B N 1
ATOM 2815 C CA . PRO B 1 173 ? 11.727 -0.059 -13.461 1 87.94 173 PRO B CA 1
ATOM 2816 C C . PRO B 1 173 ? 10.82 -1.162 -14 1 87.94 173 PRO B C 1
ATOM 2818 O O . PRO B 1 173 ? 9.703 -1.341 -13.516 1 87.94 173 PRO B O 1
ATOM 2821 N N . LEU B 1 174 ? 11.289 -1.864 -14.938 1 92.19 174 LEU B N 1
ATOM 2822 C CA . LEU B 1 174 ? 10.469 -2.949 -15.453 1 92.19 174 LEU B CA 1
ATOM 2823 C C . LEU B 1 174 ? 10.484 -4.145 -14.508 1 92.19 174 LEU B C 1
ATOM 2825 O O . LEU B 1 174 ? 11.312 -4.215 -13.602 1 92.19 174 LEU B O 1
ATOM 2829 N N . GLY B 1 175 ? 9.516 -5.078 -14.719 1 92.88 175 GLY B N 1
ATOM 2830 C CA . GLY B 1 175 ? 9.438 -6.285 -13.914 1 92.88 175 GLY B CA 1
ATOM 2831 C C . GLY B 1 175 ? 8.078 -6.492 -13.273 1 92.88 175 GLY B C 1
ATOM 2832 O O . GLY B 1 175 ? 7.184 -5.66 -13.422 1 92.88 175 GLY B O 1
ATOM 2833 N N . VAL B 1 176 ? 7.996 -7.566 -12.539 1 95.19 176 VAL B N 1
ATOM 2834 C CA . VAL B 1 176 ? 6.742 -7.969 -11.914 1 95.19 176 VAL B CA 1
ATOM 2835 C C . VAL B 1 176 ? 6.875 -7.879 -10.391 1 95.19 176 VAL B C 1
ATOM 2837 O O . VAL B 1 176 ? 7.918 -8.227 -9.836 1 95.19 176 VAL B O 1
ATOM 2840 N N . ASP B 1 177 ? 5.855 -7.359 -9.742 1 95.94 177 ASP B N 1
ATOM 2841 C CA . ASP B 1 177 ? 5.805 -7.422 -8.281 1 95.94 177 ASP B CA 1
ATOM 2842 C C . ASP B 1 177 ? 5.348 -8.797 -7.809 1 95.94 177 ASP B C 1
ATOM 2844 O O . ASP B 1 177 ? 4.406 -9.367 -8.359 1 95.94 177 ASP B O 1
ATOM 2848 N N . LEU B 1 178 ? 6.039 -9.258 -6.766 1 97.88 178 LEU B N 1
ATOM 2849 C CA . LEU B 1 178 ? 5.758 -10.609 -6.305 1 97.88 178 LEU B CA 1
ATOM 2850 C C . LEU B 1 178 ? 5.195 -10.602 -4.887 1 97.88 178 LEU B C 1
ATOM 2852 O O . LEU B 1 178 ? 5.766 -9.969 -3.994 1 97.88 178 LEU B O 1
ATOM 2856 N N . LEU B 1 179 ? 4.07 -11.211 -4.707 1 98.75 179 LEU B N 1
ATOM 2857 C CA . LEU B 1 179 ? 3.516 -11.562 -3.404 1 98.75 179 LEU B CA 1
ATOM 2858 C C . LEU B 1 179 ? 3.557 -13.07 -3.18 1 98.75 179 LEU B C 1
ATOM 2860 O O . LEU B 1 179 ? 2.896 -13.828 -3.895 1 98.75 179 LEU B O 1
ATOM 2864 N N 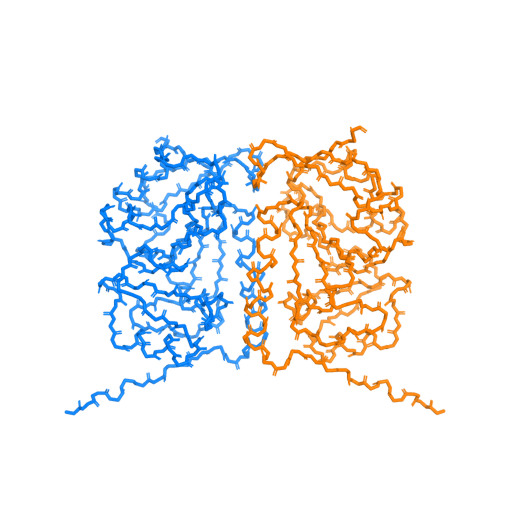. LEU B 1 180 ? 4.363 -13.508 -2.23 1 98.88 180 LEU B N 1
ATOM 2865 C CA . LEU B 1 180 ? 4.457 -14.922 -1.891 1 98.88 180 LEU B CA 1
ATOM 2866 C C . LEU B 1 180 ? 3.58 -15.25 -0.687 1 98.88 180 LEU B C 1
ATOM 2868 O O . LEU B 1 180 ? 3.713 -14.633 0.371 1 98.88 180 LEU B O 1
ATOM 2872 N N . THR B 1 181 ? 2.73 -16.219 -0.868 1 98.81 181 THR B N 1
ATOM 2873 C CA . THR B 1 181 ? 1.784 -16.531 0.197 1 98.81 181 THR B CA 1
ATOM 2874 C C . THR B 1 181 ? 1.923 -17.984 0.639 1 98.81 181 THR B C 1
ATOM 2876 O O . THR B 1 181 ? 2.326 -18.844 -0.148 1 98.81 181 THR B O 1
ATOM 2879 N N . CYS B 1 182 ? 1.623 -18.266 1.881 1 98.62 182 CYS B N 1
ATOM 2880 C CA . CYS B 1 182 ? 1.498 -19.594 2.496 1 98.62 182 CYS B CA 1
ATOM 2881 C C . CYS B 1 182 ? 0.509 -19.562 3.654 1 98.62 182 CYS B C 1
ATOM 2883 O O . CYS B 1 182 ? 0.787 -18.969 4.699 1 98.62 182 CYS B O 1
ATOM 2885 N N . GLY B 1 183 ? -0.596 -20.266 3.504 1 97.62 183 GLY B N 1
ATOM 2886 C CA . GLY B 1 183 ? -1.649 -20.141 4.5 1 97.62 183 GLY B CA 1
ATOM 2887 C C . GLY B 1 183 ? -2.158 -18.719 4.652 1 97.62 183 GLY B C 1
ATOM 2888 O O . GLY B 1 183 ? -2.641 -18.125 3.689 1 97.62 183 GLY B O 1
ATOM 2889 N N . GLU B 1 184 ? -1.942 -18.188 5.82 1 97.94 184 GLU B N 1
ATOM 2890 C CA . GLU B 1 184 ? -2.396 -16.828 6.094 1 97.94 184 GLU B CA 1
ATOM 2891 C C . GLU B 1 184 ? -1.238 -15.828 6.035 1 97.94 184 GLU B C 1
ATOM 2893 O O . GLU B 1 184 ? -1.416 -14.641 6.316 1 97.94 184 GLU B O 1
ATOM 2898 N N . ARG B 1 185 ? -0.096 -16.312 5.672 1 98.19 185 ARG B N 1
ATOM 2899 C CA . ARG B 1 185 ? 1.104 -15.484 5.707 1 98.19 185 ARG B CA 1
ATOM 2900 C C . ARG B 1 185 ? 1.497 -15.031 4.305 1 98.19 185 ARG B C 1
ATOM 2902 O O . ARG B 1 185 ? 1.191 -15.703 3.32 1 98.19 185 ARG B O 1
ATOM 2909 N N . LEU B 1 186 ? 2.16 -13.883 4.277 1 98.5 186 LEU B N 1
ATOM 2910 C CA . LEU B 1 186 ? 2.564 -13.281 3.016 1 98.5 186 LEU B CA 1
ATOM 2911 C C . LEU B 1 186 ? 3.859 -12.492 3.182 1 98.5 186 LEU B C 1
ATOM 2913 O O . LEU B 1 186 ? 4.074 -11.859 4.215 1 98.5 186 LEU B O 1
ATOM 2917 N N . LEU B 1 187 ? 4.777 -12.586 2.277 1 98.5 187 LEU B N 1
ATOM 2918 C CA . LEU B 1 187 ? 5.836 -11.594 2.111 1 98.5 187 LEU B CA 1
ATOM 2919 C C . LEU B 1 187 ? 5.898 -11.102 0.669 1 98.5 187 LEU B C 1
ATOM 2921 O O . LEU B 1 187 ? 5.418 -11.781 -0.243 1 98.5 187 LEU B O 1
ATOM 2925 N N . ALA B 1 188 ? 6.391 -9.93 0.488 1 98.25 188 ALA B N 1
ATOM 2926 C CA . ALA B 1 188 ? 6.426 -9.312 -0.838 1 98.25 188 ALA B CA 1
ATOM 2927 C C . ALA B 1 188 ? 7.863 -9.078 -1.295 1 98.25 188 ALA B C 1
ATOM 2929 O O . ALA B 1 188 ? 8.75 -8.859 -0.471 1 98.25 188 ALA B O 1
ATOM 2930 N N . ILE B 1 189 ? 8.094 -9.195 -2.52 1 97.31 189 ILE B N 1
ATOM 2931 C CA . ILE B 1 189 ? 9.32 -8.797 -3.205 1 97.31 189 ILE B CA 1
ATOM 2932 C C . ILE B 1 189 ? 8.977 -7.879 -4.383 1 97.31 189 ILE B C 1
ATOM 2934 O O . ILE B 1 189 ? 8.828 -8.344 -5.516 1 97.31 189 ILE B O 1
ATOM 2938 N N . PRO B 1 190 ? 8.836 -6.594 -4.102 1 94.69 190 PRO B N 1
ATOM 2939 C CA . PRO B 1 190 ? 8.586 -5.656 -5.199 1 94.69 190 PRO B CA 1
ATOM 2940 C C . PRO B 1 190 ? 9.688 -5.668 -6.258 1 94.69 190 PRO B C 1
ATOM 2942 O O . PRO B 1 190 ? 10.82 -6.055 -5.965 1 94.69 190 PRO B O 1
ATOM 2945 N N . ARG B 1 191 ? 9.391 -5.219 -7.406 1 92 191 ARG B N 1
ATOM 2946 C CA . ARG B 1 191 ? 10.32 -5.262 -8.531 1 92 191 ARG B CA 1
ATOM 2947 C C . ARG B 1 191 ? 11.508 -4.34 -8.297 1 92 191 ARG B C 1
ATOM 2949 O O . ARG B 1 191 ? 12.5 -4.398 -9.031 1 92 191 ARG B O 1
ATOM 2956 N N . THR B 1 192 ? 11.43 -3.545 -7.242 1 89.44 192 THR B N 1
ATOM 2957 C CA . THR B 1 192 ? 12.531 -2.643 -6.902 1 89.44 192 THR B CA 1
ATOM 2958 C C . THR B 1 192 ? 13.555 -3.346 -6.02 1 89.44 192 THR B C 1
ATOM 2960 O O . THR B 1 192 ? 14.656 -2.832 -5.805 1 89.44 192 THR B O 1
ATOM 2963 N N . THR B 1 193 ? 13.25 -4.473 -5.492 1 93.69 193 THR B N 1
ATOM 2964 C CA . THR B 1 193 ? 14.109 -5.184 -4.555 1 93.69 193 THR B CA 1
ATOM 2965 C C . THR B 1 193 ? 15.219 -5.926 -5.293 1 93.69 193 THR B C 1
ATOM 2967 O O . THR B 1 193 ? 14.969 -6.586 -6.305 1 93.69 193 THR B O 1
ATOM 2970 N N . HIS B 1 194 ? 16.422 -5.77 -4.852 1 94.31 194 HIS B N 1
ATOM 2971 C CA . HIS B 1 194 ? 17.547 -6.547 -5.371 1 94.31 194 HIS B CA 1
ATOM 2972 C C . HIS B 1 194 ? 17.672 -7.883 -4.645 1 94.31 194 HIS B C 1
ATOM 2974 O O . HIS B 1 194 ? 17.656 -7.93 -3.414 1 94.31 194 HIS B O 1
ATOM 2980 N N . VAL B 1 195 ? 17.812 -8.953 -5.434 1 96.62 195 VAL B N 1
ATOM 2981 C CA . VAL B 1 195 ? 17.828 -10.297 -4.875 1 96.62 195 VAL B CA 1
ATOM 2982 C C . VAL B 1 195 ? 19.078 -11.039 -5.34 1 96.62 195 VAL B C 1
ATOM 2984 O O . VAL B 1 195 ? 19.391 -11.055 -6.535 1 96.62 195 VAL B O 1
ATOM 2987 N N . GLU B 1 196 ? 19.75 -11.594 -4.395 1 96.69 196 GLU B N 1
ATOM 2988 C CA . GLU B 1 196 ? 20.906 -12.422 -4.691 1 96.69 196 GLU B CA 1
ATOM 2989 C C . GLU B 1 196 ? 20.844 -13.75 -3.945 1 96.69 196 GLU B C 1
ATOM 2991 O O . GLU B 1 196 ? 20.297 -13.828 -2.844 1 96.69 196 GLU B O 1
ATOM 2996 N N . VAL B 1 197 ? 21.406 -14.734 -4.586 1 94.56 197 VAL B N 1
ATOM 2997 C CA . VAL B 1 197 ? 21.547 -16.016 -3.896 1 94.56 197 VAL B CA 1
ATOM 2998 C C . VAL B 1 197 ? 22.75 -15.953 -2.949 1 94.56 197 VAL B C 1
ATOM 3000 O O . VAL B 1 197 ? 23.797 -15.414 -3.299 1 94.56 197 VAL B O 1
ATOM 3003 N N . CYS B 1 198 ? 22.516 -16.531 -1.807 1 88.5 198 CYS B N 1
ATOM 3004 C CA . CYS B 1 198 ? 23.625 -16.625 -0.854 1 88.5 198 CYS B CA 1
ATOM 3005 C C . CYS B 1 198 ? 24.297 -17.984 -0.928 1 88.5 198 CYS B C 1
ATOM 3007 O O . CYS B 1 198 ? 23.656 -19 -1.232 1 88.5 198 CYS B O 1
#

Organism: Salmonella arizonae (strain ATCC BAA-731 / CDC346-86 / RSK2980) (NCBI:txid41514)

Nearest PDB structures (foldseek):
  7z15-assembly1_B  TM=9.928E-01  e=1.472E-37  Escherichia coli
  7z19-assembly1_B  TM=9.946E-01  e=1.960E-35  Escherichia coli
  7z19-assembly1_F  TM=9.940E-01  e=2.333E-34  Escherichia coli
  2fsu-assembly1_A  TM=9.837E-01  e=4.981E-30  Escherichia coli
  7z15-assembly1_B  TM=9.930E-01  e=1.072E-37  Escherichia coli

pLDDT: mean 93.12, std 9.64, range [30.59, 98.88]

InterPro domains:
  IPR008772 Bacterial phosphonate metabolism, PhnH [PF05845] (10-196)
  IPR008772 Bacterial phosphonate metabolism, PhnH [PIRSF020680] (3-197)
  IPR008772 Bacterial phosphonate metabolism, PhnH [TIGR03292] (11-194)
  IPR038058 PhnH-like superfamily [G3DSA:3.40.50.11310] (5-198)
  IPR038058 PhnH-like superfamily [SSF159709] (17-197)

Radius of gyration: 20.83 Å; Cα contacts (8 Å, |Δi|>4): 936; chains: 2; bounding box: 52×58×43 Å

Secondary structure (DSSP, 8-state):
-----------SSHHHHHHHHHHHHHHHHHSTT--EE--S-S--STTS-HHHHHHHHHH--TTS-EEE-GGG--HHHHHHHHHHH-PPEESSGGG-SEEEEETT--HHHHHHS----SS-GGGPPEEEEE-S-SSSS--EEEESTT-SS-EEE-----HHHHHHHHH-SS-TTSS-EEEEEETTEEEEE-TT-EEEE-/-----------SSHHHHHHHHHHHHHHHHHSTT--EE--S-S--STTS-HHHHHHHHHH--TTS-EEE-GGG--HHHHHHHHHHH-PPEESSGGG-SEEEEETT--HHHHHHS----SS-GGGPPEEEEE-S-SSSS--EEEESTT-SS-EEE-----HHHHHHHHH-SS-TTSS-EEEEEETTEEEEE-TT-EEEE-

Solvent-accessible surface area (backbone atoms only — not comparable to full-atom values): 20170 Å² total; per-residue (Å²): 125,82,72,74,68,67,78,66,79,68,56,83,49,55,66,60,43,37,15,53,46,46,51,46,49,50,47,17,57,51,25,48,65,40,74,37,74,42,78,65,52,94,57,38,47,57,80,37,37,31,22,55,39,49,48,44,68,39,58,38,27,62,87,35,30,31,16,59,34,77,92,49,53,47,68,49,30,51,51,38,44,37,72,77,28,48,29,44,78,42,92,46,48,54,68,15,43,34,34,38,33,41,61,79,63,46,56,69,55,60,69,41,37,26,28,34,40,96,92,42,44,83,53,26,15,35,38,37,34,44,31,93,34,70,50,91,33,68,50,31,39,36,32,44,54,50,35,83,71,63,45,79,44,16,41,48,64,37,68,55,57,49,46,46,53,51,65,36,89,46,57,70,75,24,28,47,29,36,36,42,23,36,55,38,28,34,28,18,46,40,46,65,50,43,42,38,79,109,126,80,72,74,68,68,76,67,77,69,55,82,49,55,66,60,44,36,16,55,48,46,51,44,49,52,47,16,58,51,25,48,64,40,74,38,75,42,77,65,51,94,58,37,47,57,79,38,38,30,22,55,37,51,49,46,69,37,56,37,25,61,87,34,30,32,16,58,34,77,91,50,53,46,70,48,30,52,50,38,45,36,71,77,30,48,29,44,75,44,92,45,45,55,69,15,43,34,34,38,34,40,62,79,63,46,54,69,55,60,68,41,36,25,28,34,41,95,92,42,42,84,53,25,15,37,38,37,34,42,32,91,35,69,50,91,32,68,48,32,39,36,33,46,54,51,35,84,70,62,45,78,46,17,40,48,65,38,69,54,58,48,46,47,53,51,65,38,90,46,56,70,74,25,29,47,29,36,37,42,23,38,56,38,29,35,29,18,45,39,47,66,50,43,43,39,80,109

Sequence (396 aa):
MTRSTALQTAFNLPVQDAQQSFRRLLKAMNEPGVMVGLHQLNHGWQPLNLATTSVLLTLVDGDTPVWLSPAVNNDIARQNLRFHTNAPLVEQPQQATFAVADARISGEQLNALSAGSAVAPETSATLIVQLFALSGGRMLRLTGAGIAEERMIAPQLPDCLLHELTERPHPFPLGVDLLLTCGERLLAIPRTTHVEVCMTRSTALQTAFNLPVQDAQQSFRRLLKAMNEPGVMVGLHQLNHGWQPLNLATTSVLLTLVDGDTPVWLSPAVNNDIARQNLRFHTNAPLVEQPQQATFAVADARISGEQLNALSAGSAVAPETSATLIVQLFALSGGRMLRLTGAGIAEERMIAPQLPDCLLHELTERPHPFPLGVDLLLTCGERLLAIPRTTHVEVC